Protein AF-A0A6G0Y000-F1 (afdb_monomer)

pLDDT: mean 82.46, std 17.55, range [25.39, 97.44]

Sequence (423 aa):
MADITKNNTSRRGRPAAVSIEEQLALFISHESLLFQNQNILRKLSDNIWKQLEELLDGKITAATLYFNLLQNRGNLMDKLIENTGRLPKNEEIIEYFSEDDNVLDASISSKSENDESENNIEFTIKLKFDDYRKLKPTVRNYKRGKYMKSYTTLKQHYWTSLFYERIWLEKKLPCNYVFKKCVIGNENTKHYFTFIGQCKDCLSKINGWSDDKPSEEDEIWRINICAEPPKKSKLLHTSKRQCKGAEREEVCKLLVHDLPSNWQREKVDKICNFGDKIPPHVYENHVLRQAKNEFKSKILGITEKCPISSLDILKQTSQNGSIHTICFNEFFVHYWSPFQIAVYKSANKLGHTKLAIDGTGSLVQQIKRAHSISHHIFLYEIVLYGYGVQVSVAQMLSEKQDMATIQYWLQKWLMTGVTFPKE

Solvent-accessible surface area (backbone atoms only — not comparable to full-atom values): 25045 Å² total; per-residue (Å²): 142,80,88,82,80,80,85,77,78,80,74,89,68,84,78,67,86,64,50,74,66,58,52,43,54,52,47,63,78,43,45,84,71,50,38,44,92,83,40,28,73,58,60,84,88,42,66,64,37,53,52,56,17,55,77,51,41,35,60,53,52,32,65,56,54,49,49,35,41,74,69,34,51,91,48,39,40,59,53,45,30,74,74,67,75,58,74,69,56,88,74,92,76,84,81,79,84,76,94,80,76,97,78,80,91,72,81,81,72,89,73,87,71,92,70,84,77,74,78,59,49,71,51,71,39,78,40,48,39,70,57,53,67,73,30,49,76,39,80,45,77,46,75,37,82,81,32,74,49,75,46,40,19,60,36,82,55,52,48,68,64,56,51,50,51,44,49,36,75,76,66,62,63,63,65,40,63,50,73,78,48,58,40,47,43,56,98,88,42,91,34,32,29,40,36,36,30,30,17,76,71,51,59,30,42,34,39,36,37,19,63,66,77,76,46,84,88,66,44,52,35,62,34,43,34,46,26,49,59,75,74,51,60,70,83,72,44,75,60,65,56,82,84,51,51,53,61,34,54,55,52,24,64,59,36,72,86,48,53,48,67,54,56,45,49,56,54,44,66,73,77,45,61,94,91,55,79,85,53,30,87,60,69,54,56,69,61,44,48,50,45,30,47,58,49,48,29,62,75,71,65,55,78,63,83,51,67,66,62,40,48,54,52,35,30,76,52,92,35,51,77,23,47,78,46,78,43,83,79,76,37,32,37,37,36,39,44,68,62,29,50,52,51,50,55,55,45,53,73,71,71,63,45,36,64,48,77,52,75,45,65,85,81,50,80,61,50,78,52,100,90,50,67,52,58,71,32,27,42,33,39,34,32,39,40,44,96,94,44,78,48,74,42,37,38,33,43,23,44,65,86,50,70,68,61,53,49,50,52,53,49,58,52,42,74,72,72,52,74,82,77,86,77

Structure (mmCIF, N/CA/C/O backbone):
data_AF-A0A6G0Y000-F1
#
_entry.id   AF-A0A6G0Y000-F1
#
loop_
_atom_site.group_PDB
_atom_site.id
_atom_site.type_symbol
_atom_site.label_atom_id
_atom_site.label_alt_id
_atom_site.label_comp_id
_atom_site.label_asym_id
_atom_site.label_entity_id
_atom_site.label_seq_id
_atom_site.pdbx_PDB_ins_code
_atom_site.Cartn_x
_atom_site.Cartn_y
_atom_site.Cartn_z
_atom_site.occupancy
_atom_site.B_iso_or_equiv
_atom_site.auth_seq_id
_atom_site.auth_comp_id
_atom_site.auth_asym_id
_atom_site.auth_atom_id
_atom_site.pdbx_PDB_model_num
ATOM 1 N N . MET A 1 1 ? 36.237 15.427 -67.878 1.00 37.81 1 MET A N 1
ATOM 2 C CA . MET A 1 1 ? 35.005 15.626 -67.090 1.00 37.81 1 MET A CA 1
ATOM 3 C C . MET A 1 1 ? 34.318 14.281 -66.980 1.00 37.81 1 MET A C 1
ATOM 5 O O . MET A 1 1 ? 33.755 13.824 -67.961 1.00 37.81 1 MET A O 1
ATOM 9 N N . ALA A 1 2 ? 34.476 13.611 -65.844 1.00 26.48 2 ALA A N 1
ATOM 10 C CA . ALA A 1 2 ? 33.789 12.364 -65.540 1.00 26.48 2 ALA A CA 1
ATOM 11 C C . ALA A 1 2 ? 33.270 12.488 -64.105 1.00 26.48 2 ALA A C 1
ATOM 13 O O . ALA A 1 2 ? 34.055 12.628 -63.167 1.00 26.48 2 ALA A O 1
ATOM 14 N N . ASP A 1 3 ? 31.946 12.548 -64.000 1.00 28.84 3 ASP A N 1
ATOM 15 C CA . ASP A 1 3 ? 31.171 12.626 -62.769 1.00 28.84 3 ASP A CA 1
ATOM 16 C C . ASP A 1 3 ? 31.350 11.342 -61.956 1.00 28.84 3 ASP A C 1
ATOM 18 O O . ASP A 1 3 ? 31.022 10.248 -62.416 1.00 28.84 3 ASP A O 1
ATOM 22 N N . ILE A 1 4 ? 31.854 11.477 -60.730 1.00 32.06 4 ILE A N 1
ATOM 23 C CA . ILE A 1 4 ? 31.863 10.398 -59.743 1.00 32.06 4 ILE A CA 1
ATOM 24 C C . ILE A 1 4 ? 30.605 10.566 -58.895 1.00 32.06 4 ILE A C 1
ATOM 26 O O . ILE A 1 4 ? 30.543 11.353 -57.948 1.00 32.06 4 ILE A O 1
ATOM 30 N N . THR A 1 5 ? 29.580 9.808 -59.268 1.00 31.88 5 THR A N 1
ATOM 31 C CA . THR A 1 5 ? 28.335 9.629 -58.526 1.00 31.88 5 THR A CA 1
ATOM 32 C C . THR A 1 5 ? 28.608 9.130 -57.107 1.00 31.88 5 THR A C 1
ATOM 34 O O . THR A 1 5 ? 29.123 8.030 -56.897 1.00 31.88 5 THR A O 1
ATOM 37 N N . LYS A 1 6 ? 28.218 9.940 -56.116 1.00 33.34 6 LYS A N 1
ATOM 38 C CA . LYS A 1 6 ? 28.154 9.567 -54.699 1.00 33.34 6 LYS A CA 1
ATOM 39 C C . LYS A 1 6 ? 27.089 8.486 -54.495 1.00 33.34 6 LYS A C 1
ATOM 41 O O . LYS A 1 6 ? 25.894 8.767 -54.563 1.00 33.34 6 LYS A O 1
ATOM 46 N N . ASN A 1 7 ? 27.526 7.272 -54.171 1.00 27.69 7 ASN A N 1
ATOM 47 C CA . ASN A 1 7 ? 26.671 6.229 -53.609 1.00 27.69 7 ASN A CA 1
ATOM 48 C C . ASN A 1 7 ? 26.192 6.656 -52.215 1.00 27.69 7 ASN A C 1
ATOM 50 O O . ASN A 1 7 ? 26.910 6.540 -51.225 1.00 27.69 7 ASN A O 1
ATOM 54 N N . ASN A 1 8 ? 24.967 7.171 -52.148 1.00 32.09 8 ASN A N 1
ATOM 55 C CA . ASN A 1 8 ? 24.309 7.561 -50.911 1.00 32.09 8 ASN A CA 1
ATOM 56 C C . ASN A 1 8 ? 23.508 6.361 -50.382 1.00 32.09 8 ASN A C 1
ATOM 58 O O . ASN A 1 8 ? 22.324 6.195 -50.674 1.00 32.09 8 ASN A O 1
ATOM 62 N N . THR A 1 9 ? 24.161 5.473 -49.629 1.00 35.16 9 THR A N 1
ATOM 63 C CA . THR A 1 9 ? 23.462 4.400 -48.913 1.00 35.16 9 THR A CA 1
ATOM 64 C C . THR A 1 9 ? 22.648 5.010 -47.774 1.00 35.16 9 THR A C 1
ATOM 66 O O . THR A 1 9 ? 23.191 5.410 -46.743 1.00 35.16 9 THR A O 1
ATOM 69 N N . SER A 1 10 ? 21.335 5.079 -47.979 1.00 38.44 10 SER A N 1
ATOM 70 C CA . SER A 1 10 ? 20.312 5.379 -46.977 1.00 38.44 10 SER A CA 1
ATOM 71 C C . SER A 1 10 ? 20.523 4.550 -45.699 1.00 38.44 10 SER A C 1
ATOM 73 O O . SER A 1 10 ? 20.252 3.348 -45.662 1.00 38.44 10 SER A O 1
ATOM 75 N N . ARG A 1 11 ? 21.026 5.180 -44.629 1.00 40.81 11 ARG A N 1
ATOM 76 C CA . ARG A 1 11 ? 21.058 4.575 -43.290 1.00 40.81 11 ARG A CA 1
ATOM 77 C C . ARG A 1 11 ? 19.662 4.693 -42.675 1.00 40.81 11 ARG A C 1
ATOM 79 O O . ARG A 1 11 ? 19.268 5.764 -42.223 1.00 40.81 11 ARG A O 1
ATOM 86 N N . ARG A 1 12 ? 18.913 3.585 -42.642 1.00 40.16 12 ARG A N 1
ATOM 87 C CA . ARG A 1 12 ? 17.691 3.460 -41.832 1.00 40.16 12 ARG A CA 1
ATOM 88 C C . ARG A 1 12 ? 18.060 3.560 -40.348 1.00 40.16 12 ARG A C 1
ATOM 90 O O . ARG A 1 12 ? 18.757 2.696 -39.828 1.00 40.16 12 ARG A O 1
ATOM 97 N N . GLY A 1 13 ? 17.585 4.603 -39.675 1.00 52.94 13 GLY A N 1
ATOM 98 C CA . GLY A 1 13 ? 17.733 4.782 -38.230 1.00 52.94 13 GLY A CA 1
ATOM 99 C C . GLY A 1 13 ? 17.781 6.253 -37.825 1.00 52.94 13 GLY A C 1
ATOM 100 O O . GLY A 1 13 ? 18.165 7.115 -38.612 1.00 52.94 13 GLY A O 1
ATOM 101 N N . ARG A 1 14 ? 17.389 6.553 -36.582 1.00 52.00 14 ARG A N 1
ATOM 102 C CA . ARG A 1 14 ? 17.568 7.894 -36.011 1.00 52.00 14 ARG A CA 1
ATOM 103 C C . ARG A 1 14 ? 19.074 8.207 -35.962 1.00 52.00 14 ARG A C 1
ATOM 105 O O . ARG A 1 14 ? 19.809 7.388 -35.405 1.00 52.00 14 ARG A O 1
ATOM 112 N N . PRO A 1 15 ? 19.542 9.354 -36.489 1.00 67.00 15 PRO A N 1
ATOM 113 C CA . PRO A 1 15 ? 20.948 9.728 -36.387 1.00 67.00 15 PRO A CA 1
ATOM 114 C C . PRO A 1 15 ? 21.358 9.825 -34.912 1.00 67.00 15 PRO A C 1
ATOM 116 O O . PRO A 1 15 ? 20.586 10.295 -34.069 1.00 67.00 15 PRO A O 1
ATOM 119 N N . ALA A 1 16 ? 22.557 9.334 -34.595 1.00 73.94 16 ALA A N 1
ATOM 120 C CA . ALA A 1 16 ? 23.100 9.404 -33.244 1.00 73.94 16 ALA A CA 1
ATOM 121 C C . ALA A 1 16 ? 23.258 10.871 -32.813 1.00 73.94 16 ALA A C 1
ATOM 123 O O . ALA A 1 16 ? 23.615 11.723 -33.622 1.00 73.94 16 ALA A O 1
ATOM 124 N N . ALA A 1 17 ? 22.991 11.165 -31.537 1.00 77.38 17 ALA A N 1
ATOM 125 C CA . ALA A 1 17 ? 23.086 12.528 -31.001 1.00 77.38 17 ALA A CA 1
ATOM 126 C C . ALA A 1 17 ? 24.527 13.075 -30.968 1.00 77.38 17 ALA A C 1
ATOM 128 O O . ALA A 1 17 ? 24.708 14.286 -30.894 1.00 77.38 17 ALA A O 1
ATOM 129 N N . VAL A 1 18 ? 25.514 12.176 -31.004 1.00 82.25 18 VAL A N 1
ATOM 130 C CA . VAL A 1 18 ? 26.953 12.446 -31.099 1.00 82.25 18 VAL A CA 1
ATOM 131 C C . VAL A 1 18 ? 27.488 11.512 -32.180 1.00 82.25 18 VAL A C 1
ATOM 133 O O . VAL A 1 18 ? 27.213 10.305 -32.131 1.00 82.25 18 VAL A O 1
ATOM 136 N N . SER A 1 19 ? 28.200 12.042 -33.174 1.00 86.06 19 SER A N 1
ATOM 137 C CA . SER A 1 19 ? 28.747 11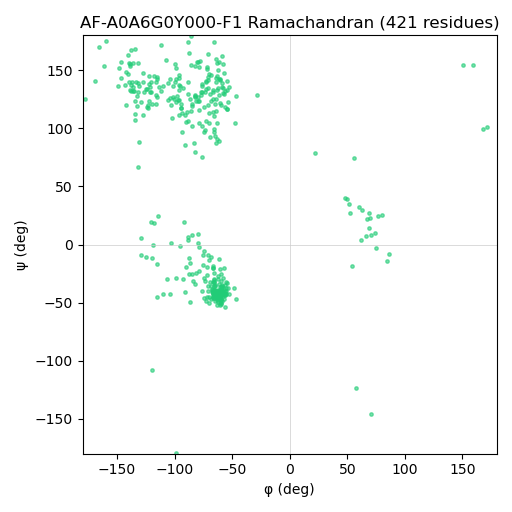.208 -34.251 1.00 86.06 19 SER A CA 1
ATOM 138 C C . SER A 1 19 ? 29.905 10.334 -33.742 1.00 86.06 19 SER A C 1
ATOM 140 O O . SER A 1 19 ? 30.449 10.550 -32.658 1.00 86.06 19 SER A O 1
ATOM 142 N N . ILE A 1 20 ? 30.278 9.303 -34.506 1.00 83.56 20 ILE A N 1
ATOM 143 C CA . ILE A 1 20 ? 31.459 8.476 -34.188 1.00 83.56 20 ILE A CA 1
ATOM 144 C C . ILE A 1 20 ? 32.737 9.328 -34.283 1.00 83.56 20 ILE A C 1
ATOM 146 O O . ILE A 1 20 ? 33.647 9.162 -33.483 1.00 83.56 20 ILE A O 1
ATOM 150 N N . GLU A 1 21 ? 32.784 10.275 -35.219 1.00 84.44 21 GLU A N 1
ATOM 151 C CA . GLU A 1 21 ? 33.908 11.201 -35.408 1.00 84.44 21 GLU A CA 1
ATOM 152 C C . GLU A 1 21 ? 34.057 12.169 -34.227 1.00 84.44 21 GLU A C 1
ATOM 154 O O . GLU A 1 21 ? 35.166 12.393 -33.753 1.00 84.44 21 GLU A O 1
ATOM 159 N N . GLU A 1 22 ? 32.943 12.685 -33.701 1.00 85.69 22 GLU A N 1
ATOM 160 C CA . GLU A 1 22 ? 32.921 13.563 -32.525 1.00 85.69 22 GLU A CA 1
ATOM 161 C C . GLU A 1 22 ? 33.373 12.813 -31.259 1.00 85.69 22 GLU A C 1
ATOM 163 O O . GLU A 1 22 ? 34.151 13.344 -30.469 1.00 85.69 22 GLU A O 1
ATOM 168 N N . GLN A 1 23 ? 32.971 11.543 -31.101 1.00 87.19 23 GLN A N 1
ATOM 169 C CA . GLN A 1 23 ? 33.477 10.672 -30.028 1.00 87.19 23 GLN A CA 1
ATOM 170 C C . GLN A 1 23 ? 34.981 10.406 -30.164 1.00 87.19 23 GLN A C 1
ATOM 172 O O . GLN A 1 23 ? 35.706 10.481 -29.175 1.00 87.19 23 GLN A O 1
ATOM 177 N N . LEU A 1 24 ? 35.460 10.125 -31.378 1.00 85.19 24 LEU A N 1
ATOM 178 C CA . LEU A 1 24 ? 36.878 9.881 -31.635 1.00 85.19 24 LEU A CA 1
ATOM 179 C C . LEU A 1 24 ? 37.732 11.118 -31.323 1.00 85.19 24 LEU A C 1
ATOM 181 O O . LEU A 1 24 ? 38.742 10.999 -30.636 1.00 85.19 24 LEU A O 1
ATOM 185 N N . ALA A 1 25 ? 37.310 12.306 -31.764 1.00 86.56 25 ALA A N 1
ATOM 186 C CA . ALA A 1 25 ? 38.003 13.562 -31.470 1.00 86.56 25 ALA A CA 1
ATOM 187 C C . ALA A 1 25 ? 38.083 13.839 -29.956 1.00 86.56 25 ALA A C 1
ATOM 189 O O . ALA A 1 25 ? 39.111 14.296 -29.445 1.00 86.56 25 ALA A O 1
ATOM 190 N N . LEU A 1 26 ? 37.018 13.511 -29.218 1.00 88.25 26 LEU A N 1
ATOM 191 C CA . LEU A 1 26 ? 37.002 13.619 -27.763 1.00 88.25 26 LEU A CA 1
ATOM 192 C C . LEU A 1 26 ? 37.997 12.650 -27.103 1.00 88.25 26 LEU A C 1
ATOM 194 O O . LEU A 1 26 ? 38.728 13.050 -26.199 1.00 88.25 26 LEU A O 1
ATOM 198 N N . PHE A 1 27 ? 38.063 11.398 -27.565 1.00 88.00 27 PHE A N 1
ATOM 199 C CA . PHE A 1 27 ? 39.012 10.422 -27.025 1.00 88.00 27 PHE A CA 1
ATOM 200 C C . PHE A 1 27 ? 40.467 10.773 -27.337 1.00 88.00 27 PHE A C 1
ATOM 202 O O . PHE A 1 27 ? 41.308 10.651 -26.452 1.00 88.00 27 PHE A O 1
ATOM 209 N N . ILE A 1 28 ? 40.758 11.273 -28.542 1.00 84.69 28 ILE A N 1
ATOM 210 C CA . ILE A 1 28 ? 42.104 11.732 -28.919 1.00 84.69 28 ILE A CA 1
ATOM 211 C C . ILE A 1 28 ? 42.539 12.909 -28.033 1.00 84.69 28 ILE A C 1
ATOM 213 O O . ILE A 1 28 ? 43.645 12.914 -27.503 1.00 84.69 28 ILE A O 1
ATOM 217 N N . SER A 1 29 ? 41.659 13.892 -27.812 1.00 85.25 29 SER A N 1
ATOM 218 C CA . SER A 1 29 ? 41.984 15.073 -26.993 1.00 85.25 29 SER A CA 1
ATOM 219 C C . SER A 1 29 ? 42.203 14.773 -25.503 1.00 85.25 29 SER A C 1
ATOM 221 O O . SER A 1 29 ? 42.856 15.560 -24.822 1.00 85.25 29 SER A O 1
ATOM 223 N N . HIS A 1 30 ? 41.700 13.642 -24.997 1.00 86.62 30 HIS A N 1
ATOM 224 C CA . HIS A 1 30 ? 41.788 13.249 -23.583 1.00 86.62 30 HIS A CA 1
ATOM 225 C C . HIS A 1 30 ? 42.512 11.908 -23.380 1.00 86.62 30 HIS A C 1
ATOM 227 O O . HIS A 1 30 ? 42.387 11.276 -22.329 1.00 86.62 30 HIS A O 1
ATOM 233 N N . GLU A 1 31 ? 43.291 11.472 -24.370 1.00 82.06 31 GLU A N 1
ATOM 234 C CA . GLU A 1 31 ? 43.917 10.148 -24.417 1.00 82.06 31 GLU A CA 1
ATOM 235 C C . GLU A 1 31 ? 44.772 9.841 -23.177 1.00 82.06 31 GLU A C 1
ATOM 237 O O . GLU A 1 31 ? 44.701 8.748 -22.611 1.00 82.06 31 GLU A O 1
ATOM 242 N N . SER A 1 32 ? 45.552 10.819 -22.709 1.00 78.19 32 SER A N 1
ATOM 243 C CA . SER A 1 32 ? 46.440 10.675 -21.548 1.00 78.19 32 SER A CA 1
ATOM 244 C C . SER A 1 32 ? 45.701 10.332 -20.251 1.00 78.19 32 SER A C 1
ATOM 246 O O . SER A 1 32 ? 46.307 9.783 -19.332 1.00 78.19 32 SER A O 1
ATOM 248 N N . LEU A 1 33 ? 44.401 10.621 -20.184 1.00 81.81 33 LEU A N 1
ATOM 249 C CA . LEU A 1 33 ? 43.551 10.352 -19.031 1.00 81.81 33 LEU A CA 1
ATOM 250 C C . LEU A 1 33 ? 42.853 8.991 -19.144 1.00 81.81 33 LEU A C 1
ATOM 252 O O . LEU A 1 33 ? 42.624 8.349 -18.122 1.00 81.81 33 LEU A O 1
ATOM 256 N N . LEU A 1 34 ? 42.568 8.518 -20.363 1.00 81.12 34 LEU A N 1
ATOM 257 C CA . LEU A 1 34 ? 41.811 7.285 -20.626 1.00 81.12 34 LEU A CA 1
ATOM 258 C C . LEU A 1 34 ? 42.519 6.002 -20.173 1.00 81.12 34 LEU A C 1
ATOM 260 O O . LEU A 1 34 ? 41.853 5.006 -19.881 1.00 81.12 34 LEU A O 1
ATOM 264 N N . PHE A 1 35 ? 43.848 6.022 -20.082 1.00 82.06 35 PHE A N 1
ATOM 265 C CA . PHE A 1 35 ? 44.653 4.854 -19.734 1.00 82.06 35 PHE A CA 1
ATOM 266 C C . PHE A 1 35 ? 45.387 5.045 -18.398 1.00 82.06 35 PHE A C 1
ATOM 268 O O . PHE A 1 35 ? 45.848 6.136 -18.066 1.00 82.06 35 PHE A O 1
ATOM 275 N N . GLN A 1 36 ? 45.484 3.974 -17.610 1.00 76.69 36 GLN A N 1
ATOM 276 C CA . GLN A 1 36 ? 46.325 3.888 -16.413 1.00 76.69 36 GLN A CA 1
ATOM 277 C C . GLN A 1 36 ? 47.741 3.402 -16.777 1.00 76.69 36 GLN A C 1
ATOM 279 O O . GLN A 1 36 ? 48.016 3.049 -17.929 1.00 76.69 36 GLN A O 1
ATOM 284 N N . ASN A 1 37 ? 48.648 3.388 -15.789 1.00 62.94 37 ASN A N 1
ATOM 285 C CA . ASN A 1 37 ? 50.014 2.879 -15.943 1.00 62.94 37 ASN A CA 1
ATOM 286 C C . ASN A 1 37 ? 49.990 1.520 -16.667 1.00 62.94 37 ASN A C 1
ATOM 288 O O . ASN A 1 37 ? 49.276 0.619 -16.240 1.00 62.94 37 ASN A O 1
ATOM 292 N N . GLN A 1 38 ? 50.784 1.385 -17.739 1.00 62.22 38 GLN A N 1
ATOM 293 C CA . GLN A 1 38 ? 50.858 0.210 -18.631 1.00 62.22 38 GLN A CA 1
ATOM 294 C C . GLN A 1 38 ? 49.755 0.067 -19.714 1.00 62.22 38 GLN A C 1
ATOM 296 O O . GLN A 1 38 ? 49.540 -1.039 -20.204 1.00 62.22 38 GLN A O 1
ATOM 301 N N . ASN A 1 39 ? 49.118 1.162 -20.157 1.00 71.00 39 ASN A N 1
ATOM 302 C CA . ASN A 1 39 ? 48.123 1.188 -21.256 1.00 71.00 39 ASN A CA 1
ATOM 303 C C . ASN A 1 39 ? 46.841 0.376 -20.985 1.00 71.00 39 ASN A C 1
ATOM 305 O O . ASN A 1 39 ? 46.206 -0.135 -21.909 1.00 71.00 39 ASN A O 1
ATOM 309 N N . ILE A 1 40 ? 46.440 0.263 -19.719 1.00 78.19 40 ILE A N 1
ATOM 310 C CA . ILE A 1 40 ? 45.183 -0.388 -19.328 1.00 78.19 40 ILE A CA 1
ATOM 311 C C . ILE A 1 40 ? 44.067 0.659 -19.337 1.00 78.19 40 ILE A C 1
ATOM 313 O O . ILE A 1 40 ? 44.222 1.731 -18.747 1.00 78.19 40 ILE A O 1
ATOM 317 N N . LEU A 1 41 ? 42.944 0.371 -20.000 1.00 82.75 41 LEU A N 1
ATOM 318 C CA . LEU A 1 41 ? 41.794 1.279 -20.045 1.00 82.75 41 LEU A CA 1
ATOM 319 C C . LEU A 1 41 ? 41.207 1.476 -18.636 1.00 82.75 41 LEU A C 1
ATOM 321 O O . LEU A 1 41 ? 40.970 0.512 -17.907 1.00 82.75 41 LEU A O 1
ATOM 325 N N . ARG A 1 42 ? 40.938 2.729 -18.254 1.00 83.44 42 ARG A N 1
ATOM 326 C CA . ARG A 1 42 ? 40.316 3.064 -16.962 1.00 83.44 42 ARG A CA 1
ATOM 327 C C . ARG A 1 42 ? 38.950 2.391 -16.815 1.00 83.44 42 ARG A C 1
ATOM 329 O O . ARG A 1 42 ? 38.128 2.462 -17.726 1.00 83.44 42 ARG A O 1
ATOM 336 N N . LYS A 1 43 ? 38.676 1.810 -15.642 1.00 86.50 43 LYS A N 1
ATOM 337 C CA . LYS A 1 43 ? 37.379 1.186 -15.313 1.00 86.50 43 LYS A CA 1
ATOM 338 C C . LYS A 1 43 ? 36.218 2.176 -15.451 1.00 86.50 43 LYS A C 1
ATOM 340 O O . LYS A 1 43 ? 36.405 3.381 -15.281 1.00 86.50 43 LYS A O 1
ATOM 345 N N . LEU A 1 44 ? 35.008 1.656 -15.674 1.00 84.25 44 LEU A N 1
ATOM 346 C CA . LEU A 1 44 ? 33.780 2.453 -15.792 1.00 84.25 44 LEU A CA 1
ATOM 347 C C . LEU A 1 44 ? 33.538 3.385 -14.589 1.00 84.25 44 LEU A C 1
ATOM 349 O O . LEU A 1 44 ? 33.000 4.477 -14.750 1.00 84.25 44 LEU A O 1
ATOM 353 N N . SER A 1 45 ? 33.947 2.967 -13.388 1.00 83.44 45 SER A N 1
ATOM 354 C CA . SER A 1 45 ? 33.786 3.733 -12.148 1.00 83.44 45 SER A CA 1
ATOM 355 C C . SER A 1 45 ? 34.687 4.971 -12.045 1.00 83.44 45 SER A C 1
ATOM 357 O O . SER A 1 45 ? 34.539 5.746 -11.102 1.00 83.44 45 SER A O 1
ATOM 359 N N . ASP A 1 46 ? 35.648 5.149 -12.956 1.00 86.69 46 ASP A N 1
ATOM 360 C CA . ASP A 1 46 ? 36.555 6.295 -12.935 1.00 86.69 46 ASP A CA 1
ATOM 361 C C . ASP A 1 46 ? 35.834 7.592 -13.353 1.00 86.69 46 ASP A C 1
ATOM 363 O O . ASP A 1 46 ? 35.012 7.613 -14.274 1.00 86.69 46 ASP A O 1
ATOM 367 N N . ASN A 1 47 ? 36.155 8.699 -12.680 1.00 86.88 47 ASN A N 1
ATOM 368 C CA . ASN A 1 47 ? 35.485 9.985 -12.865 1.00 86.88 47 ASN A CA 1
ATOM 369 C C . ASN A 1 47 ? 35.729 10.600 -14.255 1.00 86.88 47 ASN A C 1
ATOM 371 O O . ASN A 1 47 ? 34.955 11.448 -14.697 1.00 86.88 47 ASN A O 1
ATOM 375 N N . ILE A 1 48 ? 36.764 10.150 -14.971 1.00 88.00 48 ILE A N 1
ATOM 376 C CA . ILE A 1 48 ? 37.048 10.591 -16.344 1.00 88.00 48 ILE A CA 1
ATOM 377 C C . ILE A 1 48 ? 35.840 10.374 -17.260 1.00 88.00 48 ILE A C 1
ATOM 379 O O . ILE A 1 48 ? 35.496 11.261 -18.035 1.00 88.00 48 ILE A O 1
ATOM 383 N N . TRP A 1 49 ? 35.118 9.258 -17.132 1.00 87.06 49 TRP A N 1
ATOM 384 C CA . TRP A 1 49 ? 33.951 8.994 -17.980 1.00 87.06 49 TRP A CA 1
ATOM 385 C C . TRP A 1 49 ? 32.803 9.981 -17.737 1.00 87.06 49 TRP A C 1
ATOM 387 O O . TRP A 1 49 ? 32.102 10.344 -18.682 1.00 87.06 49 TRP A O 1
ATOM 397 N N . LYS A 1 50 ? 32.642 10.465 -16.497 1.00 86.38 50 LYS A N 1
ATOM 398 C CA . LYS A 1 50 ? 31.685 11.533 -16.168 1.00 86.38 50 LYS A CA 1
ATOM 399 C C . LYS A 1 50 ? 32.134 12.886 -16.719 1.00 86.38 50 LYS A C 1
ATOM 401 O O . LYS A 1 50 ? 31.313 13.604 -17.277 1.00 86.38 50 LYS A O 1
ATOM 406 N N . GLN A 1 51 ? 33.427 13.198 -16.646 1.00 85.38 51 GLN A N 1
ATOM 407 C CA . GLN A 1 51 ? 33.986 14.422 -17.236 1.00 85.38 51 GLN A CA 1
ATOM 408 C C . GLN A 1 51 ? 33.787 14.456 -18.761 1.00 85.38 51 GLN A C 1
ATOM 410 O O . GLN A 1 51 ? 33.367 15.470 -19.313 1.00 85.38 51 GLN A O 1
ATOM 415 N N . LEU A 1 52 ? 34.010 13.330 -19.448 1.00 86.88 52 LEU A N 1
ATOM 416 C CA . LEU A 1 52 ? 33.766 13.214 -20.890 1.00 86.88 52 LEU A CA 1
ATOM 417 C C . LEU A 1 52 ? 32.276 13.343 -21.248 1.00 86.88 52 LEU A C 1
ATOM 419 O O . LEU A 1 52 ? 31.932 13.934 -22.271 1.00 86.88 52 LEU A O 1
ATOM 423 N N . GLU A 1 53 ? 31.380 12.825 -20.405 1.00 87.31 53 GLU A N 1
ATOM 424 C CA . GLU A 1 53 ? 29.936 13.028 -20.558 1.00 87.31 53 GLU A CA 1
ATOM 425 C C . GLU A 1 53 ? 29.538 14.511 -20.429 1.00 87.31 53 GLU A C 1
ATOM 427 O O . GLU A 1 53 ? 28.716 14.996 -21.216 1.00 87.31 53 GLU A O 1
ATOM 432 N N . GLU A 1 54 ? 30.121 15.238 -19.472 1.00 85.94 54 GLU A N 1
ATOM 433 C CA . GLU A 1 54 ? 29.884 16.674 -19.275 1.00 85.94 54 GLU A CA 1
ATOM 434 C C . GLU A 1 54 ? 30.348 17.504 -20.479 1.00 85.94 54 GLU A C 1
ATOM 436 O O . GLU A 1 54 ? 29.619 18.395 -20.919 1.00 85.94 54 GLU A O 1
ATOM 441 N N . LEU A 1 55 ? 31.501 17.167 -21.069 1.00 86.50 55 LEU A N 1
ATOM 442 C CA . LEU A 1 55 ? 32.020 17.823 -22.278 1.00 86.50 55 LEU A CA 1
ATOM 443 C C . LEU A 1 55 ? 31.108 17.649 -23.498 1.00 86.50 55 LEU A C 1
ATOM 445 O O . LEU A 1 55 ? 31.068 18.512 -24.371 1.00 86.50 55 LEU A O 1
ATOM 449 N N . LEU A 1 56 ? 30.333 16.564 -23.543 1.00 85.62 56 LEU A N 1
ATOM 450 C CA . LEU A 1 56 ? 29.330 16.324 -24.581 1.00 85.62 56 LEU A CA 1
ATOM 451 C C . LEU A 1 56 ? 27.940 16.854 -24.200 1.00 85.62 56 LEU A C 1
ATOM 453 O O . LEU A 1 56 ? 26.938 16.416 -24.773 1.00 85.62 56 LEU A O 1
ATOM 457 N N . ASP A 1 57 ? 27.858 17.773 -23.229 1.00 81.19 57 ASP A N 1
ATOM 458 C CA . ASP A 1 57 ? 26.622 18.373 -22.7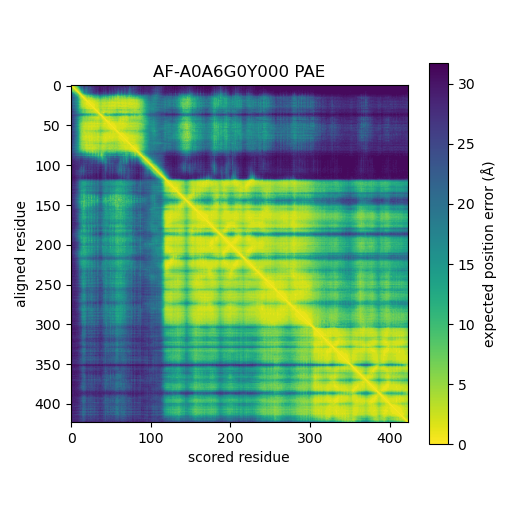07 1.00 81.19 57 ASP A CA 1
ATOM 459 C C . ASP A 1 57 ? 25.573 17.321 -22.277 1.00 81.19 57 ASP A C 1
ATOM 461 O O . ASP A 1 57 ? 24.359 17.563 -22.306 1.00 81.19 57 ASP A O 1
ATOM 465 N N . GLY A 1 58 ? 26.019 16.119 -21.894 1.00 77.56 58 GLY A N 1
ATOM 466 C CA . GLY A 1 58 ? 25.134 15.012 -21.553 1.00 77.56 58 GLY A CA 1
ATOM 467 C C . GLY A 1 58 ? 24.362 14.443 -22.747 1.00 77.56 58 GLY A C 1
ATOM 468 O O . GLY A 1 58 ? 23.294 13.871 -22.548 1.00 77.56 58 GLY A O 1
ATOM 469 N N . LYS A 1 59 ? 24.859 14.537 -23.989 1.00 82.00 59 LYS A N 1
ATOM 470 C CA . LYS A 1 59 ? 24.245 13.882 -25.169 1.00 82.00 59 LYS A CA 1
ATOM 471 C C . LYS A 1 59 ? 24.458 12.360 -25.198 1.00 82.00 59 LYS A C 1
ATOM 473 O O . LYS A 1 59 ? 23.570 11.621 -25.622 1.00 82.00 59 LYS A O 1
ATOM 478 N N . ILE A 1 60 ? 25.576 11.868 -24.658 1.00 84.44 60 ILE A N 1
ATOM 479 C CA . ILE A 1 60 ? 25.905 10.434 -24.480 1.00 84.44 60 ILE A CA 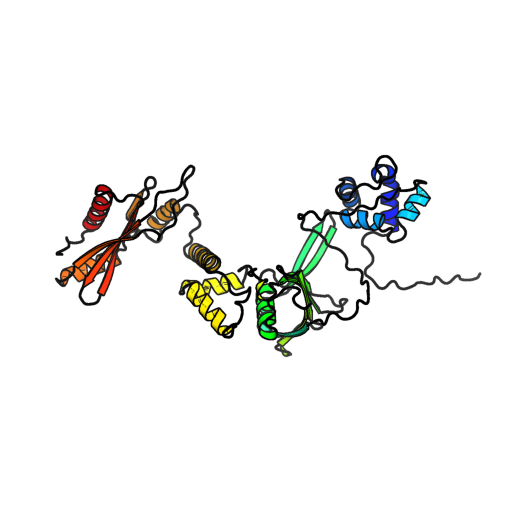1
ATOM 480 C C . ILE A 1 60 ? 26.307 10.150 -23.016 1.00 84.44 60 ILE A C 1
ATOM 482 O O . ILE A 1 60 ? 26.785 11.062 -22.352 1.00 84.44 60 ILE A O 1
ATOM 486 N N . THR A 1 61 ? 26.009 8.959 -22.475 1.00 84.31 61 THR A N 1
ATOM 487 C CA . THR A 1 61 ? 26.336 8.641 -21.063 1.00 84.31 61 THR A CA 1
ATOM 488 C C . THR A 1 61 ? 27.787 8.198 -20.924 1.00 84.31 61 THR A C 1
ATOM 490 O O . THR A 1 61 ? 28.319 7.578 -21.848 1.00 84.31 61 THR A O 1
ATOM 493 N N . ALA A 1 62 ? 28.367 8.401 -19.741 1.00 85.81 62 ALA A N 1
ATOM 494 C CA . ALA A 1 62 ? 29.657 7.849 -19.328 1.00 85.81 62 ALA A CA 1
ATOM 495 C C . ALA A 1 62 ? 29.774 6.345 -19.643 1.00 85.81 62 ALA A C 1
ATOM 497 O O . ALA A 1 62 ? 30.730 5.908 -20.281 1.00 85.81 62 ALA A O 1
ATOM 498 N N . ALA A 1 63 ? 28.743 5.564 -19.299 1.00 86.00 63 ALA A N 1
ATOM 499 C CA . ALA A 1 63 ? 28.700 4.132 -19.586 1.00 86.00 63 ALA A CA 1
ATOM 500 C C . ALA A 1 63 ? 28.692 3.821 -21.086 1.00 86.00 63 ALA A C 1
ATOM 502 O O . ALA A 1 63 ? 29.394 2.924 -21.539 1.00 86.00 63 ALA A O 1
ATOM 503 N N . THR A 1 64 ? 27.926 4.572 -21.882 1.00 84.88 64 THR A N 1
ATOM 504 C CA . THR A 1 64 ? 27.905 4.363 -23.337 1.00 84.88 64 THR A CA 1
ATOM 505 C C . THR A 1 64 ? 29.244 4.736 -23.976 1.00 84.88 64 THR A C 1
ATOM 507 O O . THR A 1 64 ? 29.682 4.016 -24.865 1.00 84.88 64 THR A O 1
ATOM 510 N N . LEU A 1 65 ? 29.913 5.802 -23.520 1.00 86.44 65 LEU A N 1
ATOM 511 C CA . LEU A 1 65 ? 31.262 6.162 -23.977 1.00 86.44 65 LEU A CA 1
ATOM 512 C C . LEU A 1 65 ? 32.272 5.050 -23.673 1.00 86.44 65 LEU A C 1
ATOM 514 O O . LEU A 1 65 ? 32.971 4.606 -24.583 1.00 86.44 65 LEU A O 1
ATOM 518 N N . TYR A 1 66 ? 32.281 4.561 -22.429 1.00 87.94 66 TYR A N 1
ATOM 519 C CA . TYR A 1 66 ? 33.139 3.459 -21.998 1.00 87.94 66 TYR A CA 1
ATOM 520 C C . TYR A 1 66 ? 32.925 2.208 -22.856 1.00 87.94 66 TYR A C 1
ATOM 522 O O . TYR A 1 66 ? 33.866 1.702 -23.462 1.00 87.94 66 TYR A O 1
ATOM 530 N N . PHE A 1 67 ? 31.678 1.740 -22.980 1.00 85.94 67 PHE A N 1
ATOM 531 C CA . PHE A 1 67 ? 31.379 0.530 -23.745 1.00 85.94 67 PHE A CA 1
ATOM 532 C C . PHE A 1 67 ? 31.582 0.699 -25.252 1.00 85.94 67 PHE A C 1
ATOM 534 O O . PHE A 1 67 ? 31.960 -0.266 -25.910 1.00 85.94 67 PHE A O 1
ATOM 541 N N . ASN A 1 68 ? 31.350 1.889 -25.818 1.00 87.38 68 ASN A N 1
ATOM 542 C CA . ASN A 1 68 ? 31.631 2.139 -27.232 1.00 87.38 68 ASN A CA 1
ATOM 543 C C . ASN A 1 68 ? 33.126 1.984 -27.532 1.00 87.38 68 ASN A C 1
ATOM 545 O O . ASN A 1 68 ? 33.464 1.377 -28.547 1.00 87.38 68 ASN A O 1
ATOM 549 N N . LEU A 1 69 ? 33.998 2.489 -26.652 1.00 84.88 69 LEU A N 1
ATOM 550 C CA . LEU A 1 69 ? 35.443 2.341 -26.798 1.00 84.88 69 LEU A CA 1
ATOM 551 C C . LEU A 1 69 ? 35.894 0.902 -26.502 1.00 84.88 69 LEU A C 1
ATOM 553 O O . LEU A 1 69 ? 36.568 0.299 -27.330 1.00 84.88 69 LEU A O 1
ATOM 557 N N . LEU A 1 70 ? 35.454 0.316 -25.381 1.00 85.31 70 LEU A N 1
ATOM 558 C CA . LEU A 1 70 ? 35.818 -1.046 -24.966 1.00 85.31 70 LEU A CA 1
ATOM 559 C C . LEU A 1 70 ? 35.408 -2.108 -25.998 1.00 85.31 70 LEU A C 1
ATOM 561 O O . LEU A 1 70 ? 36.184 -3.004 -26.307 1.00 85.31 70 LEU A O 1
ATOM 565 N N . GLN A 1 71 ? 34.195 -2.007 -26.551 1.00 84.31 71 GLN A N 1
ATOM 566 C CA . GLN A 1 71 ? 33.692 -2.931 -27.579 1.00 84.31 71 GLN A CA 1
ATOM 567 C C . GLN A 1 71 ? 34.120 -2.533 -28.998 1.00 84.31 71 GLN A C 1
ATOM 569 O O . GLN A 1 71 ? 33.600 -3.092 -29.964 1.00 84.31 71 GLN A O 1
ATOM 574 N N . ASN A 1 72 ? 35.003 -1.538 -29.137 1.00 84.19 72 ASN A N 1
ATOM 575 C CA . ASN A 1 72 ? 35.498 -1.030 -30.413 1.00 84.19 72 ASN A CA 1
ATOM 576 C C . ASN A 1 72 ? 34.379 -0.704 -31.431 1.00 84.19 72 ASN A C 1
ATOM 578 O O . ASN A 1 72 ? 34.469 -0.974 -32.631 1.00 84.19 72 ASN A O 1
ATOM 582 N N . ARG A 1 73 ? 33.266 -0.131 -30.962 1.00 79.94 73 ARG A N 1
ATOM 583 C CA . ARG A 1 73 ? 32.116 0.166 -31.826 1.00 79.94 73 ARG A CA 1
ATOM 584 C C . ARG A 1 73 ? 32.485 1.242 -32.838 1.00 79.94 73 ARG A C 1
ATOM 586 O O . ARG A 1 73 ? 32.895 2.331 -32.461 1.00 79.94 73 ARG A O 1
ATOM 593 N N . GLY A 1 74 ? 32.290 0.965 -34.127 1.00 80.75 74 GLY A N 1
ATOM 594 C CA . GLY A 1 74 ? 32.655 1.912 -35.187 1.00 80.75 74 GLY A CA 1
ATOM 595 C C . GLY A 1 74 ? 34.167 2.094 -35.362 1.00 80.75 74 GLY A C 1
ATOM 596 O O . GLY A 1 74 ? 34.586 3.128 -35.888 1.00 80.75 74 GLY A O 1
ATOM 597 N N . ASN A 1 75 ? 34.954 1.105 -34.925 1.00 84.56 75 ASN A N 1
ATOM 598 C CA . ASN A 1 75 ? 36.418 1.078 -34.958 1.00 84.56 75 ASN A CA 1
ATOM 599 C C . ASN A 1 75 ? 37.045 2.227 -34.151 1.00 84.56 75 ASN A C 1
ATOM 601 O O . ASN A 1 75 ? 38.065 2.788 -34.541 1.00 84.56 75 ASN A O 1
ATOM 605 N N . LEU A 1 76 ? 36.387 2.646 -33.064 1.00 83.75 76 LEU A N 1
ATOM 606 C CA . LEU A 1 76 ? 36.841 3.758 -32.226 1.00 83.75 76 LEU A CA 1
ATOM 607 C C . LEU A 1 76 ? 38.175 3.463 -31.538 1.00 83.75 76 LEU A C 1
ATOM 609 O O . LEU A 1 76 ? 39.022 4.347 -31.487 1.00 83.75 76 LEU A O 1
ATOM 613 N N . MET A 1 77 ? 38.360 2.242 -31.031 1.00 81.19 77 MET A N 1
ATOM 614 C CA . MET A 1 77 ? 39.598 1.839 -30.368 1.00 81.19 77 MET A CA 1
ATOM 615 C C . MET A 1 77 ? 40.725 1.713 -31.391 1.00 81.19 77 MET A C 1
ATOM 617 O O . MET A 1 77 ? 41.787 2.283 -31.179 1.00 81.19 77 MET A O 1
ATOM 621 N N . ASP A 1 78 ? 40.470 1.073 -32.535 1.00 82.12 78 ASP A N 1
ATOM 622 C CA . ASP A 1 78 ? 41.476 0.930 -33.598 1.00 82.12 78 ASP A CA 1
ATOM 623 C C . ASP A 1 78 ? 41.936 2.293 -34.118 1.00 82.12 78 ASP A C 1
ATOM 625 O O . ASP A 1 78 ? 43.129 2.562 -34.197 1.00 82.12 78 ASP A O 1
ATOM 629 N N . LYS A 1 79 ? 40.992 3.204 -34.386 1.00 83.69 79 LYS A N 1
ATOM 630 C CA . LYS A 1 79 ? 41.314 4.565 -34.831 1.00 83.69 79 LYS A CA 1
ATOM 631 C C . LYS A 1 79 ? 42.015 5.384 -33.755 1.00 83.69 79 LYS A C 1
ATOM 633 O O . LYS A 1 79 ? 42.822 6.245 -34.092 1.00 83.69 79 LYS A O 1
ATOM 638 N N . LEU A 1 80 ? 41.707 5.160 -32.478 1.00 81.88 80 LEU A N 1
ATOM 639 C CA . LEU A 1 80 ? 42.427 5.805 -31.382 1.00 81.88 80 LEU A CA 1
ATOM 640 C C . LEU A 1 80 ? 43.882 5.316 -31.356 1.00 81.88 80 LEU A C 1
ATOM 642 O O . LEU A 1 80 ? 44.787 6.140 -31.334 1.00 81.88 80 LEU A O 1
ATOM 646 N N . ILE A 1 81 ? 44.104 4.003 -31.475 1.00 80.06 81 ILE A N 1
ATOM 647 C CA . ILE A 1 81 ? 45.439 3.388 -31.535 1.00 80.06 81 ILE A CA 1
ATOM 648 C C . ILE A 1 81 ? 46.227 3.884 -32.755 1.00 80.06 81 ILE A C 1
ATOM 650 O O . ILE A 1 81 ? 47.394 4.237 -32.617 1.00 80.06 81 ILE A O 1
ATOM 654 N N . GLU A 1 82 ? 45.606 3.955 -33.936 1.00 81.19 82 GLU A N 1
ATOM 655 C CA . GLU A 1 82 ? 46.237 4.481 -35.158 1.00 81.19 82 GLU A CA 1
ATOM 656 C C . GLU A 1 82 ? 46.680 5.942 -35.003 1.00 81.19 82 GLU A C 1
ATOM 658 O O . GLU A 1 82 ? 47.729 6.324 -35.519 1.00 81.19 82 GLU A O 1
ATOM 663 N N . ASN A 1 83 ? 45.907 6.759 -34.280 1.00 76.94 83 ASN A N 1
ATOM 664 C CA . ASN A 1 83 ? 46.228 8.171 -34.072 1.00 76.94 83 ASN A CA 1
ATOM 665 C C . ASN A 1 83 ? 47.254 8.408 -32.957 1.00 76.94 83 ASN A C 1
ATOM 667 O O . ASN A 1 83 ? 47.923 9.440 -32.975 1.00 76.94 83 ASN A O 1
ATOM 671 N N . THR A 1 84 ? 47.381 7.495 -31.990 1.00 72.19 84 THR A N 1
ATOM 672 C CA . THR A 1 84 ? 48.182 7.745 -30.781 1.00 72.19 84 THR A CA 1
ATOM 673 C C . THR A 1 84 ? 49.354 6.784 -30.578 1.00 72.19 84 THR A C 1
ATOM 675 O O . THR A 1 84 ? 50.233 7.033 -29.753 1.00 72.19 84 THR A O 1
ATOM 678 N N . GLY A 1 85 ? 49.413 5.691 -31.343 1.00 66.06 85 GLY A N 1
ATOM 679 C CA . GLY A 1 85 ? 50.502 4.711 -31.322 1.00 66.06 85 GLY A CA 1
ATOM 680 C C . GLY A 1 85 ? 50.564 3.839 -30.062 1.00 66.06 85 GLY A C 1
ATOM 681 O O . GLY A 1 85 ? 51.535 3.102 -29.879 1.00 66.06 85 GLY A O 1
ATOM 682 N N . ARG A 1 86 ? 49.562 3.899 -29.171 1.00 65.19 86 ARG A N 1
ATOM 683 C CA . ARG A 1 86 ? 49.526 3.115 -27.925 1.00 65.19 86 ARG A CA 1
ATOM 684 C C . ARG A 1 86 ? 48.756 1.811 -28.094 1.00 65.19 86 ARG A C 1
ATOM 686 O O . ARG A 1 86 ? 47.563 1.825 -28.356 1.00 65.19 86 ARG A O 1
ATOM 693 N N . LEU A 1 87 ? 49.419 0.679 -27.853 1.00 60.16 87 LEU A N 1
ATOM 694 C CA . LEU A 1 87 ? 48.775 -0.638 -27.829 1.00 60.16 87 LEU A CA 1
ATOM 695 C C . LEU A 1 87 ? 48.161 -0.914 -26.441 1.00 60.16 87 LEU A C 1
ATOM 697 O O . LEU A 1 87 ? 48.911 -0.915 -25.454 1.00 60.16 87 LEU A O 1
ATOM 701 N N . PRO A 1 88 ? 46.840 -1.153 -26.335 1.00 60.12 88 PRO A N 1
ATOM 702 C CA . PRO A 1 88 ? 46.205 -1.557 -25.086 1.00 60.12 88 PRO A CA 1
ATOM 703 C C . PRO A 1 88 ? 46.554 -3.014 -24.746 1.00 60.12 88 PRO A C 1
ATOM 705 O O . PRO A 1 88 ? 46.571 -3.881 -25.620 1.00 60.12 88 PRO A O 1
ATOM 708 N N . LYS A 1 89 ? 46.810 -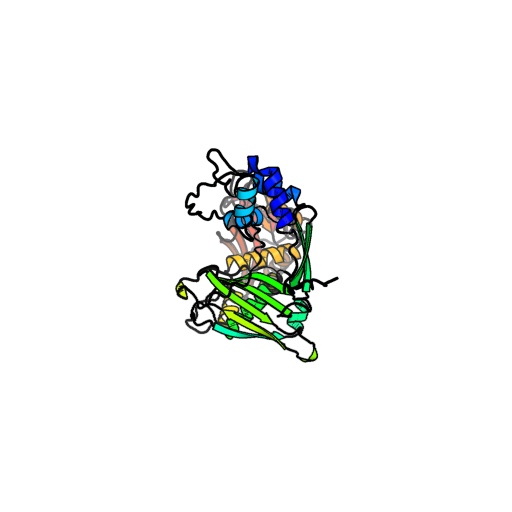3.299 -23.463 1.00 56.75 89 LYS A N 1
ATOM 709 C CA . LYS A 1 89 ? 46.866 -4.675 -22.942 1.00 56.75 89 LYS A CA 1
ATOM 710 C C . LYS A 1 89 ? 45.495 -5.027 -22.366 1.00 56.75 89 LYS A C 1
ATOM 712 O O . LYS A 1 89 ? 45.047 -4.374 -21.427 1.00 56.75 89 LYS A O 1
ATOM 717 N N . ASN A 1 90 ? 44.829 -6.032 -22.933 1.00 49.81 90 ASN A N 1
ATOM 718 C CA . ASN A 1 90 ? 43.553 -6.520 -22.411 1.00 49.81 90 ASN A CA 1
ATOM 719 C C . ASN A 1 90 ? 43.796 -7.444 -21.210 1.00 49.81 90 ASN A C 1
ATOM 721 O O . ASN A 1 90 ? 44.470 -8.461 -21.351 1.00 49.81 90 ASN A O 1
ATOM 725 N N . GLU A 1 91 ? 43.201 -7.127 -20.062 1.00 43.03 91 GLU A N 1
ATOM 726 C CA . GLU A 1 91 ? 42.858 -8.135 -19.056 1.00 43.03 91 GLU A CA 1
ATOM 727 C C . GLU A 1 91 ? 41.392 -8.532 -19.254 1.00 43.03 91 GLU A C 1
ATOM 729 O O . GLU A 1 91 ? 40.529 -7.676 -19.472 1.00 43.03 91 GLU A O 1
ATOM 734 N N . GLU A 1 92 ? 41.103 -9.831 -19.179 1.00 39.56 92 GLU A N 1
ATOM 735 C CA . GLU A 1 92 ? 39.737 -10.335 -19.057 1.00 39.56 92 GLU A CA 1
ATOM 736 C C . GLU A 1 92 ? 39.167 -9.890 -17.703 1.00 39.56 92 GLU A C 1
ATOM 738 O O . GLU A 1 92 ? 39.418 -10.499 -16.664 1.00 39.56 92 GLU A O 1
ATOM 743 N N . ILE A 1 93 ? 38.411 -8.793 -17.696 1.00 39.09 93 ILE A N 1
ATOM 744 C CA . ILE A 1 93 ? 37.701 -8.339 -16.500 1.00 39.09 93 ILE A CA 1
ATOM 745 C C . ILE A 1 93 ? 36.314 -8.987 -16.491 1.00 39.09 93 ILE A C 1
ATOM 747 O O . ILE A 1 93 ? 35.412 -8.587 -17.225 1.00 39.09 93 ILE A O 1
ATOM 751 N N . ILE A 1 94 ? 36.147 -9.983 -15.620 1.00 36.50 94 ILE A N 1
ATOM 752 C CA . ILE A 1 94 ? 34.843 -10.488 -15.179 1.00 36.50 94 ILE A CA 1
ATOM 753 C C . ILE A 1 94 ? 34.238 -9.426 -14.247 1.00 36.50 94 ILE A C 1
ATOM 755 O O . ILE A 1 94 ? 34.690 -9.254 -13.115 1.00 36.50 94 ILE A O 1
ATOM 759 N N . GLU A 1 95 ? 33.234 -8.681 -14.717 1.00 30.89 95 GLU A N 1
ATOM 760 C CA . GLU A 1 95 ? 32.513 -7.705 -13.891 1.00 30.89 95 GLU A CA 1
ATOM 761 C C . GLU A 1 95 ? 31.476 -8.393 -12.988 1.00 30.89 95 GLU A C 1
ATOM 763 O O . GLU A 1 95 ? 30.484 -8.966 -13.440 1.00 30.89 95 GLU A O 1
ATOM 768 N N . TYR A 1 96 ? 31.700 -8.282 -11.677 1.00 30.44 96 TYR A N 1
ATOM 769 C CA . TYR A 1 96 ? 30.677 -8.461 -10.652 1.00 30.44 96 TYR A CA 1
ATOM 770 C C . TYR A 1 96 ? 29.710 -7.268 -10.716 1.00 30.44 96 TYR A C 1
ATOM 772 O O . TYR A 1 96 ? 30.118 -6.122 -10.524 1.00 30.44 96 TYR A O 1
ATOM 780 N N . PHE A 1 97 ? 28.428 -7.533 -10.969 1.00 27.77 97 PHE A N 1
ATOM 781 C CA . PHE A 1 97 ? 27.373 -6.523 -10.904 1.00 27.77 97 PHE A CA 1
ATOM 782 C C . PHE A 1 97 ? 27.186 -6.053 -9.455 1.00 27.77 97 PHE A C 1
ATOM 784 O O . PHE A 1 97 ? 26.726 -6.817 -8.608 1.00 27.77 97 PHE A O 1
ATOM 791 N N . SER A 1 98 ? 27.505 -4.789 -9.175 1.00 26.95 98 SER A N 1
ATOM 792 C CA . SER A 1 98 ? 27.053 -4.106 -7.964 1.00 26.95 98 SER A CA 1
ATOM 793 C C . SER A 1 98 ? 25.621 -3.602 -8.157 1.00 26.95 98 SER A C 1
ATOM 795 O O . SER A 1 98 ? 25.331 -2.840 -9.083 1.00 26.95 98 SER A O 1
ATOM 797 N N . GLU A 1 99 ? 24.731 -4.032 -7.267 1.00 34.47 99 GLU A N 1
ATOM 798 C CA . GLU A 1 99 ? 23.392 -3.477 -7.082 1.00 34.47 99 GLU A CA 1
ATOM 799 C C . GLU A 1 99 ? 23.500 -2.073 -6.476 1.00 34.47 99 GLU A C 1
ATOM 801 O O . GLU A 1 99 ? 23.617 -1.942 -5.268 1.00 34.47 99 GLU A O 1
ATOM 806 N N . ASP A 1 100 ? 23.530 -1.040 -7.315 1.00 28.80 100 ASP A N 1
ATOM 807 C CA . ASP A 1 100 ? 22.921 0.276 -7.069 1.00 28.80 100 ASP A CA 1
ATOM 808 C C . ASP A 1 100 ? 23.362 1.242 -8.175 1.00 28.80 100 ASP A C 1
ATOM 810 O O . ASP A 1 100 ? 24.486 1.725 -8.193 1.00 28.80 100 ASP A O 1
ATOM 814 N N . ASP A 1 101 ? 22.480 1.474 -9.147 1.00 25.39 101 ASP A N 1
ATOM 815 C CA . ASP A 1 101 ? 22.095 2.830 -9.543 1.00 25.39 101 ASP A CA 1
ATOM 816 C C . ASP A 1 101 ? 21.037 2.785 -10.652 1.00 25.39 101 ASP A C 1
ATOM 818 O O . ASP A 1 101 ? 21.176 2.188 -11.724 1.00 25.39 101 ASP A O 1
ATOM 822 N N . ASN A 1 102 ? 19.928 3.466 -10.376 1.00 38.53 102 ASN A N 1
ATOM 823 C CA . ASN A 1 102 ? 18.955 3.856 -11.379 1.00 38.53 102 ASN A CA 1
ATOM 824 C C . ASN A 1 102 ? 19.635 4.814 -12.366 1.00 38.53 102 ASN A C 1
ATOM 826 O O . ASN A 1 102 ? 19.808 5.973 -12.024 1.00 38.53 102 ASN A O 1
ATOM 830 N N . VAL A 1 103 ? 19.968 4.345 -13.571 1.00 35.28 103 VAL A N 1
ATOM 831 C CA . VAL A 1 103 ? 19.827 5.011 -14.889 1.00 35.28 103 VAL A CA 1
ATOM 832 C C . VAL A 1 103 ? 20.631 4.186 -15.898 1.00 35.28 103 VAL A C 1
ATOM 834 O O . VAL A 1 103 ? 21.836 4.340 -16.035 1.00 35.28 103 VAL A O 1
ATOM 837 N N . LEU A 1 104 ? 19.951 3.330 -16.661 1.00 27.39 104 LEU A N 1
ATOM 838 C CA . LEU A 1 104 ? 20.490 2.764 -17.901 1.00 27.39 104 LEU A CA 1
ATOM 839 C C . LEU A 1 104 ? 19.443 2.932 -19.009 1.00 27.39 104 LEU A C 1
ATOM 841 O O . LEU A 1 104 ? 18.594 2.070 -19.251 1.00 27.39 104 LEU A O 1
ATOM 845 N N . ASP A 1 105 ? 19.508 4.088 -19.678 1.00 33.62 105 ASP A N 1
ATOM 846 C CA . ASP A 1 105 ? 18.971 4.284 -21.030 1.00 33.62 105 ASP A CA 1
ATOM 847 C C . ASP A 1 105 ? 19.953 3.621 -22.009 1.00 33.62 105 ASP A C 1
ATOM 849 O O . ASP A 1 105 ? 20.778 4.278 -22.639 1.00 33.62 105 ASP A O 1
ATOM 853 N N . ALA A 1 106 ? 19.927 2.288 -22.059 1.00 28.05 106 ALA A N 1
ATOM 854 C CA . ALA A 1 106 ? 20.621 1.523 -23.084 1.00 28.05 106 ALA A CA 1
ATOM 855 C C . ALA A 1 106 ? 19.710 1.417 -24.313 1.00 28.05 106 ALA A C 1
ATOM 857 O O . ALA A 1 106 ? 18.628 0.818 -24.270 1.00 28.05 106 ALA A O 1
ATOM 858 N N . SER A 1 107 ? 20.161 2.036 -25.402 1.00 29.27 107 SER A N 1
ATOM 859 C CA . SER A 1 107 ? 19.657 1.856 -26.756 1.00 29.27 107 SER A CA 1
ATOM 860 C C . SER A 1 107 ? 19.683 0.374 -27.127 1.00 29.27 107 SER A C 1
ATOM 862 O O . SER A 1 107 ? 20.737 -0.253 -27.214 1.00 29.27 107 SER A O 1
ATOM 864 N N . ILE A 1 108 ? 18.501 -0.189 -27.365 1.00 29.64 108 ILE A N 1
ATOM 865 C CA . ILE A 1 108 ? 18.372 -1.513 -27.967 1.00 29.64 108 ILE A CA 1
ATOM 866 C C . ILE A 1 108 ? 18.719 -1.352 -29.447 1.00 29.64 108 ILE A C 1
ATOM 868 O O . ILE A 1 108 ? 17.905 -0.892 -30.245 1.00 29.64 108 ILE A O 1
ATOM 872 N N . SER A 1 109 ? 19.960 -1.693 -29.789 1.00 25.75 109 SER A N 1
ATOM 873 C CA . SER A 1 109 ? 20.278 -2.186 -31.124 1.00 25.75 109 SER A CA 1
ATOM 874 C C . SER A 1 109 ? 19.542 -3.510 -31.296 1.00 25.75 109 SER A C 1
ATOM 876 O O . SER A 1 109 ? 19.670 -4.405 -30.459 1.00 25.75 109 SER A O 1
ATOM 878 N N . SER A 1 110 ? 18.746 -3.618 -32.355 1.00 32.38 110 SER A N 1
ATOM 879 C CA . SER A 1 110 ? 18.162 -4.867 -32.819 1.00 32.38 110 SER A CA 1
ATOM 880 C C . SER A 1 110 ? 19.282 -5.808 -33.257 1.00 32.38 110 SER A C 1
ATOM 882 O O . SER A 1 110 ? 19.669 -5.826 -34.423 1.00 32.38 110 SER A O 1
ATOM 884 N N . LYS A 1 111 ? 19.815 -6.582 -32.314 1.00 25.69 111 LYS A N 1
ATOM 885 C CA . LYS A 1 111 ? 20.480 -7.837 -32.633 1.00 25.69 111 LYS A CA 1
ATOM 886 C C . LYS A 1 111 ? 19.409 -8.914 -32.713 1.00 25.69 111 LYS A C 1
ATOM 888 O O . LYS A 1 111 ? 18.871 -9.357 -31.704 1.00 25.69 111 LYS A O 1
ATOM 893 N N . SER A 1 112 ? 19.071 -9.254 -33.948 1.00 34.84 112 SER A N 1
ATOM 894 C CA . SER A 1 112 ? 18.530 -10.552 -34.317 1.00 34.84 112 SER A CA 1
ATOM 895 C C . SER A 1 112 ? 19.603 -11.595 -34.013 1.00 34.84 112 SER A C 1
ATOM 897 O O . SER A 1 112 ? 20.481 -11.844 -34.837 1.00 34.84 112 SER A O 1
ATOM 899 N N . GLU A 1 113 ? 19.572 -12.140 -32.807 1.00 28.50 113 GLU A N 1
ATOM 900 C CA . GLU A 1 113 ? 20.202 -13.419 -32.511 1.00 28.50 113 GLU A CA 1
ATOM 901 C C . GLU A 1 113 ? 19.046 -14.424 -32.468 1.00 28.50 113 GLU A C 1
ATOM 903 O O . GLU A 1 113 ? 18.137 -14.329 -31.643 1.00 28.50 113 GLU A O 1
ATOM 908 N N . ASN A 1 114 ? 19.012 -15.269 -33.500 1.00 34.91 114 ASN A N 1
ATOM 909 C CA . ASN A 1 114 ? 18.165 -16.447 -33.577 1.00 34.91 114 ASN A 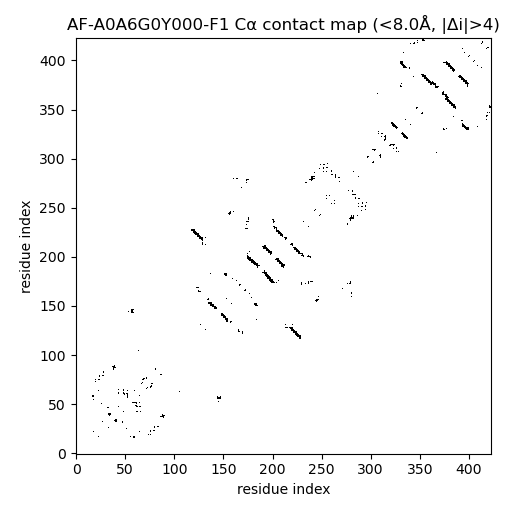CA 1
ATOM 910 C C . ASN A 1 114 ? 18.629 -17.406 -32.478 1.00 34.91 114 ASN A C 1
ATOM 912 O O . ASN A 1 114 ? 19.537 -18.193 -32.720 1.00 34.91 114 ASN A O 1
ATOM 916 N N . ASP A 1 115 ? 18.005 -17.331 -31.308 1.00 32.47 115 ASP A N 1
ATOM 917 C CA . ASP A 1 115 ? 17.974 -18.452 -30.377 1.00 32.47 115 ASP A CA 1
ATOM 918 C C . ASP A 1 115 ? 16.634 -19.166 -30.546 1.00 32.47 115 ASP A C 1
ATOM 920 O O . ASP A 1 115 ? 15.551 -18.575 -30.485 1.00 32.47 115 ASP A O 1
ATOM 924 N N . GLU A 1 116 ? 16.743 -20.452 -30.848 1.00 35.84 116 GLU A N 1
ATOM 925 C CA . GLU A 1 116 ? 15.660 -21.386 -31.096 1.00 35.84 116 GLU A CA 1
ATOM 926 C C . GLU A 1 116 ? 14.667 -21.411 -29.921 1.00 35.84 116 GLU A C 1
ATOM 928 O O . GLU A 1 116 ? 15.001 -21.772 -28.797 1.00 35.84 116 GLU A O 1
ATOM 933 N N . SER A 1 117 ? 13.429 -21.003 -30.212 1.00 42.81 117 SER A N 1
ATOM 934 C CA . SER A 1 117 ? 12.174 -21.341 -29.525 1.00 42.81 117 SER A CA 1
ATOM 935 C C . SER A 1 117 ? 12.262 -21.829 -28.065 1.00 42.81 117 SER A C 1
ATOM 937 O O . SER A 1 117 ? 12.013 -23.000 -27.772 1.00 42.81 117 SER A O 1
ATOM 939 N N . GLU A 1 118 ? 12.434 -20.906 -27.116 1.00 56.50 118 GLU A N 1
ATOM 940 C CA . GLU A 1 118 ? 11.676 -21.022 -25.867 1.00 56.50 118 GLU A CA 1
ATOM 941 C C . GLU A 1 118 ? 10.200 -20.768 -26.219 1.00 56.50 118 GLU A C 1
ATOM 943 O O . GLU A 1 118 ? 9.875 -19.744 -26.822 1.00 56.50 118 GLU A O 1
ATOM 948 N N . ASN A 1 119 ? 9.300 -21.708 -25.904 1.00 78.62 119 ASN A N 1
ATOM 949 C CA . ASN A 1 119 ? 7.863 -21.576 -26.177 1.00 78.62 119 ASN A CA 1
ATOM 950 C C . ASN A 1 119 ? 7.280 -20.371 -25.418 1.00 78.62 119 ASN A C 1
ATOM 952 O O . ASN A 1 119 ? 6.813 -20.494 -24.281 1.00 78.62 119 ASN A O 1
ATOM 956 N N . ASN A 1 120 ? 7.322 -19.199 -26.047 1.00 90.69 120 ASN A N 1
ATOM 957 C CA . ASN A 1 120 ? 6.737 -17.980 -25.520 1.00 90.69 120 ASN A CA 1
ATOM 958 C C . ASN A 1 120 ? 5.218 -18.130 -25.414 1.00 90.69 120 ASN A C 1
ATOM 960 O O . ASN A 1 120 ? 4.549 -18.691 -26.281 1.00 90.69 120 ASN A O 1
ATOM 964 N N . ILE A 1 121 ? 4.664 -17.607 -24.325 1.00 94.31 121 ILE A N 1
ATOM 965 C CA . ILE A 1 121 ? 3.228 -17.609 -24.075 1.00 94.31 121 ILE A CA 1
ATOM 966 C C . ILE A 1 121 ? 2.652 -16.345 -24.704 1.00 94.31 121 ILE A C 1
ATOM 968 O O . ILE A 1 121 ? 2.819 -15.244 -24.171 1.00 94.31 121 ILE A O 1
ATOM 972 N N . GLU A 1 122 ? 1.950 -16.513 -25.820 1.00 95.81 122 GLU A N 1
ATOM 973 C CA . GLU A 1 122 ? 1.296 -15.422 -26.542 1.00 95.81 122 GLU A CA 1
ATOM 974 C C . GLU A 1 122 ? -0.209 -15.377 -26.262 1.00 95.81 122 GLU A C 1
ATOM 976 O O . GLU A 1 122 ? -0.886 -16.408 -26.184 1.00 95.81 122 GLU A O 1
ATOM 981 N N . PHE A 1 123 ? -0.734 -14.171 -26.038 1.00 96.56 123 PHE A N 1
ATOM 982 C CA . PHE A 1 123 ? -2.159 -13.917 -25.809 1.00 96.56 123 PHE A CA 1
ATOM 983 C C . PHE A 1 123 ? -2.496 -12.432 -25.927 1.00 96.56 123 PHE A C 1
ATOM 985 O O . PHE A 1 123 ? -1.610 -11.585 -25.953 1.00 96.56 123 PHE A O 1
ATOM 992 N N . THR A 1 124 ? -3.784 -12.098 -25.946 1.00 96.38 124 THR A N 1
ATOM 993 C CA . THR A 1 124 ? -4.257 -10.713 -26.040 1.00 96.38 124 THR A CA 1
ATOM 994 C C . THR A 1 124 ? -5.102 -10.374 -24.822 1.00 96.38 124 THR A C 1
ATOM 996 O O . THR A 1 124 ? -6.026 -11.110 -24.488 1.00 96.38 124 THR A O 1
ATOM 999 N N . ILE A 1 125 ? -4.827 -9.235 -24.186 1.00 95.94 125 ILE A N 1
ATOM 1000 C CA . ILE A 1 125 ? -5.707 -8.665 -23.159 1.00 95.94 125 ILE A CA 1
ATOM 1001 C C . ILE A 1 125 ? -6.624 -7.609 -23.782 1.00 95.94 125 ILE A C 1
ATOM 1003 O O . ILE A 1 125 ? -6.233 -6.886 -24.702 1.00 95.94 125 ILE A O 1
ATOM 1007 N N . LYS A 1 126 ? -7.850 -7.510 -23.262 1.00 93.75 126 LYS A N 1
ATOM 1008 C CA . LYS A 1 126 ? -8.874 -6.561 -23.723 1.00 93.75 126 LYS A CA 1
ATOM 1009 C C . LYS A 1 126 ? -9.198 -5.554 -22.621 1.00 93.75 126 LYS A C 1
ATOM 1011 O O . LYS A 1 126 ? -9.528 -5.947 -21.499 1.00 93.75 126 LYS A O 1
ATOM 1016 N N . LEU A 1 127 ? -9.128 -4.264 -22.940 1.00 92.31 127 LEU A N 1
ATOM 1017 C CA . LEU A 1 127 ? -9.527 -3.163 -22.058 1.00 92.31 127 LEU A CA 1
ATOM 1018 C C . LEU A 1 127 ? -10.675 -2.382 -22.692 1.00 92.31 127 LEU A C 1
ATOM 1020 O O . LEU A 1 127 ? -10.692 -2.210 -23.904 1.00 92.31 127 LEU A O 1
ATOM 1024 N N . LYS A 1 128 ? -11.614 -1.880 -21.886 1.00 91.88 128 LYS A N 1
ATOM 1025 C CA . LYS A 1 128 ? -12.672 -0.998 -22.398 1.00 91.88 128 LYS A CA 1
ATOM 1026 C C . LYS A 1 128 ? -12.092 0.370 -22.757 1.00 91.88 128 LYS A C 1
ATOM 1028 O O . LYS A 1 128 ? -11.133 0.821 -22.126 1.00 91.88 128 LYS A O 1
ATOM 1033 N N . PHE A 1 129 ? -12.705 1.069 -23.705 1.00 88.06 129 PHE A N 1
ATOM 1034 C CA . PHE A 1 129 ? -12.280 2.416 -24.080 1.00 88.06 129 PHE A CA 1
ATOM 1035 C C . PHE A 1 129 ? -12.335 3.401 -22.897 1.00 88.06 129 PHE A C 1
ATOM 1037 O O . PHE A 1 129 ? -11.427 4.215 -22.711 1.00 88.06 129 PHE A O 1
ATOM 1044 N N . ASP A 1 130 ? -13.326 3.264 -22.014 1.00 87.31 130 ASP A N 1
ATOM 1045 C CA . ASP A 1 130 ? -13.410 4.047 -20.775 1.00 87.31 130 ASP A CA 1
ATOM 1046 C C . ASP A 1 130 ? -12.225 3.823 -19.832 1.00 87.31 130 ASP A C 1
ATOM 1048 O O . ASP A 1 130 ? -11.781 4.753 -19.153 1.00 87.31 130 ASP A O 1
ATOM 1052 N N . ASP A 1 131 ? -11.679 2.606 -19.799 1.00 87.50 131 ASP A N 1
ATOM 1053 C CA . ASP A 1 131 ? -10.472 2.330 -19.027 1.00 87.50 131 ASP A CA 1
ATOM 1054 C C . ASP A 1 131 ? -9.293 3.088 -19.641 1.00 87.50 131 ASP A C 1
ATOM 1056 O O . ASP A 1 131 ? -8.585 3.794 -18.925 1.00 87.50 131 ASP A O 1
ATOM 1060 N N . TYR A 1 132 ? -9.135 3.054 -20.969 1.00 86.75 132 TYR A N 1
ATOM 1061 C CA . TYR A 1 132 ? -8.114 3.836 -21.673 1.00 86.75 132 TYR A CA 1
ATOM 1062 C C . TYR A 1 132 ? -8.249 5.350 -21.421 1.00 86.75 132 TYR A C 1
ATOM 1064 O O . TYR A 1 132 ? -7.246 6.021 -21.153 1.00 86.75 132 TYR A O 1
ATOM 1072 N N . ARG A 1 133 ? -9.475 5.894 -21.394 1.00 85.31 133 ARG A N 1
ATOM 1073 C CA . ARG A 1 133 ? -9.731 7.308 -21.057 1.00 85.31 133 ARG A CA 1
ATOM 1074 C C . ARG A 1 133 ? -9.203 7.704 -19.680 1.00 85.31 133 ARG A C 1
ATOM 1076 O O . ARG A 1 133 ? -8.837 8.865 -19.499 1.00 85.31 133 ARG A O 1
ATOM 1083 N N . LYS A 1 134 ? -9.121 6.779 -18.718 1.00 84.94 134 LYS A N 1
ATOM 1084 C CA . LYS A 1 134 ? -8.528 7.028 -17.389 1.00 84.94 134 LYS A CA 1
ATOM 1085 C C . LYS A 1 134 ? -6.994 6.993 -17.410 1.00 84.94 134 LYS A C 1
ATOM 1087 O O . LYS A 1 134 ? -6.360 7.608 -16.553 1.00 84.94 134 LYS A O 1
ATOM 1092 N N . LEU A 1 135 ? -6.389 6.317 -18.390 1.00 86.88 135 LEU A N 1
ATOM 1093 C CA . LEU A 1 135 ? -4.937 6.114 -18.504 1.00 86.88 135 LEU A CA 1
ATOM 1094 C C . LEU A 1 135 ? -4.192 7.225 -19.263 1.00 86.88 135 LEU A C 1
ATOM 1096 O O . LEU A 1 135 ? -2.986 7.063 -19.472 1.00 86.88 135 LEU A O 1
ATOM 1100 N N . LYS A 1 136 ? -4.888 8.305 -19.673 1.00 79.19 136 LYS A N 1
ATOM 1101 C CA . LYS A 1 136 ? -4.452 9.314 -20.668 1.00 79.19 136 LYS A CA 1
ATOM 1102 C C . LYS A 1 136 ? -2.928 9.493 -20.759 1.00 79.19 136 LYS A C 1
ATOM 1104 O O . LYS A 1 136 ? -2.292 9.750 -19.730 1.00 79.19 136 LYS A O 1
ATOM 1109 N N . PRO A 1 137 ? -2.347 9.428 -21.973 1.00 85.75 137 PRO A N 1
ATOM 1110 C CA . PRO A 1 137 ? -0.924 9.651 -22.170 1.00 85.75 137 PRO A CA 1
ATOM 1111 C C . PRO A 1 137 ? -0.445 10.990 -21.596 1.00 85.75 137 PRO A C 1
ATOM 1113 O O . PRO A 1 137 ? -1.111 12.015 -21.711 1.00 85.75 137 PRO A O 1
ATOM 1116 N N . THR A 1 138 ? 0.741 10.971 -20.999 1.00 84.69 138 THR A N 1
ATOM 1117 C CA . THR A 1 138 ? 1.422 12.125 -20.408 1.00 84.69 138 THR A CA 1
ATOM 1118 C C . THR A 1 138 ? 2.835 12.225 -20.965 1.00 84.69 138 THR A C 1
ATOM 1120 O O . THR A 1 138 ? 3.515 11.210 -21.147 1.00 84.69 138 THR A O 1
ATOM 1123 N N . VAL A 1 139 ? 3.278 13.450 -21.250 1.00 85.62 139 VAL A N 1
ATOM 1124 C CA . VAL A 1 139 ? 4.643 13.710 -21.715 1.00 85.62 139 VAL A CA 1
ATOM 1125 C C . VAL A 1 139 ? 5.570 13.772 -20.509 1.00 85.62 139 VAL A C 1
ATOM 1127 O O . VAL A 1 139 ? 5.318 14.500 -19.550 1.00 85.62 139 VAL A O 1
ATOM 1130 N N . ARG A 1 140 ? 6.653 13.001 -20.558 1.00 80.56 140 ARG A N 1
ATOM 1131 C CA . ARG A 1 140 ? 7.669 12.935 -19.515 1.00 80.56 140 ARG A CA 1
ATOM 1132 C C . ARG A 1 140 ? 8.992 13.439 -20.062 1.00 80.56 140 ARG A C 1
ATOM 1134 O O . ARG A 1 140 ? 9.524 12.865 -21.008 1.00 80.56 140 ARG A O 1
ATOM 1141 N N . ASN A 1 141 ? 9.525 14.483 -19.439 1.00 82.88 141 ASN A N 1
ATOM 1142 C CA . ASN A 1 141 ? 10.789 15.093 -19.832 1.00 82.88 141 ASN A CA 1
ATOM 1143 C C . ASN A 1 141 ?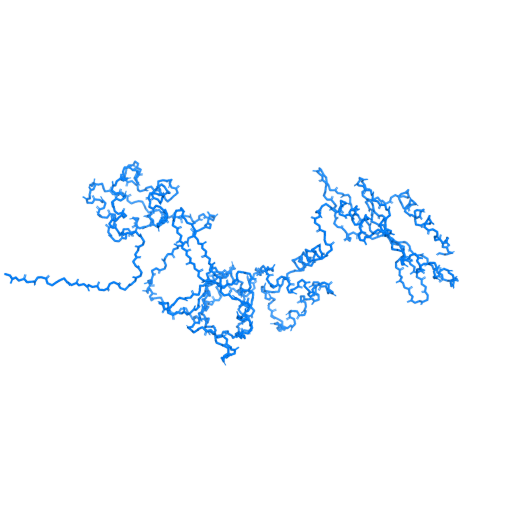 11.915 14.549 -18.952 1.00 82.88 141 ASN A C 1
ATOM 1145 O O . ASN A 1 141 ? 11.854 14.641 -17.728 1.00 82.88 141 ASN A O 1
ATOM 1149 N N . TYR A 1 142 ? 12.941 13.992 -19.580 1.00 78.12 142 TYR A N 1
ATOM 1150 C CA . TYR A 1 142 ? 14.181 13.576 -18.942 1.00 78.12 142 TYR A CA 1
ATOM 1151 C C . TYR A 1 142 ? 15.252 14.598 -19.287 1.00 78.12 142 TYR A C 1
ATOM 1153 O O . TYR A 1 142 ? 15.475 14.889 -20.463 1.00 78.12 142 TYR A O 1
ATOM 1161 N N . LYS A 1 143 ? 15.900 15.145 -18.261 1.00 78.69 143 LYS A N 1
ATOM 1162 C CA . LYS A 1 143 ? 16.986 16.110 -18.407 1.00 78.69 143 LYS A CA 1
ATOM 1163 C C . LYS A 1 143 ? 18.293 15.466 -17.959 1.00 78.69 143 LYS A C 1
ATOM 1165 O O . LYS A 1 143 ? 18.336 14.872 -16.884 1.00 78.69 143 LYS A O 1
ATOM 1170 N N . ARG A 1 144 ? 19.340 15.598 -18.771 1.00 72.94 144 ARG A N 1
ATOM 1171 C CA . ARG A 1 144 ? 20.714 15.201 -18.444 1.00 72.94 144 ARG A CA 1
ATOM 1172 C C . ARG A 1 144 ? 21.645 16.332 -18.868 1.00 72.94 144 ARG A C 1
ATOM 1174 O O . ARG A 1 144 ? 21.791 16.587 -20.056 1.00 72.94 144 ARG A O 1
ATOM 1181 N N . GLY A 1 145 ? 22.190 17.076 -17.907 1.00 73.75 145 GLY A N 1
ATOM 1182 C CA . GLY A 1 145 ? 22.895 18.326 -18.207 1.00 73.75 145 GLY A CA 1
ATOM 1183 C C . GLY A 1 145 ? 21.992 19.316 -18.959 1.00 73.75 145 GLY A C 1
ATOM 1184 O O . GLY A 1 145 ? 20.895 19.644 -18.492 1.00 73.75 145 GLY A O 1
ATOM 1185 N N . LYS A 1 146 ? 22.435 19.769 -20.138 1.00 73.50 146 LYS A N 1
ATOM 1186 C CA . LYS A 1 146 ? 21.631 20.607 -21.048 1.00 73.50 146 LYS A CA 1
ATOM 1187 C C . LYS A 1 146 ? 20.739 19.790 -21.990 1.00 73.50 146 LYS A C 1
ATOM 1189 O O . LYS A 1 146 ? 19.803 20.342 -22.564 1.00 73.50 146 LYS A O 1
ATOM 1194 N N . TYR A 1 147 ? 20.993 18.491 -22.141 1.00 73.12 147 TYR A N 1
ATOM 1195 C CA . TYR A 1 147 ? 20.205 17.615 -22.998 1.00 73.12 147 TYR A CA 1
ATOM 1196 C C . TYR A 1 147 ? 18.828 17.318 -22.389 1.00 73.12 147 TYR A C 1
ATOM 1198 O O . TYR A 1 147 ? 18.702 16.972 -21.211 1.00 73.12 147 TYR A O 1
ATOM 1206 N N . MET A 1 148 ? 17.781 17.423 -23.211 1.00 77.56 148 MET A N 1
ATOM 1207 C CA . MET A 1 148 ? 16.405 17.113 -22.829 1.00 77.56 148 MET A CA 1
ATOM 1208 C C . MET A 1 148 ? 15.793 16.118 -23.814 1.00 77.56 148 MET A C 1
ATOM 1210 O O . MET A 1 148 ? 15.838 16.315 -25.028 1.00 77.56 148 MET A O 1
ATOM 1214 N N . LYS A 1 149 ? 15.181 15.058 -23.286 1.00 79.19 149 LYS A N 1
ATOM 1215 C CA . LYS A 1 149 ? 14.475 14.039 -24.064 1.00 79.19 149 LYS A CA 1
ATOM 1216 C C . LYS A 1 149 ? 13.085 13.834 -23.490 1.00 79.19 149 LYS A C 1
ATOM 1218 O O . LYS A 1 149 ? 12.940 13.507 -22.315 1.00 79.19 149 LYS A O 1
ATOM 1223 N N . SER A 1 150 ? 12.067 14.025 -24.315 1.00 81.62 150 SER A N 1
ATOM 1224 C CA . SER A 1 150 ? 10.680 13.791 -23.938 1.00 81.62 150 SER A CA 1
ATOM 1225 C C . SER A 1 150 ? 10.201 12.431 -24.447 1.00 81.62 150 SER A C 1
ATOM 1227 O O . SER A 1 150 ? 10.565 11.993 -25.539 1.00 81.62 150 SER A O 1
ATOM 1229 N N . TYR A 1 151 ? 9.387 11.752 -23.643 1.00 82.81 151 TYR A N 1
ATOM 1230 C CA . TYR A 1 151 ? 8.685 10.532 -24.032 1.00 82.81 151 TYR A CA 1
ATOM 1231 C C . TYR A 1 151 ? 7.221 10.636 -23.638 1.00 82.81 151 TYR A C 1
ATOM 1233 O O . TYR A 1 151 ? 6.903 11.064 -22.529 1.00 82.81 151 TYR A O 1
ATOM 1241 N N . THR A 1 152 ? 6.334 10.183 -24.512 1.00 88.75 152 THR A N 1
ATOM 1242 C CA . THR A 1 152 ? 4.914 10.053 -24.192 1.00 88.75 152 THR A CA 1
ATOM 1243 C C . THR A 1 152 ? 4.681 8.689 -23.546 1.00 88.75 152 THR A C 1
ATOM 1245 O O . THR A 1 152 ? 5.065 7.663 -24.099 1.00 88.75 152 THR A O 1
ATOM 1248 N N . THR A 1 153 ? 4.089 8.661 -22.353 1.00 89.81 153 THR A N 1
ATOM 1249 C CA . THR A 1 153 ? 3.888 7.436 -21.554 1.00 89.81 153 THR A CA 1
ATOM 1250 C C . THR A 1 153 ? 2.499 7.433 -20.921 1.00 89.81 153 THR A C 1
ATOM 1252 O O . THR A 1 153 ? 1.938 8.503 -20.683 1.00 89.81 153 THR A O 1
ATOM 1255 N N . LEU A 1 154 ? 1.924 6.264 -20.624 1.00 89.88 154 LEU A N 1
ATOM 1256 C CA . LEU A 1 154 ? 0.671 6.209 -19.857 1.00 89.88 154 LEU A CA 1
ATOM 1257 C C . LEU A 1 154 ? 0.862 6.796 -18.452 1.00 89.88 154 LEU A C 1
ATOM 1259 O O . LEU A 1 154 ? 1.943 6.693 -17.863 1.00 89.88 154 LEU A O 1
ATOM 1263 N N . LYS A 1 155 ? -0.207 7.373 -17.891 1.00 85.19 155 LYS A N 1
ATOM 1264 C CA . LYS A 1 155 ? -0.175 8.022 -16.572 1.00 85.19 155 LYS A CA 1
ATOM 1265 C C . LYS A 1 155 ? 0.377 7.082 -15.490 1.00 85.19 155 LYS A C 1
ATOM 1267 O O . LYS A 1 155 ? -0.151 5.991 -15.253 1.00 85.19 155 LYS A O 1
ATOM 1272 N N . GLN A 1 156 ? 1.441 7.509 -14.808 1.00 82.75 156 GLN A N 1
ATOM 1273 C CA . GLN A 1 156 ? 2.085 6.705 -13.766 1.00 82.75 156 GLN A CA 1
ATOM 1274 C C . GLN A 1 156 ? 1.126 6.380 -12.626 1.00 82.75 156 GLN A C 1
ATOM 1276 O O . GLN A 1 156 ? 0.352 7.234 -12.213 1.00 82.75 156 GLN A O 1
ATOM 1281 N N . HIS A 1 157 ? 1.234 5.161 -12.092 1.00 83.50 157 HIS A N 1
ATOM 1282 C CA . HIS A 1 157 ? 0.408 4.642 -10.994 1.00 83.50 157 HIS A CA 1
ATOM 1283 C C . HIS A 1 157 ? -1.074 4.382 -11.327 1.00 83.50 157 HIS A C 1
ATOM 1285 O O . HIS A 1 157 ? -1.866 4.174 -10.410 1.00 83.50 157 HIS A O 1
ATOM 1291 N N . TYR A 1 158 ? -1.444 4.360 -12.613 1.00 87.31 158 TYR A N 1
ATOM 1292 C CA . TYR A 1 158 ? -2.805 4.027 -13.062 1.00 87.31 158 TYR A CA 1
ATOM 1293 C C . TYR A 1 158 ? -2.850 2.731 -13.883 1.00 87.31 158 TYR A C 1
ATOM 1295 O O . TYR A 1 158 ? -3.696 1.877 -13.646 1.00 87.31 158 TYR A O 1
ATOM 1303 N N . TRP A 1 159 ? -1.928 2.544 -14.831 1.00 90.94 159 TRP A N 1
ATOM 1304 C CA . TRP A 1 159 ? -2.034 1.446 -15.804 1.00 90.94 159 TRP A CA 1
ATOM 1305 C C . TRP A 1 159 ? -1.498 0.098 -15.303 1.00 90.94 159 TRP A C 1
ATOM 1307 O O . TRP A 1 159 ? -1.999 -0.951 -15.695 1.00 90.94 159 TRP A O 1
ATOM 1317 N N . THR A 1 160 ? -0.482 0.095 -14.438 1.00 92.31 160 THR A N 1
ATOM 1318 C CA . THR A 1 160 ? 0.259 -1.128 -14.085 1.00 92.31 160 THR A CA 1
ATOM 1319 C C . THR A 1 160 ? -0.606 -2.165 -13.377 1.00 92.31 160 THR A C 1
ATOM 1321 O O . THR A 1 160 ? -0.481 -3.355 -13.653 1.00 92.31 160 THR A O 1
ATOM 1324 N N . SER A 1 161 ? -1.453 -1.742 -12.443 1.00 91.19 161 SER A N 1
ATOM 1325 C CA . SER A 1 161 ? -2.359 -2.637 -11.718 1.00 91.19 161 SER A CA 1
ATOM 1326 C C . SER A 1 161 ? -3.448 -3.194 -12.622 1.00 91.19 161 SER A C 1
ATOM 1328 O O . SER A 1 161 ? -3.627 -4.408 -12.670 1.00 91.19 161 SER A O 1
ATOM 1330 N N . LEU A 1 162 ? -4.075 -2.322 -13.412 1.00 91.88 162 LEU A N 1
ATOM 1331 C CA . LEU A 1 162 ? -5.101 -2.696 -14.378 1.00 91.88 162 LEU A CA 1
ATOM 1332 C C . LEU A 1 162 ? -4.580 -3.735 -15.378 1.00 91.88 162 LEU A C 1
ATOM 1334 O O . LEU A 1 162 ? -5.210 -4.761 -15.604 1.00 91.88 162 LEU A O 1
ATOM 1338 N N . PHE A 1 163 ? -3.394 -3.510 -15.942 1.00 94.00 163 PHE A N 1
ATOM 1339 C CA . PHE A 1 163 ? -2.798 -4.430 -16.910 1.00 94.00 163 PHE A CA 1
ATOM 1340 C C . PHE A 1 163 ? -2.482 -5.779 -16.276 1.00 94.00 163 PHE A C 1
ATOM 1342 O O . PHE A 1 163 ? -2.733 -6.819 -16.877 1.00 94.00 163 PHE A O 1
ATOM 1349 N N . TYR A 1 164 ? -1.958 -5.769 -15.049 1.00 94.06 164 TYR A N 1
ATOM 1350 C CA . TYR A 1 164 ? -1.664 -6.999 -14.329 1.00 94.06 164 TYR A CA 1
ATOM 1351 C C . TYR A 1 164 ? -2.921 -7.829 -14.058 1.00 94.06 164 TYR A C 1
ATOM 1353 O O . TYR A 1 164 ? -2.891 -9.043 -14.231 1.00 94.06 164 TYR A O 1
ATOM 1361 N N . GLU A 1 165 ? -4.019 -7.184 -13.663 1.00 92.38 165 GLU A N 1
ATOM 1362 C CA . GLU A 1 165 ? -5.304 -7.848 -13.447 1.00 92.38 165 GLU A CA 1
ATOM 1363 C C . GLU A 1 165 ? -5.813 -8.504 -14.735 1.00 92.38 165 GLU A C 1
ATOM 1365 O O . GLU A 1 165 ? -6.142 -9.688 -14.725 1.00 92.38 165 GLU A O 1
ATOM 1370 N N . ARG A 1 166 ? -5.780 -7.791 -15.870 1.00 94.12 166 ARG A N 1
ATOM 1371 C CA . ARG A 1 166 ? -6.178 -8.363 -17.168 1.00 94.12 166 ARG A CA 1
ATOM 1372 C C . ARG A 1 166 ? -5.284 -9.534 -17.588 1.00 94.12 166 ARG A C 1
ATOM 1374 O O . ARG A 1 166 ? -5.791 -10.551 -18.041 1.00 94.12 166 ARG A O 1
ATOM 1381 N N . ILE A 1 167 ? -3.971 -9.426 -17.385 1.00 94.88 167 ILE A N 1
ATOM 1382 C CA . ILE A 1 167 ? -3.023 -10.520 -17.651 1.00 94.88 167 ILE A CA 1
ATOM 1383 C C . ILE A 1 167 ? -3.330 -11.742 -16.774 1.00 94.88 167 ILE A C 1
ATOM 1385 O O . ILE A 1 167 ? -3.297 -12.878 -17.251 1.00 94.88 167 ILE A O 1
ATOM 1389 N N . TRP A 1 168 ? -3.631 -11.521 -15.492 1.00 92.62 168 TRP A N 1
ATOM 1390 C CA . TRP A 1 168 ? -3.982 -12.599 -14.574 1.00 92.62 168 TRP A CA 1
ATOM 1391 C C . TRP A 1 168 ? -5.289 -13.285 -14.972 1.00 92.62 168 TRP A C 1
ATOM 1393 O O . TRP A 1 168 ? -5.339 -14.511 -14.968 1.00 92.62 168 TRP A O 1
ATOM 1403 N N . LEU A 1 169 ? -6.320 -12.523 -15.343 1.00 91.19 169 LEU A N 1
ATOM 1404 C CA . LEU A 1 169 ? -7.606 -13.078 -15.768 1.00 91.19 169 LEU A CA 1
ATOM 1405 C C . LEU A 1 169 ? -7.477 -13.946 -17.028 1.00 91.19 169 LEU A C 1
ATOM 1407 O O . LEU A 1 169 ? -8.084 -15.010 -17.083 1.00 91.19 169 LEU A O 1
ATOM 1411 N N . GLU A 1 170 ? -6.650 -13.539 -17.995 1.00 93.62 170 GLU A N 1
ATOM 1412 C CA . GLU A 1 170 ? -6.472 -14.286 -19.249 1.00 93.62 170 GLU A CA 1
ATOM 1413 C C . GLU A 1 170 ? -5.600 -15.545 -19.098 1.00 93.62 170 GLU A C 1
ATOM 1415 O O . GLU A 1 170 ? -5.881 -16.570 -19.718 1.00 93.62 170 GLU A O 1
ATOM 1420 N N . LYS A 1 171 ? -4.513 -15.495 -18.308 1.00 91.88 171 LYS A N 1
ATOM 1421 C CA . LYS A 1 171 ? -3.518 -16.593 -18.266 1.00 91.88 171 LYS A CA 1
ATOM 1422 C C . LYS A 1 171 ? -3.134 -17.123 -16.887 1.00 91.88 171 LYS A C 1
ATOM 1424 O O . LYS A 1 171 ? -2.441 -18.136 -16.822 1.00 91.88 171 LYS A O 1
ATOM 1429 N N . LYS A 1 172 ? -3.543 -16.480 -15.789 1.00 90.81 172 LYS A N 1
ATOM 1430 C CA . LYS A 1 172 ? -3.213 -16.871 -14.399 1.00 90.81 172 LYS A CA 1
ATOM 1431 C C . LYS A 1 172 ? -1.716 -17.167 -14.172 1.00 90.81 172 LYS A C 1
ATOM 1433 O O . LYS A 1 172 ? -1.343 -18.120 -13.480 1.00 90.81 172 LYS A O 1
ATOM 1438 N N . LEU A 1 173 ? -0.834 -16.362 -14.774 1.00 91.56 173 LEU A N 1
ATOM 1439 C CA . LEU A 1 173 ? 0.617 -16.525 -14.635 1.00 91.56 173 LEU A CA 1
ATOM 1440 C C . LEU A 1 173 ? 1.050 -16.243 -13.183 1.00 91.56 173 LEU A C 1
ATOM 1442 O O . LEU A 1 173 ? 0.712 -15.183 -12.658 1.00 91.56 173 LEU A O 1
ATOM 1446 N N . PRO A 1 174 ? 1.854 -17.111 -12.536 1.00 91.00 174 PRO A N 1
ATOM 1447 C CA . PRO A 1 174 ? 2.252 -16.945 -11.130 1.00 91.00 174 PRO A CA 1
ATOM 1448 C C . PRO A 1 174 ? 3.197 -15.754 -10.893 1.00 91.00 174 PRO A C 1
ATOM 1450 O O . PRO A 1 174 ? 3.468 -15.386 -9.752 1.00 91.00 174 PRO A O 1
ATOM 1453 N N . CYS A 1 175 ? 3.720 -15.164 -11.966 1.00 94.06 175 CYS A N 1
ATOM 1454 C CA . CYS A 1 175 ? 4.744 -14.136 -11.949 1.00 94.06 175 CYS A CA 1
ATOM 1455 C C . CYS A 1 175 ? 4.241 -12.801 -11.382 1.00 94.06 175 CYS A C 1
ATOM 1457 O O . CYS A 1 175 ? 3.273 -12.215 -11.871 1.00 94.06 175 CYS A O 1
ATOM 1459 N N . ASN A 1 176 ? 4.971 -12.235 -10.419 1.00 95.06 176 ASN A N 1
ATOM 1460 C CA . ASN A 1 176 ? 4.813 -10.838 -10.017 1.00 95.06 176 ASN A CA 1
ATOM 1461 C C . ASN A 1 176 ? 5.610 -9.910 -10.954 1.00 95.06 176 ASN A C 1
ATOM 1463 O O . ASN A 1 176 ? 6.783 -9.621 -10.709 1.00 95.06 176 ASN A O 1
ATOM 1467 N N . TYR A 1 177 ? 4.994 -9.483 -12.058 1.00 94.69 177 TYR A N 1
ATOM 1468 C CA . TYR A 1 177 ? 5.644 -8.630 -13.057 1.00 94.69 177 TYR A CA 1
ATOM 1469 C C . TYR A 1 177 ? 5.794 -7.176 -12.591 1.00 94.69 177 TYR A C 1
ATOM 1471 O O . TYR A 1 177 ? 4.811 -6.458 -12.390 1.00 94.69 177 TYR A O 1
ATOM 1479 N N . VAL A 1 178 ? 7.037 -6.711 -12.497 1.00 94.06 178 VAL A N 1
ATOM 1480 C CA . VAL A 1 178 ? 7.388 -5.299 -12.333 1.00 94.06 178 VAL A CA 1
ATOM 1481 C C . VAL A 1 178 ? 7.534 -4.680 -13.718 1.00 94.06 178 VAL A C 1
ATOM 1483 O O . VAL A 1 178 ? 8.437 -5.034 -14.476 1.00 94.06 178 VAL A O 1
ATOM 1486 N N . PHE A 1 179 ? 6.640 -3.755 -14.056 1.00 92.94 179 PHE A N 1
ATOM 1487 C CA . PHE A 1 179 ? 6.681 -3.053 -15.335 1.00 92.94 179 PHE A CA 1
ATOM 1488 C C . PHE A 1 179 ? 7.676 -1.889 -15.281 1.00 92.94 179 PHE A C 1
ATOM 1490 O O . PHE A 1 179 ? 7.604 -1.062 -14.373 1.00 92.94 179 PHE A O 1
ATOM 1497 N N . LYS A 1 180 ? 8.609 -1.835 -16.239 1.00 82.94 180 LYS A N 1
ATOM 1498 C CA . LYS A 1 180 ? 9.733 -0.878 -16.246 1.00 82.94 180 LYS A CA 1
ATOM 1499 C C . LYS A 1 180 ? 9.603 0.182 -17.339 1.00 82.94 180 LYS A C 1
ATOM 1501 O O . LYS A 1 180 ? 9.869 1.353 -17.088 1.00 82.94 180 LYS A O 1
ATOM 1506 N N . LYS A 1 181 ? 9.201 -0.216 -18.550 1.00 83.38 181 LYS A N 1
ATOM 1507 C CA . LYS A 1 181 ? 9.106 0.677 -19.716 1.00 83.38 181 LYS A CA 1
ATOM 1508 C C . LYS A 1 181 ? 7.678 0.677 -20.235 1.00 83.38 181 LYS A C 1
ATOM 1510 O O . LYS A 1 181 ? 7.102 -0.389 -20.398 1.00 83.38 181 LYS A O 1
ATOM 1515 N N . CYS A 1 182 ? 7.129 1.861 -20.469 1.00 89.88 182 CYS A N 1
ATOM 1516 C CA . CYS A 1 182 ? 5.832 2.076 -21.099 1.00 89.88 182 CYS A CA 1
ATOM 1517 C C . CYS A 1 182 ? 5.964 3.297 -21.999 1.00 89.88 182 CYS A C 1
ATOM 1519 O O . CYS A 1 182 ? 6.330 4.365 -21.511 1.00 89.88 182 CYS A O 1
ATOM 1521 N N . VAL A 1 183 ? 5.725 3.121 -23.295 1.00 89.94 183 VAL A N 1
ATOM 1522 C CA . VAL A 1 183 ? 5.933 4.162 -24.304 1.00 89.94 183 VAL A CA 1
ATOM 1523 C C . VAL A 1 183 ? 4.752 4.174 -25.260 1.00 89.94 183 VAL A C 1
ATOM 1525 O O . VAL A 1 183 ? 4.300 3.124 -25.716 1.00 89.94 183 VAL A O 1
ATOM 1528 N N . ILE A 1 184 ? 4.279 5.381 -25.553 1.00 89.94 184 ILE A N 1
ATOM 1529 C CA . ILE A 1 184 ? 3.371 5.665 -26.654 1.00 89.94 184 ILE A CA 1
ATOM 1530 C C . ILE A 1 184 ? 4.229 6.095 -27.837 1.00 89.94 184 ILE A C 1
ATOM 1532 O O . ILE A 1 184 ? 4.978 7.074 -27.763 1.00 89.94 184 ILE A O 1
ATOM 1536 N N . GLY A 1 185 ? 4.145 5.294 -28.885 1.00 84.19 185 GLY A N 1
ATOM 1537 C CA . GLY A 1 185 ? 4.789 5.486 -30.160 1.00 84.19 185 GLY A CA 1
ATOM 1538 C C . GLY A 1 185 ? 4.315 6.743 -30.884 1.00 84.19 185 GLY A C 1
ATOM 1539 O O . GLY A 1 185 ? 3.225 7.261 -30.638 1.00 84.19 185 GLY A O 1
ATOM 1540 N N . ASN A 1 186 ? 5.167 7.244 -31.774 1.00 79.25 186 ASN A N 1
ATOM 1541 C CA . ASN A 1 186 ? 4.803 8.266 -32.751 1.00 79.25 186 ASN A CA 1
ATOM 1542 C C . ASN A 1 186 ? 4.517 7.603 -34.110 1.00 79.25 186 ASN A C 1
ATOM 1544 O O . ASN A 1 186 ? 4.635 6.391 -34.256 1.00 79.25 186 ASN A O 1
ATOM 1548 N N . GLU A 1 187 ? 4.185 8.393 -35.127 1.00 73.88 187 GLU A N 1
ATOM 1549 C CA . GLU A 1 187 ? 3.874 7.889 -36.478 1.00 73.88 187 GLU A CA 1
ATOM 1550 C C . GLU A 1 187 ? 5.008 7.052 -37.106 1.00 73.88 187 GLU A C 1
ATOM 1552 O O . GLU A 1 187 ? 4.770 6.242 -37.992 1.00 73.88 187 GLU A O 1
ATOM 1557 N N . ASN A 1 188 ? 6.242 7.194 -36.607 1.00 74.94 188 ASN A N 1
ATOM 1558 C CA . ASN A 1 188 ? 7.424 6.488 -37.105 1.00 74.94 188 ASN A CA 1
ATOM 1559 C C . ASN A 1 188 ? 7.755 5.200 -36.330 1.00 74.94 188 ASN A C 1
ATOM 1561 O O . ASN A 1 188 ? 8.749 4.538 -36.634 1.00 74.94 188 ASN A O 1
ATOM 1565 N N . THR A 1 189 ? 6.989 4.853 -35.294 1.00 81.31 189 THR A N 1
ATOM 1566 C CA . THR A 1 189 ? 7.189 3.607 -34.540 1.00 81.31 189 THR A CA 1
ATOM 1567 C C . THR A 1 189 ? 6.267 2.505 -35.036 1.00 81.31 189 THR A C 1
ATOM 1569 O O . THR A 1 189 ? 5.106 2.756 -35.324 1.00 81.31 189 THR A O 1
ATOM 1572 N N . LYS A 1 190 ? 6.772 1.264 -35.053 1.00 86.31 190 LYS A N 1
ATOM 1573 C CA . LYS A 1 190 ? 6.016 0.072 -35.476 1.00 86.31 190 LYS A CA 1
ATOM 1574 C C . LYS A 1 190 ? 4.713 -0.138 -34.692 1.00 86.31 190 LYS A C 1
ATOM 1576 O O . LYS A 1 190 ? 3.750 -0.633 -35.252 1.00 86.31 190 LYS A O 1
ATOM 1581 N N . HIS A 1 191 ? 4.716 0.201 -33.407 1.00 91.06 191 HIS A N 1
ATOM 1582 C CA . HIS A 1 191 ? 3.597 -0.025 -32.499 1.00 91.06 191 HIS A CA 1
ATOM 1583 C C . HIS A 1 191 ? 3.176 1.301 -31.867 1.00 91.06 191 HIS A C 1
ATOM 1585 O O . HIS A 1 191 ? 4.035 2.029 -31.356 1.00 91.06 191 HIS A O 1
ATOM 1591 N N . TYR A 1 192 ? 1.872 1.585 -31.832 1.00 90.94 192 TYR A N 1
ATOM 1592 C CA . TYR A 1 192 ? 1.318 2.726 -31.101 1.00 90.94 192 TYR A CA 1
ATOM 1593 C C . TYR A 1 192 ? 1.648 2.677 -29.606 1.00 90.94 192 TYR A C 1
ATOM 1595 O O . TYR A 1 192 ? 1.925 3.701 -28.987 1.00 90.94 192 TYR A O 1
ATOM 1603 N N . PHE A 1 193 ? 1.622 1.499 -28.996 1.00 92.94 193 PHE A N 1
ATOM 1604 C CA . PHE A 1 193 ? 1.880 1.344 -27.571 1.00 92.94 193 PHE A CA 1
ATOM 1605 C C . PHE A 1 193 ? 2.770 0.142 -27.322 1.00 92.94 193 PHE A C 1
ATOM 1607 O O . PHE A 1 193 ? 2.580 -0.906 -27.929 1.00 92.94 193 PHE A O 1
ATOM 1614 N N . THR A 1 194 ? 3.720 0.285 -26.397 1.00 94.12 194 THR A N 1
ATOM 1615 C CA . THR A 1 194 ? 4.556 -0.821 -25.929 1.00 94.12 194 THR A CA 1
ATOM 1616 C C . THR A 1 194 ? 4.794 -0.742 -24.429 1.00 94.12 194 THR A C 1
ATOM 1618 O O . THR A 1 194 ? 4.926 0.344 -23.851 1.00 94.12 194 THR A O 1
ATOM 1621 N N . PHE A 1 195 ? 4.906 -1.903 -23.788 1.00 95.12 195 PHE A N 1
ATOM 1622 C CA . PHE A 1 195 ? 5.459 -2.010 -22.450 1.00 95.12 195 PHE A CA 1
ATOM 1623 C C . PHE A 1 195 ? 6.354 -3.235 -22.286 1.00 95.12 195 PHE A C 1
ATOM 1625 O O . PHE A 1 195 ? 6.218 -4.234 -22.988 1.00 95.12 195 PHE A O 1
ATOM 1632 N N . ILE A 1 196 ? 7.254 -3.144 -21.309 1.00 95.19 196 ILE A N 1
ATOM 1633 C CA . ILE A 1 196 ? 8.146 -4.228 -20.901 1.00 95.19 196 ILE A CA 1
ATOM 1634 C C . ILE A 1 196 ? 8.075 -4.376 -19.385 1.00 95.19 196 ILE A C 1
ATOM 1636 O O . ILE A 1 196 ? 8.114 -3.389 -18.635 1.00 95.19 196 ILE A O 1
ATOM 1640 N N . GLY A 1 197 ? 8.007 -5.620 -18.930 1.00 95.50 197 GLY A N 1
ATOM 1641 C CA . GLY A 1 197 ? 8.061 -6.001 -17.532 1.00 95.50 197 GLY A CA 1
ATOM 1642 C C . GLY A 1 197 ? 8.936 -7.222 -17.295 1.00 95.50 197 GLY A C 1
ATOM 1643 O O . GLY A 1 197 ? 9.337 -7.934 -18.212 1.00 95.50 197 GLY A O 1
ATOM 1644 N N . GLN A 1 198 ? 9.235 -7.452 -16.024 1.00 95.94 198 GLN A N 1
ATOM 1645 C CA . GLN A 1 198 ? 10.052 -8.572 -15.581 1.00 95.94 198 GLN A CA 1
ATOM 1646 C C . GLN A 1 198 ? 9.521 -9.099 -14.254 1.00 95.94 198 GLN A C 1
ATOM 1648 O O . GLN A 1 198 ? 9.157 -8.314 -13.377 1.00 95.94 198 GLN A O 1
ATOM 1653 N N . CYS A 1 199 ? 9.454 -10.419 -14.096 1.00 95.75 199 CYS A N 1
ATOM 1654 C CA . CYS A 1 199 ? 9.051 -11.016 -12.833 1.00 95.75 199 CYS A CA 1
ATOM 1655 C C . CYS A 1 199 ? 10.095 -10.742 -11.746 1.00 95.75 199 CYS A C 1
ATOM 1657 O O . CYS A 1 199 ? 11.283 -10.968 -11.960 1.00 95.75 199 CYS A O 1
ATOM 1659 N N . LYS A 1 200 ? 9.649 -10.311 -10.562 1.00 94.50 200 LYS A N 1
ATOM 1660 C CA . LYS A 1 200 ? 10.534 -10.096 -9.411 1.00 94.50 200 LYS A CA 1
ATOM 1661 C C . LYS A 1 200 ? 11.156 -11.395 -8.877 1.00 94.50 200 LYS A C 1
ATOM 1663 O O . LYS A 1 200 ? 12.282 -11.367 -8.404 1.00 94.50 200 LYS A O 1
ATOM 1668 N N . ASP A 1 201 ? 10.439 -12.517 -8.966 1.00 93.88 201 ASP A N 1
ATOM 1669 C CA . ASP A 1 201 ? 10.859 -13.778 -8.337 1.00 93.88 201 ASP A CA 1
ATOM 1670 C C . ASP A 1 201 ? 11.701 -14.665 -9.262 1.00 93.88 201 ASP A C 1
ATOM 1672 O O . ASP A 1 201 ? 12.668 -15.287 -8.820 1.00 93.88 201 ASP A O 1
ATOM 1676 N N . CYS A 1 202 ? 11.328 -14.761 -10.542 1.00 93.12 202 CYS A N 1
ATOM 1677 C CA . CYS A 1 202 ? 11.944 -15.682 -11.505 1.00 93.12 202 CYS A CA 1
ATOM 1678 C C . CYS A 1 202 ? 12.613 -14.990 -12.697 1.00 93.12 202 CYS A C 1
ATOM 1680 O O . CYS A 1 202 ? 13.166 -15.669 -13.554 1.00 93.12 202 CYS A O 1
ATOM 1682 N N . LEU A 1 203 ? 12.564 -13.655 -12.762 1.00 93.81 203 LEU A N 1
ATOM 1683 C CA . LEU A 1 203 ? 13.162 -12.842 -13.824 1.00 93.81 203 LEU A CA 1
ATOM 1684 C C . LEU A 1 203 ? 12.609 -13.078 -15.242 1.00 93.81 203 LEU A C 1
ATOM 1686 O O . LEU A 1 203 ? 13.092 -12.414 -16.161 1.00 93.81 203 LEU A O 1
ATOM 1690 N N . SER A 1 204 ? 11.586 -13.928 -15.422 1.00 94.44 204 SER A N 1
ATOM 1691 C CA . SER A 1 204 ? 10.880 -14.101 -16.701 1.00 94.44 204 SER A CA 1
ATOM 1692 C C . SER A 1 204 ? 10.359 -12.762 -17.217 1.00 94.44 204 SER A C 1
ATOM 1694 O O . SER A 1 204 ? 9.762 -11.980 -16.460 1.00 94.44 204 SER A O 1
ATOM 1696 N N . LYS A 1 205 ? 10.592 -12.487 -18.498 1.00 96.00 205 LYS A N 1
ATOM 1697 C CA . LYS A 1 205 ? 10.188 -11.232 -19.142 1.00 96.00 205 LYS A CA 1
ATOM 1698 C C . LYS A 1 205 ? 8.751 -11.295 -19.650 1.00 96.00 205 LYS A C 1
ATOM 1700 O O . LYS A 1 205 ? 8.209 -12.360 -19.933 1.00 96.00 205 LYS A O 1
ATOM 1705 N N . ILE A 1 206 ? 8.132 -10.125 -19.750 1.00 96.62 206 ILE A N 1
ATOM 1706 C CA . ILE A 1 206 ? 6.836 -9.935 -20.398 1.00 96.62 206 ILE A CA 1
ATOM 1707 C C . ILE A 1 206 ? 6.881 -8.663 -21.230 1.00 96.62 206 ILE A C 1
ATOM 1709 O O . ILE A 1 206 ? 7.300 -7.610 -20.747 1.00 96.62 206 ILE A O 1
ATOM 1713 N N . ASN A 1 207 ? 6.427 -8.764 -22.468 1.00 96.69 207 ASN A N 1
ATOM 1714 C CA . ASN A 1 207 ? 6.315 -7.653 -23.395 1.00 96.69 207 ASN A CA 1
ATOM 1715 C C . ASN A 1 207 ? 4.863 -7.542 -23.838 1.00 96.69 207 ASN A C 1
ATOM 1717 O O . ASN A 1 207 ? 4.186 -8.556 -24.004 1.00 96.69 207 ASN A O 1
ATOM 1721 N N . GLY A 1 208 ? 4.390 -6.321 -24.049 1.00 96.06 208 GLY A N 1
ATOM 1722 C CA . GLY A 1 208 ? 3.092 -6.117 -24.670 1.00 96.06 208 GLY A CA 1
ATOM 1723 C C . GLY A 1 208 ? 3.077 -4.927 -25.603 1.00 96.06 208 GLY A C 1
ATOM 1724 O O . GLY A 1 208 ? 3.808 -3.960 -25.383 1.00 96.06 208 GLY A O 1
ATOM 1725 N N . TRP A 1 209 ? 2.261 -5.009 -26.648 1.00 95.75 209 TRP A N 1
ATOM 1726 C CA . TRP A 1 209 ? 2.139 -3.970 -27.658 1.00 95.75 209 TRP A CA 1
ATOM 1727 C C . TRP A 1 209 ? 0.725 -3.859 -28.232 1.00 95.75 209 TRP A C 1
ATOM 1729 O O . TRP A 1 209 ? -0.063 -4.800 -28.189 1.00 95.75 209 TRP A O 1
ATOM 1739 N N . SER A 1 210 ? 0.414 -2.682 -28.765 1.00 94.19 210 SER A N 1
ATOM 1740 C CA . SER A 1 210 ? -0.772 -2.408 -29.580 1.00 94.19 210 SER A CA 1
ATOM 1741 C C . SER A 1 210 ? -0.311 -1.652 -30.811 1.00 94.19 210 SER A C 1
ATOM 1743 O O . SER A 1 210 ? 0.444 -0.685 -30.676 1.00 94.19 210 SER A O 1
ATOM 1745 N N . ASP A 1 211 ? -0.749 -2.096 -31.982 1.00 90.50 211 ASP A N 1
ATOM 1746 C CA . ASP A 1 211 ? -0.416 -1.460 -33.256 1.00 90.50 211 ASP A CA 1
ATOM 1747 C C . ASP A 1 211 ? -1.206 -0.165 -33.420 1.00 90.50 211 ASP A C 1
ATOM 1749 O O . ASP A 1 211 ? -0.617 0.886 -33.665 1.00 90.50 211 ASP A O 1
ATOM 1753 N N . ASP A 1 212 ? -2.503 -0.227 -33.124 1.00 87.06 212 ASP A N 1
ATOM 1754 C CA . ASP A 1 212 ? -3.419 0.889 -33.308 1.00 87.06 212 ASP A CA 1
ATOM 1755 C C . ASP A 1 212 ? -3.682 1.661 -32.015 1.00 87.06 212 ASP A C 1
ATOM 1757 O O . ASP A 1 212 ? -3.631 1.130 -30.893 1.00 87.06 212 ASP A O 1
ATOM 1761 N N . LYS A 1 213 ? -3.990 2.948 -32.189 1.00 88.19 213 LYS A N 1
ATOM 1762 C CA . LYS A 1 213 ? -4.527 3.795 -31.128 1.00 88.19 213 LYS A CA 1
ATOM 1763 C C . LYS A 1 213 ? -5.985 3.399 -30.879 1.00 88.19 213 LYS A C 1
ATOM 1765 O O . LYS A 1 213 ? -6.751 3.361 -31.836 1.00 88.19 213 LYS A O 1
ATOM 1770 N N . PRO A 1 214 ? -6.402 3.180 -29.622 1.00 87.00 214 PRO A N 1
ATOM 1771 C CA . PRO A 1 214 ? -7.793 2.856 -29.336 1.00 87.00 214 PRO A CA 1
ATOM 1772 C C . PRO A 1 214 ? -8.727 4.000 -29.746 1.00 87.00 214 PRO A C 1
ATOM 1774 O O . PRO A 1 214 ? -8.447 5.169 -29.448 1.00 87.00 214 PRO A O 1
ATOM 1777 N N . SER A 1 215 ? -9.830 3.644 -30.406 1.00 84.50 215 SER A N 1
ATOM 1778 C CA . SER A 1 215 ? -10.890 4.549 -30.855 1.00 84.50 215 SER A CA 1
ATOM 1779 C C . SER A 1 215 ? -12.164 4.378 -30.014 1.00 84.50 215 SER A C 1
ATOM 1781 O O . SER A 1 215 ? -12.350 3.349 -29.360 1.00 84.50 215 SER A O 1
ATOM 1783 N N . GLU A 1 216 ? -13.028 5.400 -30.003 1.00 82.25 216 GLU A N 1
ATOM 1784 C CA . GLU A 1 216 ? -14.351 5.312 -29.359 1.00 82.25 216 GLU A CA 1
ATOM 1785 C C . GLU A 1 216 ? -15.260 4.300 -30.070 1.00 82.25 216 GLU A C 1
ATOM 1787 O O . GLU A 1 216 ? -16.054 3.641 -29.408 1.00 82.25 216 GLU A O 1
ATOM 1792 N N . GLU A 1 217 ? -15.092 4.133 -31.384 1.00 82.50 217 GLU A N 1
ATOM 1793 C CA . GLU A 1 217 ? -15.888 3.227 -32.221 1.00 82.50 217 GLU A CA 1
ATOM 1794 C C . GLU A 1 217 ? -15.583 1.750 -31.943 1.00 82.50 217 GLU A C 1
ATOM 1796 O O . GLU A 1 217 ? -16.484 0.918 -31.948 1.00 82.50 217 GLU A O 1
ATOM 1801 N N . ASP A 1 218 ? -14.322 1.419 -31.652 1.00 77.50 218 ASP A N 1
ATOM 1802 C CA . ASP A 1 218 ? -13.905 0.034 -31.414 1.00 77.50 218 ASP A CA 1
ATOM 1803 C C . ASP A 1 218 ? -14.338 -0.508 -30.045 1.00 77.50 218 ASP A C 1
ATOM 1805 O O . ASP A 1 218 ? -14.274 -1.722 -29.826 1.00 77.50 218 ASP A O 1
ATOM 1809 N N . GLU A 1 219 ? -14.702 0.381 -29.107 1.00 85.12 219 GLU A N 1
ATOM 1810 C CA . GLU A 1 219 ? -15.038 0.159 -27.685 1.00 85.12 219 GLU A CA 1
ATOM 1811 C C . GLU A 1 219 ? -13.990 -0.600 -26.837 1.00 85.12 219 GLU A C 1
ATOM 1813 O O . GLU A 1 219 ? -14.000 -0.533 -25.601 1.00 85.12 219 GLU A O 1
ATOM 1818 N N . ILE A 1 220 ? -13.067 -1.323 -27.472 1.00 89.88 220 ILE A N 1
ATOM 1819 C CA . ILE A 1 220 ? -12.138 -2.273 -26.879 1.00 89.88 220 ILE A CA 1
ATOM 1820 C C . ILE A 1 220 ? -10.736 -2.007 -27.411 1.00 89.88 220 ILE A C 1
ATOM 1822 O O . ILE A 1 220 ? -10.426 -2.205 -28.585 1.00 89.88 220 ILE A O 1
ATOM 1826 N N . TRP A 1 221 ? -9.836 -1.685 -26.493 1.00 91.75 221 TRP A N 1
ATOM 1827 C CA . TRP A 1 221 ? -8.411 -1.652 -26.755 1.00 91.75 221 TRP A CA 1
ATOM 1828 C C . TRP A 1 221 ? -7.802 -3.049 -26.586 1.00 91.75 221 TRP A C 1
ATOM 1830 O O . TRP A 1 221 ? -7.868 -3.641 -25.503 1.00 91.75 221 TRP A O 1
ATOM 1840 N N . ARG A 1 222 ? -7.217 -3.585 -27.662 1.00 93.31 222 ARG A N 1
ATOM 1841 C CA . ARG A 1 222 ? -6.543 -4.892 -27.682 1.00 93.31 222 ARG A CA 1
ATOM 1842 C C . ARG A 1 222 ? -5.041 -4.702 -27.519 1.00 93.31 222 ARG A C 1
ATOM 1844 O O . ARG A 1 222 ? -4.433 -3.937 -28.256 1.00 93.31 222 ARG A O 1
ATOM 1851 N N . ILE A 1 223 ? -4.447 -5.414 -26.568 1.00 95.06 223 ILE A N 1
ATOM 1852 C CA . ILE A 1 223 ? -3.003 -5.381 -26.333 1.00 95.06 223 ILE A CA 1
ATOM 1853 C C . ILE A 1 223 ? -2.478 -6.805 -26.437 1.00 95.06 223 ILE A C 1
ATOM 1855 O O . ILE A 1 223 ? -2.865 -7.675 -25.655 1.00 95.06 223 ILE A O 1
ATOM 1859 N N . ASN A 1 224 ? -1.601 -7.027 -27.406 1.00 96.75 224 ASN A N 1
ATOM 1860 C CA . ASN A 1 224 ? -0.915 -8.292 -27.613 1.00 96.75 224 ASN A CA 1
ATOM 1861 C C . ASN A 1 224 ? 0.185 -8.440 -26.570 1.00 96.75 224 ASN A C 1
ATOM 1863 O O . ASN A 1 224 ? 0.898 -7.481 -26.282 1.00 96.75 224 ASN A O 1
ATOM 1867 N N . ILE A 1 225 ? 0.299 -9.627 -25.991 1.00 97.44 225 ILE A N 1
ATOM 1868 C CA . ILE A 1 225 ? 1.224 -9.969 -24.920 1.00 97.44 225 ILE A CA 1
ATOM 1869 C C . ILE A 1 225 ? 2.057 -11.165 -25.362 1.00 97.44 225 ILE A C 1
ATOM 1871 O O . ILE A 1 225 ? 1.520 -12.170 -25.818 1.00 97.44 225 ILE A O 1
ATOM 1875 N N . CYS A 1 226 ? 3.362 -11.066 -25.144 1.00 96.75 226 CYS A N 1
ATOM 1876 C CA . CYS A 1 226 ? 4.310 -12.162 -25.258 1.00 96.75 226 CYS A CA 1
ATOM 1877 C C . CYS A 1 226 ? 5.049 -12.280 -23.920 1.00 96.75 226 CYS A C 1
ATOM 1879 O O . CYS A 1 226 ? 5.690 -11.323 -23.470 1.00 96.75 226 CYS A O 1
ATOM 1881 N N . ALA A 1 227 ? 4.914 -13.419 -23.246 1.00 95.94 227 ALA A N 1
ATOM 1882 C CA . ALA A 1 227 ? 5.535 -13.675 -21.952 1.00 95.94 227 ALA A CA 1
ATOM 1883 C C . ALA A 1 227 ? 6.446 -14.903 -22.012 1.00 95.94 227 ALA A C 1
ATOM 1885 O O . ALA A 1 227 ? 6.042 -15.952 -22.509 1.00 95.94 227 ALA A O 1
ATOM 1886 N N . GLU A 1 228 ? 7.641 -14.792 -21.433 1.00 95.19 228 GLU A N 1
ATOM 1887 C CA . GLU A 1 228 ? 8.494 -15.956 -21.194 1.00 95.19 228 GLU A CA 1
ATOM 1888 C C . GLU A 1 228 ? 7.797 -16.897 -20.191 1.00 95.19 228 GLU A C 1
ATOM 1890 O O . GLU A 1 228 ? 7.175 -16.417 -19.224 1.00 95.19 228 GLU A O 1
ATOM 1895 N N . PRO A 1 229 ? 7.920 -18.226 -20.355 1.00 92.88 229 PRO A N 1
ATOM 1896 C CA . PRO A 1 229 ? 7.417 -19.168 -19.369 1.00 92.88 229 PRO A CA 1
ATOM 1897 C C . PRO A 1 229 ? 8.045 -18.901 -17.983 1.00 92.88 229 PRO A C 1
ATOM 1899 O O . PRO A 1 229 ? 9.189 -18.436 -17.880 1.00 92.88 229 PRO A O 1
ATOM 1902 N N . PRO A 1 230 ? 7.315 -19.151 -16.877 1.00 91.50 230 PRO A N 1
ATOM 1903 C CA . PRO A 1 230 ? 7.861 -18.969 -15.538 1.00 91.50 230 PRO A CA 1
ATOM 1904 C C . PRO A 1 230 ? 9.092 -19.856 -15.316 1.00 91.50 230 PRO A C 1
ATOM 1906 O O . PRO A 1 230 ? 8.992 -21.078 -15.338 1.00 91.50 230 PRO A O 1
ATOM 1909 N N . LYS A 1 231 ? 10.244 -19.244 -15.016 1.00 90.81 231 LYS A N 1
ATOM 1910 C CA . LYS A 1 231 ? 11.514 -19.965 -14.779 1.00 90.81 231 LYS A CA 1
ATOM 1911 C C . LYS A 1 231 ? 11.582 -20.678 -13.422 1.00 90.81 231 LYS A C 1
ATOM 1913 O O . LYS A 1 231 ? 12.547 -21.368 -13.120 1.00 90.81 231 LYS A O 1
ATOM 1918 N N . LYS A 1 232 ? 10.573 -20.486 -12.567 1.00 89.50 232 LYS A N 1
ATOM 1919 C CA . LYS A 1 232 ? 10.445 -21.118 -11.245 1.00 89.50 232 LYS A CA 1
ATOM 1920 C C . LYS A 1 232 ? 9.046 -21.698 -11.075 1.00 89.50 232 LYS A C 1
ATOM 1922 O O . LYS A 1 232 ? 8.086 -21.216 -11.675 1.00 89.50 232 LYS A O 1
ATOM 1927 N N . SER A 1 233 ? 8.911 -22.688 -10.194 1.00 87.56 233 SER A N 1
ATOM 1928 C CA . SER A 1 233 ? 7.607 -23.266 -9.863 1.00 87.56 233 SER A CA 1
ATOM 1929 C C . SER A 1 233 ? 6.657 -22.226 -9.251 1.00 87.56 233 SER A C 1
ATOM 1931 O O . SER A 1 233 ? 7.076 -21.219 -8.665 1.00 87.56 233 SER A O 1
ATOM 1933 N N . LYS A 1 234 ? 5.343 -22.478 -9.346 1.00 86.31 234 LYS A N 1
ATOM 1934 C CA . LYS A 1 234 ? 4.312 -21.594 -8.773 1.00 86.31 234 LYS A CA 1
ATOM 1935 C C . LYS A 1 234 ? 4.549 -21.328 -7.283 1.00 86.31 234 LYS A C 1
ATOM 1937 O O . LYS A 1 234 ? 4.342 -20.204 -6.836 1.00 86.31 234 LYS A O 1
ATOM 1942 N N . LEU A 1 235 ? 5.020 -22.320 -6.523 1.00 85.88 235 LEU A N 1
ATOM 1943 C CA . LEU A 1 235 ? 5.237 -22.217 -5.074 1.00 85.88 235 LEU A CA 1
ATOM 1944 C C . LEU A 1 235 ? 6.327 -21.201 -4.706 1.00 85.88 235 LEU A C 1
ATOM 1946 O O . LEU A 1 235 ? 6.131 -20.442 -3.760 1.00 85.88 235 LEU A O 1
ATOM 1950 N N . LEU A 1 236 ? 7.386 -21.088 -5.512 1.00 89.50 236 LEU A N 1
ATOM 1951 C CA . LEU A 1 236 ? 8.528 -20.197 -5.258 1.00 89.50 236 LEU A CA 1
ATOM 1952 C C . LEU A 1 236 ? 8.252 -18.705 -5.532 1.00 89.50 236 LEU A C 1
ATOM 1954 O O . LEU A 1 236 ? 9.064 -17.856 -5.181 1.00 89.50 236 LEU A O 1
ATOM 1958 N N . HIS A 1 237 ? 7.111 -18.366 -6.138 1.00 91.50 237 HIS A N 1
ATOM 1959 C CA . HIS A 1 237 ? 6.705 -16.979 -6.399 1.00 91.50 237 HIS A CA 1
ATOM 1960 C C . HIS A 1 237 ? 6.065 -16.331 -5.165 1.00 91.50 237 HIS A C 1
ATOM 1962 O O . HIS A 1 237 ? 4.842 -16.326 -5.023 1.00 91.50 237 HIS A O 1
ATOM 1968 N N . THR A 1 238 ? 6.857 -15.877 -4.203 1.00 90.81 238 THR A N 1
ATOM 1969 C CA . THR A 1 238 ? 6.336 -15.381 -2.915 1.00 90.81 238 THR A CA 1
ATOM 1970 C C . THR A 1 238 ? 6.028 -13.888 -2.920 1.00 90.81 238 THR A C 1
ATOM 1972 O O . THR A 1 238 ? 5.259 -13.424 -2.078 1.00 90.81 238 THR A O 1
ATOM 1975 N N . SER A 1 239 ? 6.584 -13.123 -3.861 1.00 93.19 239 SER A N 1
ATOM 1976 C CA . SER A 1 239 ? 6.455 -11.672 -3.826 1.00 93.19 239 SER A CA 1
ATOM 1977 C C . SER A 1 239 ? 5.040 -11.182 -4.157 1.00 93.19 239 SER A C 1
ATOM 1979 O O . SER A 1 239 ? 4.350 -11.682 -5.049 1.00 93.19 239 SER A O 1
ATOM 1981 N N . LYS A 1 240 ? 4.615 -10.133 -3.447 1.00 93.12 240 LYS A N 1
ATOM 1982 C CA . LYS A 1 240 ? 3.353 -9.421 -3.685 1.00 93.12 240 LYS A CA 1
ATOM 1983 C C . LYS A 1 240 ? 3.571 -8.137 -4.481 1.00 93.12 240 LYS A C 1
ATOM 1985 O O . LYS A 1 240 ? 4.655 -7.543 -4.471 1.00 93.12 240 LYS A O 1
ATOM 1990 N N . ARG A 1 241 ? 2.528 -7.690 -5.180 1.00 92.38 241 ARG A N 1
ATOM 1991 C CA . ARG A 1 241 ? 2.502 -6.368 -5.813 1.00 92.38 241 ARG A CA 1
ATOM 1992 C C . ARG A 1 241 ? 2.371 -5.287 -4.754 1.00 92.38 241 ARG A C 1
ATOM 1994 O O . ARG A 1 241 ? 1.781 -5.484 -3.695 1.00 92.38 241 ARG A O 1
ATOM 2001 N N . GLN A 1 242 ? 2.906 -4.117 -5.068 1.00 91.00 242 GLN A N 1
ATOM 2002 C CA . GLN A 1 242 ? 2.744 -2.947 -4.220 1.00 91.00 242 GLN A CA 1
ATOM 2003 C C . GLN A 1 242 ? 1.356 -2.338 -4.443 1.00 91.00 242 GLN A C 1
ATOM 2005 O O . GLN A 1 242 ? 1.037 -1.948 -5.563 1.00 91.00 242 GLN A O 1
ATOM 2010 N N . CYS A 1 243 ? 0.570 -2.201 -3.374 1.00 91.25 243 CYS A N 1
ATOM 2011 C CA . CYS A 1 243 ? -0.697 -1.470 -3.392 1.00 91.25 243 CYS A CA 1
ATOM 2012 C C . CYS A 1 243 ? -0.418 0.042 -3.427 1.00 91.25 243 CYS A C 1
ATOM 2014 O O . CYS A 1 243 ? -0.124 0.647 -2.390 1.00 91.25 243 CYS A O 1
ATOM 2016 N N . LYS A 1 244 ? -0.445 0.642 -4.622 1.00 89.69 244 LYS A N 1
ATOM 2017 C CA . LYS A 1 244 ? -0.079 2.047 -4.874 1.00 89.69 244 LYS A CA 1
ATOM 2018 C C . LYS A 1 244 ? -1.022 2.694 -5.890 1.00 89.69 244 LYS A C 1
ATOM 2020 O O . LYS A 1 244 ? -1.683 2.001 -6.655 1.00 89.69 244 LYS A O 1
ATOM 2025 N N . GLY A 1 245 ? -1.019 4.026 -5.941 1.00 88.12 245 GLY A N 1
ATOM 2026 C CA . GLY A 1 245 ? -1.694 4.767 -7.006 1.00 88.12 245 GLY A CA 1
ATOM 2027 C C . GLY A 1 245 ? -3.213 4.719 -6.949 1.00 88.12 245 GLY A C 1
ATOM 2028 O O . GLY A 1 245 ? -3.793 4.654 -5.868 1.00 88.12 245 GLY A O 1
ATOM 2029 N N . ALA A 1 246 ? -3.825 4.720 -8.134 1.00 88.88 246 ALA A N 1
ATOM 2030 C CA . ALA A 1 246 ? -5.276 4.703 -8.298 1.00 88.88 246 ALA A CA 1
ATOM 2031 C C . ALA A 1 246 ? -5.919 3.475 -7.637 1.00 88.88 246 ALA A C 1
ATOM 2033 O O . ALA A 1 246 ? -6.901 3.610 -6.915 1.00 88.88 246 ALA A O 1
ATOM 2034 N N . GLU A 1 247 ? -5.307 2.297 -7.786 1.00 91.06 247 GLU A N 1
ATOM 2035 C CA . GLU A 1 247 ? -5.813 1.075 -7.154 1.00 91.06 247 GLU A CA 1
ATOM 2036 C C . GLU A 1 247 ? -5.812 1.189 -5.624 1.00 91.06 247 GLU A C 1
ATOM 2038 O O . GLU A 1 247 ? -6.765 0.766 -4.976 1.00 91.06 247 GLU A O 1
ATOM 2043 N N . ARG A 1 248 ? -4.778 1.798 -5.019 1.00 93.19 248 ARG A N 1
ATOM 2044 C CA . ARG A 1 248 ? -4.756 2.011 -3.561 1.00 93.19 248 ARG A CA 1
ATOM 2045 C C . ARG A 1 248 ? -5.932 2.877 -3.126 1.00 93.19 248 ARG A C 1
ATOM 2047 O O . ARG A 1 248 ? -6.571 2.553 -2.135 1.00 93.19 248 ARG A O 1
ATOM 2054 N N . GLU A 1 249 ? -6.231 3.947 -3.856 1.00 91.12 249 GLU A N 1
ATOM 2055 C CA . GLU A 1 249 ? -7.366 4.821 -3.543 1.00 91.12 249 GLU A CA 1
ATOM 2056 C C . GLU A 1 249 ? -8.711 4.094 -3.664 1.00 91.12 249 GLU A C 1
ATOM 2058 O O . GLU A 1 249 ? -9.566 4.249 -2.792 1.00 91.12 249 GLU A O 1
ATOM 2063 N N . GLU A 1 250 ? -8.896 3.280 -4.704 1.00 91.12 250 GLU A N 1
ATOM 2064 C CA . GLU A 1 250 ? -10.104 2.468 -4.897 1.00 91.12 250 GLU A CA 1
ATOM 2065 C C . GLU A 1 250 ? -10.279 1.439 -3.777 1.00 91.12 250 GLU A C 1
ATOM 2067 O O . GLU A 1 250 ? -11.339 1.369 -3.153 1.00 91.12 250 GLU A O 1
ATOM 2072 N N . VAL A 1 251 ? -9.215 0.702 -3.450 1.00 92.94 251 VAL A N 1
ATOM 2073 C CA . VAL A 1 251 ? -9.215 -0.263 -2.344 1.00 92.94 251 VAL A CA 1
ATOM 2074 C C . VAL A 1 251 ? -9.498 0.433 -1.013 1.00 92.94 251 VAL A C 1
ATOM 2076 O O . VAL A 1 251 ? -10.303 -0.058 -0.227 1.00 92.94 251 VAL A O 1
ATOM 2079 N N . CYS A 1 252 ? -8.904 1.600 -0.757 1.00 93.12 252 CYS A N 1
ATOM 2080 C CA . CYS A 1 252 ? -9.150 2.350 0.472 1.00 93.12 252 CYS A CA 1
ATOM 2081 C C . CYS A 1 252 ? -10.607 2.785 0.628 1.00 93.12 252 CYS A C 1
ATOM 2083 O O . CYS A 1 252 ? -11.130 2.696 1.738 1.00 93.12 252 CYS A O 1
ATOM 2085 N N . LYS A 1 253 ? -11.262 3.225 -0.456 1.00 91.44 253 LYS A N 1
ATOM 2086 C CA . LYS A 1 253 ? -12.685 3.602 -0.438 1.00 91.44 253 LYS A CA 1
ATOM 2087 C C . LYS A 1 253 ? -13.565 2.431 -0.004 1.00 91.44 253 LYS A C 1
ATOM 2089 O O . LYS A 1 253 ? -14.428 2.617 0.847 1.00 91.44 253 LYS A O 1
ATOM 2094 N N . LEU A 1 254 ? -13.296 1.231 -0.522 1.00 91.75 254 LEU A N 1
ATOM 2095 C CA . LEU A 1 254 ? -13.994 0.008 -0.113 1.00 91.75 254 LEU A CA 1
ATOM 2096 C C . LEU A 1 254 ? -13.715 -0.327 1.361 1.00 91.75 254 LEU A C 1
ATOM 2098 O O . LEU A 1 254 ? -14.627 -0.596 2.138 1.00 91.75 254 LEU A O 1
ATOM 2102 N N . LEU A 1 255 ? -12.452 -0.227 1.779 1.00 93.81 255 LEU A N 1
ATOM 2103 C CA . LEU A 1 255 ? -12.026 -0.565 3.136 1.00 93.81 255 LEU A CA 1
ATOM 2104 C C . LEU A 1 255 ? -12.514 0.399 4.219 1.00 93.81 255 LEU A C 1
ATOM 2106 O O . LEU A 1 255 ? -12.393 0.062 5.397 1.00 93.81 255 LEU A O 1
ATOM 2110 N N . VAL A 1 256 ? -13.039 1.587 3.901 1.00 88.94 256 VAL A N 1
ATOM 2111 C CA . VAL A 1 256 ? -13.557 2.503 4.938 1.00 88.94 256 VAL A CA 1
ATOM 2112 C C . VAL A 1 256 ? -14.624 1.820 5.783 1.00 88.94 256 VAL A C 1
ATOM 2114 O O . VAL A 1 256 ? -14.562 1.902 7.017 1.00 88.94 256 VAL A O 1
ATOM 2117 N N . HIS A 1 257 ? -15.522 1.097 5.116 1.00 85.81 257 HIS A N 1
ATOM 2118 C CA . HIS A 1 257 ? -16.695 0.456 5.704 1.00 85.81 257 HIS A CA 1
ATOM 2119 C C . HIS A 1 257 ? -16.537 -1.057 5.896 1.00 85.81 257 HIS A C 1
ATOM 2121 O O . HIS A 1 257 ? -17.449 -1.689 6.412 1.00 85.81 257 HIS A O 1
ATOM 2127 N N . ASP A 1 258 ? -15.381 -1.627 5.546 1.00 90.38 258 ASP A N 1
ATOM 2128 C CA . ASP A 1 258 ? -15.148 -3.073 5.600 1.00 90.38 258 ASP A CA 1
ATOM 2129 C C . ASP A 1 258 ? -13.795 -3.440 6.244 1.00 90.38 258 ASP A C 1
ATOM 2131 O O . ASP A 1 258 ? -12.936 -2.587 6.509 1.00 90.38 258 ASP A O 1
ATOM 2135 N N . LEU A 1 259 ? -13.600 -4.717 6.561 1.00 90.75 259 LEU A N 1
ATOM 2136 C CA . LEU A 1 259 ? -12.370 -5.254 7.126 1.00 90.75 259 LEU A CA 1
ATOM 2137 C C . LEU A 1 259 ? -11.392 -5.682 6.020 1.00 90.75 259 LEU A C 1
ATOM 2139 O O . LEU A 1 259 ? -11.790 -6.336 5.060 1.00 90.75 259 LEU A O 1
ATOM 2143 N N . PRO A 1 260 ? -10.079 -5.429 6.187 1.00 93.69 260 PRO A N 1
ATOM 2144 C CA . PRO A 1 260 ? -9.044 -5.941 5.286 1.00 93.69 260 PRO A CA 1
ATOM 2145 C C . PRO A 1 260 ? -9.136 -7.440 4.971 1.00 93.69 260 PRO A C 1
ATOM 2147 O O . PRO A 1 260 ? -8.903 -7.845 3.836 1.00 93.69 260 PRO A O 1
ATOM 2150 N N . SER A 1 261 ? -9.517 -8.251 5.961 1.00 94.12 261 SER A N 1
ATOM 2151 C CA . SER A 1 261 ? -9.690 -9.697 5.812 1.00 94.12 261 SER A CA 1
ATOM 2152 C C . SER A 1 261 ? -10.880 -10.071 4.931 1.00 94.12 261 SER A C 1
ATOM 2154 O O . SER A 1 261 ? -10.795 -11.052 4.196 1.00 94.12 261 SER A O 1
ATOM 2156 N N . ASN A 1 262 ? -11.971 -9.302 4.997 1.00 94.25 262 ASN A N 1
ATOM 2157 C CA . ASN A 1 262 ? -13.162 -9.524 4.180 1.00 94.25 262 ASN A CA 1
ATOM 2158 C C . ASN A 1 262 ? -12.858 -9.178 2.727 1.00 94.25 262 ASN A C 1
ATOM 2160 O O . ASN A 1 262 ? -13.002 -10.033 1.861 1.00 94.25 262 ASN A O 1
ATOM 2164 N N . TRP A 1 263 ? -12.282 -7.996 2.488 1.00 94.75 263 TRP A N 1
ATOM 2165 C CA . TRP A 1 263 ? -11.813 -7.598 1.161 1.00 94.75 263 TRP A CA 1
ATOM 2166 C C . TRP A 1 263 ? -10.869 -8.636 0.542 1.00 94.75 263 TRP A C 1
ATOM 2168 O O . TRP A 1 263 ? -10.983 -8.963 -0.639 1.00 94.75 263 TRP A O 1
ATOM 2178 N N . GLN A 1 264 ? -9.935 -9.180 1.333 1.00 94.56 264 GLN A N 1
ATOM 2179 C CA . GLN A 1 264 ? -9.008 -10.203 0.853 1.00 94.56 264 GLN A CA 1
ATOM 2180 C C . GLN A 1 264 ? -9.749 -11.477 0.438 1.00 94.56 264 GLN A C 1
ATOM 2182 O O . GLN A 1 264 ? -9.472 -12.006 -0.637 1.00 94.56 264 GLN A O 1
ATOM 2187 N N . ARG A 1 265 ? -10.690 -11.943 1.267 1.00 92.94 265 ARG A N 1
ATOM 2188 C CA . ARG A 1 265 ? -11.517 -13.122 0.991 1.00 92.94 265 ARG A CA 1
ATOM 2189 C C . ARG A 1 265 ? -12.344 -12.926 -0.274 1.00 92.94 265 ARG A C 1
ATOM 2191 O O . ARG A 1 265 ? -12.197 -13.703 -1.204 1.00 92.94 265 ARG A O 1
ATOM 2198 N N . GLU A 1 266 ? -13.085 -11.826 -0.365 1.00 93.44 266 GLU A N 1
ATOM 2199 C CA . GLU A 1 266 ? -13.892 -11.508 -1.543 1.00 93.44 266 GLU A CA 1
ATOM 2200 C C . GLU A 1 266 ? -13.056 -11.406 -2.818 1.00 93.44 266 GLU A C 1
ATOM 2202 O O . GLU A 1 266 ? -13.486 -11.843 -3.884 1.00 93.44 266 GLU A O 1
ATOM 2207 N N . LYS A 1 267 ? -11.860 -10.806 -2.740 1.00 92.88 267 LYS A N 1
ATOM 2208 C CA . LYS A 1 267 ? -10.988 -10.695 -3.911 1.00 92.88 267 LYS A CA 1
ATOM 2209 C C . LYS A 1 267 ? -10.467 -12.061 -4.341 1.00 92.88 267 LYS A C 1
ATOM 2211 O O . LYS A 1 267 ? -10.424 -12.306 -5.539 1.00 92.88 267 LYS A O 1
ATOM 2216 N N . VAL A 1 268 ? -10.094 -12.929 -3.398 1.00 93.44 268 VAL A N 1
ATOM 2217 C CA . VAL A 1 268 ? -9.686 -14.314 -3.688 1.00 93.44 268 VAL A CA 1
ATOM 2218 C C . VAL A 1 268 ? -10.845 -15.090 -4.306 1.00 93.44 268 VAL A C 1
ATOM 2220 O O . VAL A 1 268 ? -10.661 -15.645 -5.383 1.00 93.44 268 VAL A O 1
ATOM 2223 N N . ASP A 1 269 ? -12.035 -15.042 -3.710 1.00 92.81 269 ASP A N 1
ATOM 2224 C CA . ASP A 1 269 ? -13.220 -15.762 -4.194 1.00 92.81 269 ASP A CA 1
ATOM 2225 C C . ASP A 1 269 ? -13.608 -15.351 -5.626 1.00 92.81 269 ASP A C 1
ATOM 2227 O O . ASP A 1 269 ? -14.086 -16.169 -6.408 1.00 92.81 269 ASP A O 1
ATOM 2231 N N . LYS A 1 270 ? -13.359 -14.090 -6.006 1.00 91.69 270 LYS A N 1
ATOM 2232 C CA . LYS A 1 270 ? -13.635 -13.575 -7.358 1.00 91.69 270 LYS A CA 1
ATOM 2233 C C . LYS A 1 270 ? -12.653 -14.058 -8.431 1.00 91.69 270 LYS A C 1
ATOM 2235 O O . LYS A 1 270 ? -13.028 -14.095 -9.600 1.00 91.69 270 LYS A O 1
ATOM 2240 N N . ILE A 1 271 ? -11.397 -14.353 -8.084 1.00 90.94 271 ILE A N 1
ATOM 2241 C CA . ILE A 1 271 ? -10.312 -14.540 -9.077 1.00 90.94 271 ILE A CA 1
ATOM 2242 C C . ILE A 1 271 ? -9.570 -15.879 -8.968 1.00 90.94 271 ILE A C 1
ATOM 2244 O O . ILE A 1 271 ? -8.765 -16.207 -9.848 1.00 90.94 271 ILE A O 1
ATOM 2248 N N . CYS A 1 272 ? -9.793 -16.634 -7.893 1.00 89.31 272 CYS A N 1
ATOM 2249 C CA . CYS A 1 272 ? -9.133 -17.900 -7.599 1.00 89.31 272 CYS A CA 1
ATOM 2250 C C . CYS A 1 272 ? -10.157 -19.025 -7.484 1.00 89.31 272 CYS A C 1
ATOM 2252 O O . CYS A 1 272 ? -11.198 -18.869 -6.856 1.00 89.31 272 CYS A O 1
ATOM 2254 N N . ASN A 1 273 ? -9.808 -20.188 -8.029 1.00 88.19 273 ASN A N 1
ATOM 2255 C CA . ASN A 1 273 ? -10.520 -21.427 -7.740 1.00 88.19 273 ASN A CA 1
ATOM 2256 C C . ASN A 1 273 ? -9.925 -22.099 -6.495 1.00 88.19 273 ASN A C 1
ATOM 2258 O O . ASN A 1 273 ? -8.807 -21.789 -6.072 1.00 88.19 273 ASN A O 1
ATOM 2262 N N . PHE A 1 274 ? -10.647 -23.063 -5.923 1.00 85.19 274 PHE A N 1
ATOM 2263 C CA . PHE A 1 274 ? -10.126 -23.869 -4.821 1.00 85.19 274 PHE A CA 1
ATOM 2264 C C . PHE A 1 274 ? -8.813 -24.568 -5.222 1.00 85.19 274 PHE A C 1
ATOM 2266 O O . PHE A 1 274 ? -8.733 -25.198 -6.274 1.00 85.19 274 PHE A O 1
ATOM 2273 N N . GLY A 1 275 ? -7.779 -24.433 -4.386 1.00 82.31 275 GLY A N 1
ATOM 2274 C CA . GLY A 1 275 ? -6.434 -24.958 -4.650 1.00 82.31 275 GLY A CA 1
ATOM 2275 C C . GLY A 1 275 ? -5.519 -24.037 -5.473 1.00 82.31 275 GLY A C 1
ATOM 2276 O O . GLY A 1 275 ? -4.321 -24.312 -5.564 1.00 82.31 275 GLY A O 1
ATOM 2277 N N . ASP A 1 276 ? -6.026 -22.926 -6.026 1.00 84.44 276 ASP A N 1
ATOM 2278 C CA . ASP A 1 276 ? -5.182 -21.932 -6.695 1.00 84.44 276 ASP A CA 1
ATOM 2279 C C . ASP A 1 276 ? -4.285 -21.200 -5.682 1.00 84.44 276 ASP A C 1
ATOM 2281 O O . ASP A 1 276 ? -4.665 -20.893 -4.549 1.00 84.44 276 ASP A O 1
ATOM 2285 N N . LYS A 1 277 ? -3.074 -20.839 -6.118 1.00 85.19 277 LYS A N 1
ATOM 2286 C CA . LYS A 1 277 ? -2.210 -19.945 -5.344 1.00 85.19 277 LYS A CA 1
ATOM 2287 C C . LYS A 1 277 ? -2.773 -18.525 -5.368 1.00 85.19 277 LYS A C 1
ATOM 2289 O O . LYS A 1 277 ? -3.060 -17.988 -6.436 1.00 85.19 277 LYS A O 1
ATOM 2294 N N . ILE A 1 278 ? -2.808 -17.884 -4.198 1.00 89.88 278 ILE A N 1
ATOM 2295 C CA . ILE A 1 278 ? -3.243 -16.490 -4.061 1.00 89.88 278 ILE A CA 1
ATOM 2296 C C . ILE A 1 278 ? -2.336 -15.565 -4.896 1.00 89.88 278 ILE A C 1
ATOM 2298 O O . ILE A 1 278 ? -1.129 -15.487 -4.621 1.00 89.88 278 ILE A O 1
ATOM 2302 N N . PRO A 1 279 ? -2.890 -14.802 -5.855 1.00 91.19 279 PRO A N 1
ATOM 2303 C CA . PRO A 1 279 ? -2.103 -13.984 -6.758 1.00 91.19 279 PRO A CA 1
ATOM 2304 C C . PRO A 1 279 ? -1.317 -12.867 -6.060 1.00 91.19 279 PRO A C 1
ATOM 2306 O O . PRO A 1 279 ? -1.698 -12.391 -4.982 1.00 91.19 279 PRO A O 1
ATOM 2309 N N . PRO A 1 280 ? -0.269 -12.340 -6.718 1.00 93.00 280 PRO A N 1
ATOM 2310 C CA . PRO A 1 280 ? 0.485 -11.188 -6.229 1.00 93.00 280 PRO A CA 1
ATOM 2311 C C . PRO A 1 280 ? -0.330 -9.899 -6.036 1.00 93.00 280 PRO A C 1
ATOM 2313 O O . PRO A 1 280 ? 0.057 -9.071 -5.217 1.00 93.00 280 PRO A O 1
ATOM 2316 N N . HIS A 1 281 ? -1.442 -9.713 -6.757 1.00 93.00 281 HIS A N 1
ATOM 2317 C CA . HIS A 1 281 ? -2.315 -8.527 -6.660 1.00 93.00 281 HIS A CA 1
ATOM 2318 C C . HIS A 1 281 ? -3.424 -8.644 -5.589 1.00 93.00 281 HIS A C 1
ATOM 2320 O O . HIS A 1 281 ? -4.278 -7.762 -5.465 1.00 93.00 281 HIS A O 1
ATOM 2326 N N . VAL A 1 282 ? -3.400 -9.719 -4.793 1.00 93.88 282 VAL A N 1
ATOM 2327 C CA . VAL A 1 282 ? -4.125 -9.818 -3.519 1.00 93.88 282 VAL A CA 1
ATOM 2328 C C . VAL A 1 282 ? -3.157 -9.451 -2.402 1.00 93.88 282 VAL A C 1
ATOM 2330 O O . VAL A 1 282 ? -2.184 -10.167 -2.137 1.00 93.88 282 VAL A O 1
ATOM 2333 N N . TYR A 1 283 ? -3.428 -8.307 -1.779 1.00 94.75 283 TYR A N 1
ATOM 2334 C CA . TYR A 1 283 ? -2.570 -7.684 -0.778 1.00 94.75 283 TYR A CA 1
ATOM 2335 C C . TYR A 1 283 ? -2.674 -8.350 0.589 1.00 94.75 283 TYR A C 1
ATOM 2337 O O . TYR A 1 283 ? -3.664 -9.000 0.922 1.00 94.75 283 TYR A O 1
ATOM 2345 N N . GLU A 1 284 ? -1.635 -8.154 1.394 1.00 93.56 284 GLU A N 1
ATOM 2346 C CA . GLU A 1 284 ? -1.612 -8.594 2.782 1.00 93.56 284 GLU A CA 1
ATOM 2347 C C . GLU A 1 284 ? -2.392 -7.646 3.695 1.00 93.56 284 GLU A C 1
ATOM 2349 O O . GLU A 1 284 ? -2.463 -6.435 3.466 1.00 93.56 284 GLU A O 1
ATOM 2354 N N . ASN A 1 285 ? -2.915 -8.195 4.793 1.00 93.81 285 ASN A N 1
ATOM 2355 C CA . ASN A 1 285 ? -3.730 -7.448 5.748 1.00 93.81 285 ASN A CA 1
ATOM 2356 C C . ASN A 1 285 ? -3.017 -6.219 6.317 1.00 93.81 285 ASN A C 1
ATOM 2358 O O . ASN A 1 285 ? -3.655 -5.185 6.488 1.00 93.81 285 ASN A O 1
ATOM 2362 N N . HIS A 1 286 ? -1.715 -6.294 6.599 1.00 93.00 286 HIS A N 1
ATOM 2363 C CA . HIS A 1 286 ? -0.984 -5.153 7.151 1.00 93.00 286 HIS A CA 1
ATOM 2364 C C . HIS A 1 286 ? -0.907 -3.986 6.144 1.00 93.00 286 HIS A C 1
ATOM 2366 O O . HIS A 1 286 ? -1.122 -2.836 6.526 1.00 93.00 286 HIS A O 1
ATOM 2372 N N . VAL A 1 287 ? -0.719 -4.281 4.850 1.00 94.56 287 VAL A N 1
ATOM 2373 C CA . VAL A 1 287 ? -0.710 -3.283 3.764 1.00 94.56 287 VAL A CA 1
ATOM 2374 C C . VAL A 1 287 ? -2.078 -2.620 3.629 1.00 94.56 287 VAL A C 1
ATOM 2376 O O . VAL A 1 287 ? -2.167 -1.398 3.517 1.00 94.56 287 VAL A O 1
ATOM 2379 N N . LEU A 1 288 ? -3.147 -3.419 3.665 1.00 95.44 288 LEU A N 1
ATOM 2380 C CA . LEU A 1 288 ? -4.530 -2.945 3.588 1.00 95.44 288 LEU A CA 1
ATOM 2381 C C . LEU A 1 288 ? -4.922 -2.114 4.821 1.00 95.44 288 LEU A C 1
ATOM 2383 O O . LEU A 1 288 ? -5.545 -1.065 4.681 1.00 95.44 288 LEU A O 1
ATOM 2387 N N . ARG A 1 289 ? -4.516 -2.534 6.030 1.00 92.50 289 ARG A N 1
ATOM 2388 C CA . ARG A 1 289 ? -4.714 -1.774 7.280 1.00 92.50 289 ARG A CA 1
ATOM 2389 C C . ARG A 1 289 ? -4.019 -0.421 7.217 1.00 92.50 289 ARG A C 1
ATOM 2391 O O . ARG A 1 289 ? -4.633 0.586 7.554 1.00 92.50 289 ARG A O 1
ATOM 2398 N N . GLN A 1 290 ? -2.773 -0.393 6.747 1.00 91.81 290 GLN A N 1
ATOM 2399 C CA . GLN A 1 290 ? -2.037 0.852 6.563 1.00 91.81 290 GLN A CA 1
ATOM 2400 C C . GLN A 1 290 ? -2.729 1.761 5.539 1.00 91.81 290 GLN A C 1
ATOM 2402 O O . GLN A 1 290 ? -2.907 2.945 5.803 1.00 91.81 290 GLN A O 1
ATOM 2407 N N . ALA A 1 291 ? -3.173 1.209 4.407 1.00 92.81 291 ALA A N 1
ATOM 2408 C CA . ALA A 1 291 ? -3.889 1.958 3.374 1.00 92.81 291 ALA A CA 1
ATOM 2409 C C . ALA A 1 291 ? -5.182 2.585 3.914 1.00 92.81 291 ALA A C 1
ATOM 2411 O O . ALA A 1 291 ? -5.412 3.786 3.761 1.00 92.81 291 ALA A O 1
ATOM 2412 N N . LYS A 1 292 ? -5.983 1.784 4.625 1.00 93.31 292 LYS A N 1
ATOM 2413 C CA . LYS A 1 292 ? -7.196 2.234 5.313 1.00 93.31 292 LYS A CA 1
ATOM 2414 C C . LYS A 1 292 ? -6.893 3.346 6.318 1.00 93.31 292 LYS A C 1
ATOM 2416 O O . LYS A 1 292 ? -7.632 4.325 6.365 1.00 93.31 292 LYS A O 1
ATOM 2421 N N . ASN A 1 293 ? -5.826 3.205 7.106 1.00 88.81 293 ASN A N 1
ATOM 2422 C CA . ASN A 1 293 ? -5.429 4.208 8.090 1.00 88.81 293 ASN A CA 1
ATOM 2423 C C . ASN A 1 293 ? -5.046 5.534 7.421 1.00 88.81 293 ASN A C 1
ATOM 2425 O O . ASN A 1 293 ? -5.626 6.558 7.749 1.00 88.81 293 ASN A O 1
ATOM 2429 N N . GLU A 1 294 ? -4.154 5.508 6.427 1.00 89.62 294 GLU A N 1
ATOM 2430 C CA . GLU A 1 294 ? -3.741 6.703 5.674 1.00 89.62 294 GLU A CA 1
ATOM 2431 C C . GLU A 1 294 ? -4.939 7.428 5.046 1.00 89.62 294 GLU A C 1
ATOM 2433 O O . GLU A 1 294 ? -5.038 8.655 5.103 1.00 89.62 294 GLU A O 1
ATOM 2438 N N . PHE A 1 295 ? -5.883 6.669 4.482 1.00 91.62 295 PHE A N 1
ATOM 2439 C CA . PHE A 1 295 ? -7.097 7.230 3.902 1.00 91.62 295 PHE A CA 1
ATOM 2440 C C . PHE A 1 295 ? -8.002 7.868 4.962 1.00 91.62 295 PHE A C 1
ATOM 2442 O O . PHE A 1 295 ? -8.464 8.991 4.771 1.00 91.62 295 PHE A O 1
ATOM 2449 N N . LYS A 1 296 ? -8.210 7.202 6.106 1.00 88.06 296 LYS A N 1
ATOM 2450 C CA . LYS A 1 296 ? -8.981 7.762 7.226 1.00 88.06 296 LYS A CA 1
ATOM 2451 C C . LYS A 1 296 ? -8.323 9.006 7.811 1.00 88.06 296 LYS A C 1
ATOM 2453 O O . LYS A 1 296 ? -9.020 9.993 8.014 1.00 88.06 296 LYS A O 1
ATOM 2458 N N . SER A 1 297 ? -7.009 8.994 8.028 1.00 86.44 297 SER A N 1
ATOM 2459 C CA . SER A 1 297 ? -6.262 10.164 8.495 1.00 86.44 297 SER A CA 1
ATOM 2460 C C . SER A 1 297 ? -6.466 11.354 7.563 1.00 86.44 297 SER A C 1
ATOM 2462 O O . SER A 1 297 ? -6.750 12.448 8.036 1.00 86.44 297 SER A O 1
ATOM 2464 N N . LYS A 1 298 ? -6.427 11.133 6.242 1.00 87.88 298 LYS A N 1
ATOM 2465 C CA . LYS A 1 298 ? -6.692 12.181 5.249 1.00 87.88 298 LYS A CA 1
ATOM 2466 C C . LYS A 1 298 ? -8.114 12.746 5.347 1.00 87.88 298 LYS A C 1
ATOM 2468 O O . LYS A 1 298 ? -8.269 13.959 5.292 1.00 87.88 298 LYS A O 1
ATOM 2473 N N . ILE A 1 299 ? -9.135 11.896 5.497 1.00 86.81 299 ILE A N 1
ATOM 2474 C CA . ILE A 1 299 ? -10.539 12.338 5.639 1.00 86.81 299 ILE A CA 1
ATOM 2475 C C . ILE A 1 299 ? -10.749 13.112 6.941 1.00 86.81 299 ILE A C 1
ATOM 2477 O O . ILE A 1 299 ? -11.425 14.133 6.950 1.00 86.81 299 ILE A O 1
ATOM 2481 N N . LEU A 1 300 ? -10.171 12.620 8.036 1.00 81.88 300 LEU A N 1
ATOM 2482 C CA . LEU A 1 300 ? -10.304 13.210 9.367 1.00 81.88 300 LEU A CA 1
ATOM 2483 C C . LEU A 1 300 ? -9.405 14.440 9.571 1.00 81.88 300 LEU A C 1
ATOM 2485 O O . LEU A 1 300 ? -9.436 15.034 10.644 1.00 81.88 300 LEU A O 1
ATOM 2489 N N . GLY A 1 301 ? -8.584 14.808 8.580 1.00 80.75 301 GLY A N 1
ATOM 2490 C CA . GLY A 1 301 ? -7.637 15.918 8.691 1.00 80.75 301 GLY A CA 1
ATOM 2491 C C . GLY A 1 301 ? -6.508 15.672 9.698 1.00 80.75 301 GLY A C 1
ATOM 2492 O O . GLY A 1 301 ? -5.906 16.624 10.184 1.00 80.75 301 GLY A O 1
ATOM 2493 N N . ILE A 1 302 ? -6.210 14.411 10.024 1.00 80.19 302 ILE A N 1
ATOM 2494 C CA . ILE A 1 302 ? -5.125 14.049 10.941 1.00 80.19 302 ILE A CA 1
ATOM 2495 C C . ILE A 1 302 ? -3.801 14.187 10.189 1.00 80.19 302 ILE A C 1
ATOM 2497 O O . ILE A 1 302 ? -3.435 13.335 9.376 1.00 80.19 302 ILE A O 1
ATOM 2501 N N . THR A 1 303 ? -3.094 15.278 10.459 1.00 79.12 303 THR A N 1
ATOM 2502 C CA . THR A 1 303 ? -1.772 15.585 9.896 1.00 79.12 303 THR A CA 1
ATOM 2503 C C . THR A 1 303 ? -0.639 15.232 10.852 1.00 79.12 303 THR A C 1
ATOM 2505 O O . THR A 1 303 ? 0.458 14.882 10.413 1.00 79.12 303 THR A O 1
ATOM 2508 N N . GLU A 1 304 ? -0.915 15.292 12.153 1.00 78.44 304 GLU A N 1
ATOM 2509 C CA . GLU A 1 304 ? 0.057 15.039 13.204 1.00 78.44 304 GLU A CA 1
ATOM 2510 C C . GLU A 1 304 ? 0.304 13.532 13.371 1.00 78.44 304 GLU A C 1
ATOM 2512 O O . GLU A 1 304 ? -0.619 12.712 13.427 1.00 78.44 304 GLU A O 1
ATOM 2517 N N . LYS A 1 305 ? 1.586 13.155 13.408 1.00 79.62 305 LYS A N 1
ATOM 2518 C CA . LYS A 1 305 ? 2.011 11.754 13.535 1.00 79.62 305 LYS A CA 1
ATOM 2519 C C . LYS A 1 305 ? 2.119 11.334 14.992 1.00 79.62 305 LYS A C 1
ATOM 2521 O O . LYS A 1 305 ? 2.016 10.142 15.273 1.00 79.62 305 LYS A O 1
ATOM 2526 N N . CYS A 1 306 ? 2.340 12.285 15.900 1.00 86.25 306 CYS A N 1
ATOM 2527 C CA . CYS A 1 306 ? 2.331 12.036 17.332 1.00 86.25 306 CYS A CA 1
ATOM 2528 C C . CYS A 1 306 ? 0.893 11.752 17.808 1.00 86.25 306 CYS A C 1
ATOM 2530 O O . CYS A 1 306 ? 0.069 12.668 17.806 1.00 86.25 306 CYS A O 1
ATOM 2532 N N . PRO A 1 307 ? 0.565 10.526 18.272 1.00 86.94 307 PRO A N 1
ATOM 2533 C CA . PRO A 1 307 ? -0.807 10.182 18.652 1.00 86.94 307 PRO A CA 1
ATOM 2534 C C . PRO A 1 307 ? -1.371 11.071 19.766 1.00 86.94 307 PRO A C 1
ATOM 2536 O O . PRO A 1 307 ? -2.553 11.394 19.749 1.00 86.94 307 PRO A O 1
ATOM 2539 N N . ILE A 1 308 ? -0.529 11.495 20.714 1.00 89.94 308 ILE A N 1
ATOM 2540 C CA . ILE A 1 308 ? -0.952 12.316 21.857 1.00 89.94 308 ILE A CA 1
ATOM 2541 C C . ILE A 1 308 ? -1.285 13.740 21.404 1.00 89.94 308 ILE A C 1
ATOM 2543 O O . ILE A 1 308 ? -2.337 14.266 21.758 1.00 89.94 308 ILE A O 1
ATOM 2547 N N . SER A 1 309 ? -0.433 14.339 20.571 1.00 89.62 309 SER A N 1
ATOM 2548 C CA . SER A 1 309 ? -0.690 15.657 19.983 1.00 89.62 309 SER A CA 1
ATOM 2549 C C . SER A 1 309 ? -1.938 15.633 19.096 1.00 89.62 309 SER A C 1
ATOM 2551 O O . SER A 1 309 ? -2.767 16.536 19.172 1.00 89.62 309 SER A O 1
ATOM 2553 N N . SER A 1 310 ? -2.139 14.558 18.326 1.00 88.94 310 SER A N 1
ATOM 2554 C CA . SER A 1 310 ? -3.366 14.357 17.549 1.00 88.94 310 SER A CA 1
ATOM 2555 C C . SER A 1 310 ? -4.613 14.283 18.433 1.00 88.94 310 SER A C 1
ATOM 2557 O O . SER A 1 310 ? -5.639 14.857 18.076 1.00 88.94 310 SER A O 1
ATOM 2559 N N . LEU A 1 311 ? -4.545 13.623 19.596 1.00 90.88 311 LEU A N 1
ATOM 2560 C CA . LEU A 1 311 ? -5.660 13.582 20.551 1.00 90.88 311 LEU A CA 1
ATOM 2561 C C . LEU A 1 311 ? -5.982 14.964 21.130 1.00 90.88 311 LEU A C 1
ATOM 2563 O O . LEU A 1 311 ? -7.160 15.283 21.278 1.00 90.88 311 LEU A O 1
ATOM 2567 N N . ASP A 1 312 ? -4.972 15.784 21.429 1.00 91.69 312 ASP A N 1
ATOM 2568 C CA . ASP A 1 312 ? -5.186 17.147 21.931 1.00 91.69 312 ASP A CA 1
ATOM 2569 C C . ASP A 1 312 ? -5.857 18.041 20.877 1.00 91.69 312 ASP A C 1
ATOM 2571 O O . ASP A 1 312 ? -6.864 18.694 21.157 1.00 91.69 312 ASP A O 1
ATOM 2575 N N . ILE A 1 313 ? -5.401 17.965 19.621 1.00 90.06 313 ILE A N 1
ATOM 2576 C CA . ILE A 1 313 ? -6.050 18.655 18.497 1.00 90.06 313 ILE A CA 1
ATOM 2577 C C . ILE A 1 313 ? -7.501 18.182 18.344 1.00 90.06 313 ILE A C 1
ATOM 2579 O O . ILE A 1 313 ? -8.409 19.004 18.218 1.00 90.06 313 ILE A O 1
ATOM 2583 N N . LEU A 1 314 ? -7.758 16.868 18.376 1.00 89.44 314 LEU A N 1
ATOM 2584 C CA . LEU A 1 314 ? -9.114 16.319 18.254 1.00 89.44 314 LEU A CA 1
ATOM 2585 C C . LEU A 1 314 ? -10.024 16.772 19.397 1.00 89.44 314 LEU A C 1
ATOM 2587 O O . LEU A 1 314 ? -11.176 17.132 19.146 1.00 89.44 314 LEU A O 1
ATOM 2591 N N . LYS A 1 315 ? -9.505 16.808 20.628 1.00 92.31 315 LYS A N 1
ATOM 2592 C CA . LYS A 1 315 ? -10.219 17.302 21.809 1.00 92.31 315 LYS A CA 1
ATOM 2593 C C . LYS A 1 315 ? -10.668 18.753 21.640 1.00 92.31 315 LYS A C 1
ATOM 2595 O O . LYS A 1 315 ? -11.747 19.109 22.098 1.00 92.31 315 LYS A O 1
ATOM 2600 N N . GLN A 1 316 ? -9.861 19.581 20.984 1.00 90.38 316 GLN A N 1
ATOM 2601 C CA . GLN A 1 316 ? -10.162 20.998 20.768 1.00 90.38 316 GLN A CA 1
ATOM 2602 C C . GLN A 1 316 ? -10.991 21.256 19.499 1.00 90.38 316 GLN A C 1
ATOM 2604 O O . GLN A 1 316 ? -11.514 22.353 19.318 1.00 90.38 316 GLN A O 1
ATOM 2609 N N . THR A 1 317 ? -11.134 20.254 18.626 1.00 88.19 317 THR A N 1
ATOM 2610 C CA . THR A 1 317 ? -11.794 20.383 17.319 1.00 88.19 317 THR A CA 1
ATOM 2611 C C . THR A 1 317 ? -13.005 19.451 17.202 1.00 88.19 317 THR A C 1
ATOM 2613 O O . THR A 1 317 ? -14.042 19.694 17.814 1.00 88.19 317 THR A O 1
ATOM 2616 N N . SER A 1 318 ? -12.901 18.384 16.406 1.00 86.50 318 SER A N 1
ATOM 2617 C CA . SER A 1 318 ? -14.027 17.534 16.002 1.00 86.50 318 SER A CA 1
ATOM 2618 C C . SER A 1 318 ? -14.584 16.643 17.114 1.00 86.50 318 SER A C 1
ATOM 2620 O O . SER A 1 318 ? -15.712 16.176 16.996 1.00 86.50 318 SER A O 1
ATOM 2622 N N . GLN A 1 319 ? -13.815 16.395 18.178 1.00 88.62 319 GLN A N 1
ATOM 2623 C CA . GLN A 1 319 ? -14.193 15.541 19.311 1.00 88.62 319 GLN A CA 1
ATOM 2624 C C . GLN A 1 319 ? -14.323 16.340 20.616 1.00 88.62 319 GLN A C 1
ATOM 2626 O O . GLN A 1 319 ? -14.197 15.784 21.715 1.00 88.62 319 GLN A O 1
ATOM 2631 N N . ASN A 1 320 ? -14.584 17.646 20.507 1.00 89.88 320 ASN A N 1
ATOM 2632 C CA . ASN A 1 320 ? -14.853 18.496 21.660 1.00 89.88 320 ASN A CA 1
ATOM 2633 C C . ASN A 1 320 ? -16.058 17.968 22.458 1.00 89.88 320 ASN A C 1
ATOM 2635 O O . ASN A 1 320 ? -17.063 17.530 21.898 1.00 89.88 320 ASN A O 1
ATOM 2639 N N . GLY A 1 321 ? -15.912 17.925 23.783 1.00 90.00 321 GLY A N 1
ATOM 2640 C CA . GLY A 1 321 ? -16.883 17.333 24.703 1.00 90.00 321 GLY A CA 1
ATOM 2641 C C . GLY A 1 321 ? -16.909 15.800 24.721 1.00 90.00 321 GLY A C 1
ATOM 2642 O O . GLY A 1 321 ? -17.645 15.238 25.529 1.00 90.00 321 GLY A O 1
ATOM 2643 N N . SER A 1 322 ? -16.117 15.125 23.876 1.00 94.88 322 SER A N 1
ATOM 2644 C CA . SER A 1 322 ? -15.999 13.659 23.870 1.00 94.88 322 SER A CA 1
ATOM 2645 C C . SER A 1 322 ? -14.678 13.149 24.450 1.00 94.88 322 SER A C 1
ATOM 2647 O O . SER A 1 322 ? -14.637 12.067 25.028 1.00 94.88 322 SER A O 1
ATOM 2649 N N . ILE A 1 323 ? -13.598 13.926 24.330 1.00 95.75 323 ILE A N 1
ATOM 2650 C CA . ILE A 1 323 ? -12.300 13.631 24.951 1.00 95.75 323 ILE A CA 1
ATOM 2651 C C . ILE A 1 323 ? -12.135 14.534 26.175 1.00 95.75 323 ILE A C 1
ATOM 2653 O O . ILE A 1 323 ? -12.116 15.758 26.061 1.00 95.75 323 ILE A O 1
ATOM 2657 N N . HIS A 1 324 ? -11.985 13.946 27.360 1.00 94.56 324 HIS A N 1
ATOM 2658 C CA . HIS A 1 324 ? -12.071 14.693 28.622 1.00 94.56 324 HIS A CA 1
ATOM 2659 C C . HIS A 1 324 ? -10.707 14.944 29.246 1.00 94.56 324 HIS A C 1
ATOM 2661 O O . HIS A 1 324 ? -10.409 16.043 29.714 1.00 94.56 324 HIS A O 1
ATOM 2667 N N . THR A 1 325 ? -9.838 13.939 29.246 1.00 94.94 325 THR A N 1
ATOM 2668 C CA . THR A 1 325 ? -8.514 14.008 29.878 1.00 94.94 325 THR A CA 1
ATOM 2669 C C . THR A 1 325 ? -7.491 13.327 28.991 1.00 94.94 325 THR A C 1
ATOM 2671 O O . THR A 1 325 ? -7.804 12.296 28.412 1.00 94.94 325 THR A O 1
ATOM 2674 N N . ILE A 1 326 ? -6.299 13.912 28.887 1.00 95.19 326 ILE A N 1
ATOM 2675 C CA . ILE A 1 326 ? -5.150 13.350 28.177 1.00 95.19 326 ILE A CA 1
ATOM 2676 C C . ILE A 1 326 ? -3.946 13.537 29.100 1.00 95.19 326 ILE A C 1
ATOM 2678 O O . ILE A 1 326 ? -3.666 14.662 29.512 1.00 95.19 326 ILE A O 1
ATOM 2682 N N . CYS A 1 327 ? -3.256 12.451 29.430 1.00 92.75 327 CYS A N 1
ATOM 2683 C CA . CYS A 1 327 ? -1.974 12.479 30.120 1.00 92.75 327 CYS A CA 1
ATOM 2684 C C . CYS A 1 327 ? -0.871 12.029 29.162 1.00 92.75 327 CYS A C 1
ATOM 2686 O O . CYS A 1 327 ? -1.047 11.061 28.424 1.00 92.75 327 CYS A O 1
ATOM 2688 N N . PHE A 1 328 ? 0.259 12.737 29.159 1.00 87.00 328 PHE A N 1
ATOM 2689 C CA . PHE A 1 328 ? 1.379 12.443 28.265 1.00 87.00 328 PHE A CA 1
ATOM 2690 C C . PHE A 1 328 ? 2.340 11.392 28.836 1.00 87.00 328 PHE A C 1
ATOM 2692 O O . PHE A 1 328 ? 2.712 10.451 28.135 1.00 87.00 328 PHE A O 1
ATOM 2699 N N . ASN A 1 329 ? 2.766 11.565 30.093 1.00 84.31 329 ASN A N 1
ATOM 2700 C CA . ASN A 1 329 ? 3.725 10.678 30.746 1.00 84.31 329 ASN A CA 1
ATOM 2701 C C . ASN A 1 329 ? 2.986 9.708 31.665 1.00 84.31 329 ASN A C 1
ATOM 2703 O O . ASN A 1 329 ? 2.226 10.153 32.517 1.00 84.31 329 ASN A O 1
ATOM 2707 N N . GLU A 1 330 ? 3.215 8.411 31.458 1.00 86.56 330 GLU A N 1
ATOM 2708 C CA . GLU A 1 330 ? 2.260 7.360 31.834 1.00 86.56 330 GLU A CA 1
ATOM 2709 C C . GLU A 1 330 ? 0.907 7.645 31.169 1.00 86.56 330 GLU A C 1
ATOM 2711 O O . GLU A 1 330 ? -0.026 8.166 31.779 1.00 86.56 330 GLU A O 1
ATOM 2716 N N . PHE A 1 331 ? 0.853 7.397 29.857 1.00 93.06 331 PHE A N 1
ATOM 2717 C CA . PHE A 1 331 ? -0.270 7.802 29.022 1.00 93.06 331 PHE A CA 1
ATOM 2718 C C . PHE A 1 331 ? -1.587 7.242 29.542 1.00 93.06 331 PHE A C 1
ATOM 2720 O O . PHE A 1 331 ? -1.722 6.038 29.758 1.00 93.06 331 PHE A O 1
ATOM 2727 N N . PHE A 1 332 ? -2.582 8.117 29.634 1.00 94.94 332 PHE A N 1
ATOM 2728 C CA . PHE A 1 332 ? -3.973 7.710 29.659 1.00 94.94 332 PHE A CA 1
ATOM 2729 C C . PHE A 1 332 ? -4.858 8.766 29.003 1.00 94.94 332 PHE A C 1
ATOM 2731 O O . PHE A 1 332 ? -4.546 9.960 29.001 1.00 94.94 332 PHE A O 1
ATOM 2738 N N . VAL A 1 333 ? -5.978 8.329 28.440 1.00 96.38 333 VAL A N 1
ATOM 2739 C CA . VAL A 1 333 ? -7.006 9.207 27.882 1.00 96.38 333 VAL A CA 1
ATOM 2740 C C . VAL A 1 333 ? -8.377 8.733 28.324 1.00 96.38 333 VAL A C 1
ATOM 2742 O O . VAL A 1 333 ? -8.694 7.554 28.211 1.00 96.38 333 VAL A O 1
ATOM 2745 N N . HIS A 1 334 ? -9.191 9.666 28.811 1.00 96.94 334 HIS A N 1
ATOM 2746 C CA . HIS A 1 334 ? -10.590 9.432 29.161 1.00 96.94 334 HIS A CA 1
ATOM 2747 C C . HIS A 1 334 ? -11.475 9.966 28.046 1.00 96.94 334 HIS A C 1
ATOM 2749 O O . HIS A 1 334 ? -11.353 11.144 27.681 1.00 96.94 334 HIS A O 1
ATOM 2755 N N . TYR A 1 335 ? -12.380 9.139 27.533 1.00 96.88 335 TYR A N 1
ATOM 2756 C CA . TYR A 1 335 ? -13.284 9.563 26.475 1.00 96.88 335 TYR A CA 1
ATOM 2757 C C . TYR A 1 335 ? -14.659 8.902 26.579 1.00 96.88 335 TYR A C 1
ATOM 2759 O O . TYR A 1 335 ? -14.795 7.747 26.974 1.00 96.88 335 TYR A O 1
ATOM 2767 N N . TRP A 1 336 ? -15.677 9.689 26.247 1.00 96.44 336 TRP A N 1
ATOM 2768 C CA . TRP A 1 336 ? -17.074 9.296 26.090 1.00 96.44 336 TRP A CA 1
ATOM 2769 C C . TRP A 1 336 ? -17.829 10.449 25.437 1.00 96.44 336 TRP A C 1
ATOM 2771 O O . TRP A 1 336 ? -17.614 11.613 25.771 1.00 96.44 336 TRP A O 1
ATOM 2781 N N . SER A 1 337 ? -18.744 10.136 24.534 1.00 94.81 337 SER A N 1
ATOM 2782 C CA . SER A 1 337 ? -19.570 11.120 23.843 1.00 94.81 337 SER A CA 1
ATOM 2783 C C . SER A 1 337 ? -20.758 11.592 24.694 1.00 94.81 337 SER A C 1
ATOM 2785 O O . SER A 1 337 ? -21.264 10.847 25.542 1.00 94.81 337 SER A O 1
ATOM 2787 N N . PRO A 1 338 ? -21.307 12.789 24.416 1.00 93.06 338 PRO A N 1
ATOM 2788 C CA . PRO A 1 338 ? -22.572 13.229 25.005 1.00 93.06 338 PRO A CA 1
ATOM 2789 C C . PRO A 1 338 ? -23.727 12.244 24.761 1.00 93.06 338 PRO A C 1
ATOM 2791 O O . PRO A 1 338 ? -24.595 12.076 25.618 1.00 93.06 338 PRO A O 1
ATOM 2794 N N . PHE A 1 339 ? -23.715 11.549 23.618 1.00 93.06 339 PHE A N 1
ATOM 2795 C CA . PHE A 1 339 ? -24.700 10.520 23.295 1.00 93.06 339 PHE A CA 1
ATOM 2796 C C . PHE A 1 339 ? -24.617 9.327 24.255 1.00 93.06 339 PHE A C 1
ATOM 2798 O O . PHE A 1 339 ? -25.641 8.905 24.785 1.00 93.06 339 PHE A O 1
ATOM 2805 N N . GLN A 1 340 ? -23.414 8.831 24.555 1.00 93.62 340 GLN A N 1
ATOM 2806 C CA . GLN A 1 340 ? -23.219 7.748 25.528 1.00 93.62 340 GLN A CA 1
ATOM 2807 C C . GLN A 1 340 ? -23.749 8.125 26.921 1.00 93.62 340 GLN A C 1
ATOM 2809 O O . GLN A 1 340 ? -24.418 7.321 27.571 1.00 93.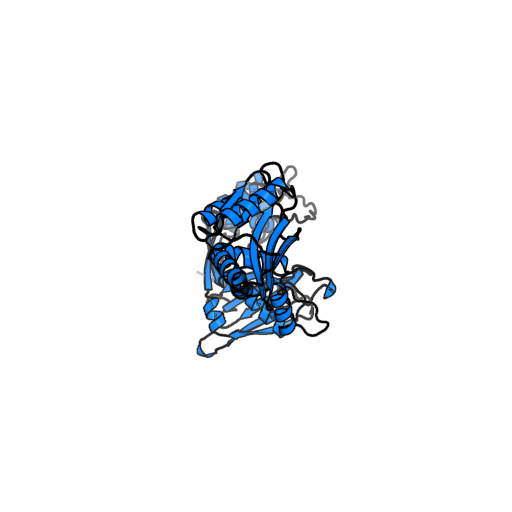62 340 GLN A O 1
ATOM 2814 N N . ILE A 1 341 ? -23.544 9.377 27.345 1.00 93.12 341 ILE A N 1
ATOM 2815 C CA . ILE A 1 341 ? -24.111 9.900 28.596 1.00 93.12 341 ILE A CA 1
ATOM 2816 C C . ILE A 1 341 ? -25.646 9.918 28.555 1.00 93.12 341 ILE A C 1
ATOM 2818 O O . ILE A 1 341 ? -26.297 9.532 29.529 1.00 93.12 341 ILE A O 1
ATOM 2822 N N . ALA A 1 342 ? -26.243 10.342 27.438 1.00 91.31 342 ALA A N 1
ATOM 2823 C CA . ALA A 1 342 ? -27.695 10.354 27.262 1.00 91.31 342 ALA A CA 1
ATOM 2824 C C . ALA A 1 342 ? -28.300 8.939 27.269 1.00 91.31 342 ALA A C 1
ATOM 2826 O O . ALA A 1 342 ? -29.343 8.726 27.897 1.00 91.31 342 ALA A O 1
ATOM 2827 N N . VAL A 1 343 ? -27.625 7.971 26.640 1.00 90.06 343 VAL A N 1
ATOM 2828 C CA . VAL A 1 343 ? -27.996 6.547 26.662 1.00 90.06 343 VAL A CA 1
ATOM 2829 C C . VAL A 1 343 ? -27.994 6.029 28.096 1.00 90.06 343 VAL A C 1
ATOM 2831 O O . VAL A 1 343 ? -29.012 5.510 28.550 1.00 90.06 343 VAL A O 1
ATOM 2834 N N . TYR A 1 344 ? -26.908 6.250 28.842 1.00 90.25 344 TYR A N 1
ATOM 2835 C CA . TYR A 1 344 ? -26.817 5.813 30.235 1.00 90.25 344 TYR A CA 1
ATOM 2836 C C . TYR A 1 344 ? -27.927 6.418 31.108 1.00 90.25 344 TYR A C 1
ATOM 2838 O O . TYR A 1 344 ? -28.631 5.696 31.814 1.00 90.25 344 TYR A O 1
ATOM 2846 N N . LYS A 1 345 ? -28.143 7.739 31.027 1.00 89.06 345 LYS A N 1
ATOM 2847 C CA . LYS A 1 345 ? -29.190 8.432 31.800 1.00 89.06 345 LYS A CA 1
ATOM 2848 C C . LYS A 1 345 ? -30.587 7.903 31.485 1.00 89.06 345 LYS A C 1
ATOM 2850 O O . LYS A 1 345 ? -31.400 7.747 32.393 1.00 89.06 345 LYS A O 1
ATOM 2855 N N . SER A 1 346 ? -30.871 7.646 30.212 1.00 87.94 346 SER A N 1
ATOM 2856 C CA . SER A 1 346 ? -32.163 7.105 29.776 1.00 87.94 346 SER A CA 1
ATOM 2857 C C . SER A 1 346 ? -32.369 5.693 30.303 1.00 87.94 346 SER A C 1
ATOM 2859 O O . SER A 1 346 ? -33.423 5.387 30.851 1.00 87.94 346 SER A O 1
ATOM 2861 N N . ALA A 1 347 ? -31.338 4.861 30.206 1.00 86.25 347 ALA A N 1
ATOM 2862 C CA . ALA A 1 347 ? -31.405 3.489 30.661 1.00 86.25 347 ALA A CA 1
ATOM 2863 C C . ALA A 1 347 ? -31.563 3.411 32.192 1.00 86.25 347 ALA A C 1
ATOM 2865 O O . ALA A 1 347 ? -32.432 2.691 32.678 1.00 86.25 347 ALA A O 1
ATOM 2866 N N . ASN A 1 348 ? -30.835 4.225 32.965 1.00 83.88 348 ASN A N 1
ATOM 2867 C CA . ASN A 1 348 ? -30.958 4.205 34.426 1.00 83.88 348 ASN A CA 1
ATOM 2868 C C . ASN A 1 348 ? -32.338 4.668 34.934 1.00 83.88 348 ASN A C 1
ATOM 2870 O O . ASN A 1 348 ? -32.822 4.180 35.960 1.00 83.88 348 ASN A O 1
ATOM 2874 N N . LYS A 1 349 ? -33.025 5.556 34.197 1.00 84.62 349 LYS A N 1
ATOM 2875 C CA . LYS A 1 349 ? -34.426 5.924 34.487 1.00 84.62 349 LYS A CA 1
ATOM 2876 C C . LYS A 1 349 ? -35.385 4.734 34.371 1.00 84.62 349 LYS A C 1
ATOM 2878 O O . LYS A 1 349 ? -36.371 4.698 35.097 1.00 84.62 349 LYS A O 1
ATOM 2883 N N . LEU A 1 350 ? -35.087 3.762 33.508 1.00 82.62 350 LEU A N 1
ATOM 2884 C CA . LEU A 1 350 ? -35.891 2.548 33.307 1.00 82.62 350 LEU A CA 1
ATOM 2885 C C . LEU A 1 350 ? -35.654 1.473 34.384 1.00 82.62 350 LEU A C 1
ATOM 2887 O O . LEU A 1 350 ? -36.242 0.396 34.329 1.00 82.62 350 LEU A O 1
ATOM 2891 N N . GLY A 1 351 ? -34.800 1.745 35.373 1.00 72.88 351 GLY A N 1
ATOM 2892 C CA . GLY A 1 351 ? -34.771 1.003 36.632 1.00 72.88 351 GLY A CA 1
ATOM 2893 C C . GLY A 1 351 ? -33.957 -0.292 36.663 1.00 72.88 351 GLY A C 1
ATOM 2894 O O . GLY A 1 351 ? -33.645 -0.729 37.766 1.00 72.88 351 GLY A O 1
ATOM 2895 N N . HIS A 1 352 ? -33.551 -0.855 35.520 1.00 66.88 352 HIS A N 1
ATOM 2896 C CA . HIS A 1 352 ? -32.829 -2.138 35.441 1.00 66.88 352 HIS A CA 1
ATOM 2897 C C . HIS A 1 352 ? -31.586 -2.060 34.547 1.00 66.88 352 HIS A C 1
ATOM 2899 O O . HIS A 1 352 ? -31.514 -2.671 33.481 1.00 66.88 352 HIS A O 1
ATOM 2905 N N . THR A 1 353 ? -30.599 -1.284 34.980 1.00 73.88 353 THR A N 1
ATOM 2906 C CA . THR A 1 353 ? -29.325 -1.128 34.275 1.00 73.88 353 THR A CA 1
ATOM 2907 C C . THR A 1 353 ? -28.174 -1.567 35.143 1.00 73.88 353 THR A C 1
ATOM 2909 O O . THR A 1 353 ? -27.965 -0.982 36.205 1.00 73.88 353 THR A O 1
ATOM 2912 N N . LYS A 1 354 ? -27.430 -2.558 34.654 1.00 86.69 354 LYS A N 1
ATOM 2913 C CA . LYS A 1 354 ? -26.210 -3.052 35.280 1.00 86.69 354 LYS A CA 1
ATOM 2914 C C . LYS A 1 354 ? -25.008 -2.540 34.502 1.00 86.69 354 LYS A C 1
ATOM 2916 O O . LYS A 1 354 ? -25.062 -2.446 33.268 1.00 86.69 354 LYS A O 1
ATOM 2921 N N . LEU A 1 355 ? -23.938 -2.206 35.213 1.00 89.94 355 LEU A N 1
ATOM 2922 C CA . LEU A 1 355 ? -22.666 -1.853 34.591 1.00 89.94 355 LEU A CA 1
ATOM 2923 C C . LEU A 1 355 ? -21.658 -2.986 34.749 1.00 89.94 355 LEU A C 1
ATOM 2925 O O . LEU A 1 355 ? -21.546 -3.612 35.796 1.00 89.94 355 LEU A O 1
ATOM 2929 N N . ALA A 1 356 ? -20.907 -3.241 33.687 1.00 91.31 356 ALA A N 1
ATOM 2930 C CA . ALA A 1 356 ? -19.703 -4.052 33.722 1.00 91.31 356 ALA A CA 1
ATOM 2931 C C . ALA A 1 356 ? -18.521 -3.161 33.359 1.00 91.31 356 ALA A C 1
ATOM 2933 O O . ALA A 1 356 ? -18.627 -2.320 32.466 1.00 91.31 356 ALA A O 1
ATOM 2934 N N . ILE A 1 357 ? -17.404 -3.341 34.054 1.00 92.50 357 ILE A N 1
ATOM 2935 C CA . ILE A 1 357 ? -16.153 -2.655 33.748 1.00 92.50 357 ILE A CA 1
ATOM 2936 C C . ILE A 1 357 ? -15.115 -3.732 33.496 1.00 92.50 357 ILE A C 1
ATOM 2938 O O . ILE A 1 357 ? -14.895 -4.577 34.362 1.00 92.50 357 ILE A O 1
ATOM 2942 N N . ASP A 1 358 ? -14.493 -3.697 32.325 1.00 92.50 358 ASP A N 1
ATOM 2943 C CA . ASP A 1 358 ? -13.435 -4.635 31.963 1.00 92.50 358 ASP A CA 1
ATOM 2944 C C . ASP A 1 358 ? -12.271 -3.914 31.277 1.00 92.50 358 ASP A C 1
ATOM 2946 O O . ASP A 1 358 ? -12.434 -2.819 30.730 1.00 92.50 358 ASP A O 1
ATOM 2950 N N . GLY A 1 359 ? -11.086 -4.521 31.351 1.00 92.06 359 GLY A N 1
ATOM 2951 C CA . GLY A 1 359 ? -9.844 -4.020 30.778 1.00 92.06 359 GLY A CA 1
ATOM 2952 C C . GLY A 1 359 ? -9.227 -5.032 29.817 1.00 92.06 359 GLY A C 1
ATOM 2953 O O . GLY A 1 359 ? -8.848 -6.126 30.217 1.00 92.06 359 GLY A O 1
ATOM 2954 N N . THR A 1 360 ? -9.048 -4.654 28.551 1.00 92.94 360 THR A N 1
ATOM 2955 C CA . THR A 1 360 ? -8.433 -5.510 27.526 1.00 92.94 360 THR A CA 1
ATOM 2956 C C . THR A 1 360 ? -7.128 -4.911 27.004 1.00 92.94 360 THR A C 1
ATOM 2958 O O . THR A 1 360 ? -7.066 -3.755 26.580 1.00 92.94 360 THR A O 1
ATOM 2961 N N . GLY A 1 361 ? -6.063 -5.715 27.010 1.00 89.88 361 GLY A N 1
ATOM 2962 C CA . GLY A 1 361 ? -4.766 -5.361 26.429 1.00 89.88 361 GLY A CA 1
ATOM 2963 C C . GLY A 1 361 ? -4.659 -5.662 24.928 1.00 89.88 361 GLY A C 1
ATOM 2964 O O . GLY A 1 361 ? -5.565 -6.205 24.304 1.00 89.88 361 GLY A O 1
ATOM 2965 N N . SER A 1 362 ? -3.504 -5.341 24.339 1.00 82.94 362 SER A N 1
ATOM 2966 C CA . SER A 1 362 ? -3.120 -5.719 22.960 1.00 82.94 362 SER A CA 1
ATOM 2967 C C . SER A 1 362 ? -3.941 -5.103 21.815 1.00 82.94 362 SER A C 1
ATOM 2969 O O . SER A 1 362 ? -3.723 -5.447 20.653 1.00 82.94 362 SER A O 1
ATOM 2971 N N . LEU A 1 363 ? -4.848 -4.166 22.104 1.00 84.94 363 LEU A N 1
ATOM 2972 C CA . LEU A 1 363 ? -5.643 -3.462 21.086 1.00 84.94 363 LEU A CA 1
ATOM 2973 C C . LEU A 1 363 ? -4.925 -2.245 20.491 1.00 84.94 363 LEU A C 1
ATOM 2975 O O . LEU A 1 363 ? -5.214 -1.839 19.364 1.00 84.94 363 LEU A O 1
ATOM 2979 N N . VAL A 1 364 ? -3.990 -1.663 21.242 1.00 87.06 364 VAL A N 1
ATOM 2980 C CA . VAL A 1 364 ? -3.294 -0.422 20.889 1.00 87.06 364 VAL A CA 1
ATOM 2981 C C . VAL A 1 364 ? -1.789 -0.665 20.837 1.00 87.06 364 VAL A C 1
ATOM 2983 O O . VAL A 1 364 ? -1.223 -1.361 21.679 1.00 87.06 364 VAL A O 1
ATOM 2986 N N . GLN A 1 365 ? -1.134 -0.095 19.824 1.00 86.94 365 GLN A N 1
ATOM 2987 C CA . GLN A 1 365 ? 0.323 -0.117 19.728 1.00 86.94 365 GLN A CA 1
ATOM 2988 C C . GLN A 1 365 ? 0.939 0.792 20.788 1.00 86.94 365 GLN A C 1
ATOM 2990 O O . GLN A 1 365 ? 0.422 1.872 21.070 1.00 86.94 365 GLN A O 1
ATOM 2995 N N . GLN A 1 366 ? 2.078 0.376 21.331 1.00 90.81 366 GLN A N 1
ATOM 2996 C CA . GLN A 1 366 ? 2.825 1.205 22.265 1.00 90.81 366 GLN A CA 1
ATOM 2997 C C . GLN A 1 366 ? 3.262 2.520 21.602 1.00 90.81 366 GLN A C 1
ATOM 2999 O O . GLN A 1 366 ? 3.650 2.561 20.429 1.00 90.81 366 GLN A O 1
ATOM 3004 N N . ILE A 1 367 ? 3.206 3.603 22.369 1.00 90.56 367 ILE A N 1
ATOM 3005 C CA . ILE A 1 367 ? 3.561 4.945 21.924 1.00 90.56 367 ILE A CA 1
ATOM 3006 C C . ILE A 1 367 ? 5.083 5.076 21.952 1.00 90.56 367 ILE A C 1
ATOM 3008 O O . ILE A 1 367 ? 5.728 4.840 22.975 1.00 90.56 367 ILE A O 1
ATOM 3012 N N . LYS A 1 368 ? 5.666 5.485 20.822 1.00 88.94 368 LYS A N 1
ATOM 3013 C CA . LYS A 1 368 ? 7.091 5.824 20.740 1.00 88.94 368 LYS A CA 1
ATOM 3014 C C . LYS A 1 368 ? 7.328 7.208 21.341 1.00 88.94 368 LYS A C 1
ATOM 3016 O O . LYS A 1 368 ? 6.671 8.169 20.948 1.00 88.94 368 LYS A O 1
ATOM 3021 N N . ARG A 1 369 ? 8.284 7.303 22.262 1.00 86.50 369 ARG A N 1
ATOM 3022 C CA . ARG A 1 369 ? 8.768 8.543 22.885 1.00 86.50 369 ARG A CA 1
ATOM 3023 C C . ARG A 1 369 ? 10.207 8.812 22.429 1.00 86.50 369 ARG A C 1
ATOM 3025 O O . ARG A 1 369 ? 10.824 7.962 21.793 1.00 86.50 369 ARG A O 1
ATOM 3032 N N . ALA A 1 370 ? 10.751 9.983 22.764 1.00 84.94 370 ALA A N 1
ATOM 3033 C CA . ALA A 1 370 ? 12.095 10.392 22.334 1.00 84.94 370 ALA A CA 1
ATOM 3034 C C . ALA A 1 370 ? 13.199 9.387 22.721 1.00 84.94 370 ALA A C 1
ATOM 3036 O O . ALA A 1 370 ? 14.112 9.145 21.938 1.00 84.94 370 ALA A O 1
ATOM 3037 N N . HIS A 1 371 ? 13.090 8.778 23.906 1.00 87.19 371 HIS A N 1
ATOM 3038 C CA . HIS A 1 371 ? 14.112 7.881 24.459 1.00 87.19 371 HIS A CA 1
ATOM 3039 C C . HIS A 1 371 ? 13.560 6.532 24.936 1.00 87.19 371 HIS A C 1
ATOM 3041 O O . HIS A 1 371 ? 14.283 5.752 25.547 1.00 87.19 371 HIS A O 1
ATOM 3047 N N . SER A 1 372 ? 12.275 6.254 24.711 1.00 88.81 372 SER A N 1
ATOM 3048 C CA . SER A 1 372 ? 11.63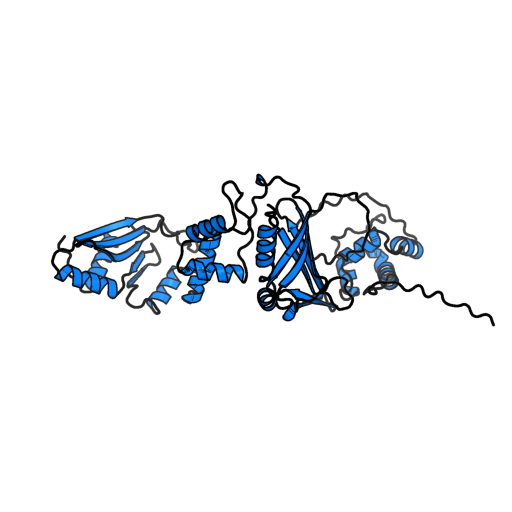6 5.037 25.212 1.00 88.81 372 SER A CA 1
ATOM 3049 C C . SER A 1 372 ? 10.367 4.693 24.441 1.00 88.81 372 SER A C 1
ATOM 3051 O O . SER A 1 372 ? 9.918 5.423 23.556 1.00 88.81 372 SER A O 1
ATOM 3053 N N . ILE A 1 373 ? 9.788 3.549 24.780 1.00 90.88 373 ILE A N 1
ATOM 3054 C CA . ILE A 1 373 ? 8.481 3.102 24.314 1.00 90.88 373 ILE A CA 1
ATOM 3055 C C . ILE A 1 373 ? 7.578 3.029 25.550 1.00 90.88 373 ILE A C 1
ATOM 3057 O O . ILE A 1 373 ? 8.055 2.714 26.640 1.00 90.88 373 ILE A O 1
ATOM 3061 N N . SER A 1 374 ? 6.298 3.362 25.400 1.00 90.75 374 SER A N 1
ATOM 3062 C CA . SER A 1 374 ? 5.322 3.238 26.485 1.00 90.75 374 SER A CA 1
ATOM 3063 C C . SER A 1 374 ? 5.198 1.804 27.003 1.00 90.75 374 SER A C 1
ATOM 3065 O O . SER A 1 374 ? 5.493 0.847 26.286 1.00 90.75 374 SER A O 1
ATOM 3067 N N . HIS A 1 375 ? 4.630 1.631 28.196 1.00 90.38 375 HIS A N 1
ATOM 3068 C CA . HIS A 1 375 ? 4.131 0.317 28.610 1.00 90.38 375 HIS A CA 1
ATOM 3069 C C . HIS A 1 375 ? 2.950 -0.130 27.730 1.00 90.38 375 HIS A C 1
ATOM 3071 O O . HIS A 1 375 ? 2.484 0.607 26.850 1.00 90.38 375 HIS A O 1
ATOM 3077 N N . HIS A 1 376 ? 2.489 -1.366 27.935 1.00 91.94 376 HIS A N 1
ATOM 3078 C CA . HIS A 1 376 ? 1.272 -1.857 27.296 1.00 91.94 376 HIS A CA 1
ATOM 3079 C C . HIS A 1 376 ? 0.086 -0.965 27.664 1.00 91.94 376 HIS A C 1
ATOM 3081 O O . HIS A 1 376 ? -0.137 -0.674 28.835 1.00 91.94 376 HIS A O 1
ATOM 3087 N N . ILE A 1 377 ? -0.664 -0.544 26.647 1.00 94.44 377 ILE A N 1
ATOM 3088 C CA . ILE A 1 377 ? -1.850 0.293 26.812 1.00 94.44 377 ILE A CA 1
ATOM 3089 C C . ILE A 1 377 ? -3.073 -0.619 26.831 1.00 94.44 377 ILE A C 1
ATOM 3091 O O . ILE A 1 377 ? -3.297 -1.389 25.893 1.00 94.44 377 ILE A O 1
ATOM 3095 N N . PHE A 1 378 ? -3.856 -0.511 27.896 1.00 95.00 378 PHE A N 1
ATOM 3096 C CA . PHE A 1 378 ? -5.094 -1.248 28.102 1.00 95.00 378 PHE A CA 1
ATOM 3097 C C . PHE A 1 378 ? -6.281 -0.367 27.746 1.00 95.00 378 PHE A C 1
ATOM 3099 O O . PHE A 1 378 ? -6.289 0.823 28.061 1.00 95.00 378 PHE A O 1
ATOM 3106 N N . LEU A 1 379 ? -7.276 -0.957 27.092 1.00 96.25 379 LEU A N 1
ATOM 3107 C CA . LEU A 1 379 ? -8.593 -0.365 26.921 1.00 96.25 379 LEU A CA 1
ATOM 3108 C C . LEU A 1 379 ? -9.478 -0.809 28.074 1.00 96.25 379 LEU A C 1
ATOM 3110 O O . LEU A 1 379 ? -9.843 -1.977 28.153 1.00 96.25 379 LEU A O 1
ATOM 3114 N N . TYR A 1 380 ? -9.830 0.138 28.927 1.00 96.19 380 TYR A N 1
ATOM 3115 C CA . TYR A 1 380 ? -10.877 0.003 29.919 1.00 96.19 380 TYR A CA 1
ATOM 3116 C C . TYR A 1 380 ? -12.192 0.508 29.345 1.00 96.19 380 TYR A C 1
ATOM 3118 O O . TYR A 1 380 ? -12.248 1.585 28.743 1.00 96.19 380 TYR A O 1
ATOM 3126 N N . GLU A 1 381 ? -13.254 -0.253 29.556 1.00 95.69 381 GLU A N 1
ATOM 3127 C CA . GLU A 1 381 ? -14.574 0.067 29.037 1.00 95.69 381 GLU A CA 1
ATOM 3128 C C . GLU A 1 381 ? -15.647 -0.156 30.099 1.00 95.69 381 GLU A C 1
ATOM 3130 O O . GLU A 1 381 ? -15.676 -1.191 30.760 1.00 95.69 381 GLU A O 1
ATOM 3135 N N . ILE A 1 382 ? -16.533 0.830 30.254 1.00 94.38 382 ILE A N 1
ATOM 3136 C CA . ILE A 1 382 ? -17.772 0.706 31.018 1.00 94.38 382 ILE A CA 1
ATOM 3137 C C . ILE A 1 382 ? -18.867 0.322 30.036 1.00 94.38 382 ILE A C 1
ATOM 3139 O O . ILE A 1 382 ? -19.262 1.117 29.176 1.00 94.38 382 ILE A O 1
ATOM 3143 N N . VAL A 1 383 ? -19.381 -0.888 30.189 1.00 93.69 383 VAL A N 1
ATOM 3144 C CA . VAL A 1 383 ? -20.449 -1.437 29.368 1.00 93.69 383 VAL A CA 1
ATOM 3145 C C . VAL A 1 383 ? -21.735 -1.457 30.171 1.00 93.69 383 VAL A C 1
ATOM 3147 O O . VAL A 1 383 ? -21.826 -2.054 31.241 1.00 93.69 383 VAL A O 1
ATOM 3150 N N . LEU A 1 384 ? -22.751 -0.819 29.614 1.00 90.56 384 LEU A N 1
ATOM 3151 C CA . LEU A 1 384 ? -24.120 -0.952 30.057 1.00 90.56 384 LEU A CA 1
ATOM 3152 C C . LEU A 1 384 ? -24.721 -2.219 29.448 1.00 90.56 384 LEU A C 1
ATOM 3154 O O . LEU A 1 384 ? -24.689 -2.383 28.226 1.00 90.56 384 LEU A O 1
ATOM 3158 N N . TYR A 1 385 ? -25.318 -3.072 30.280 1.00 87.62 385 TYR A N 1
ATOM 3159 C CA . TYR A 1 385 ? -26.051 -4.245 29.813 1.00 87.62 385 TYR A CA 1
ATOM 3160 C C . TYR A 1 385 ? -27.415 -4.390 30.506 1.00 87.62 385 TYR A C 1
ATOM 3162 O O . TYR A 1 385 ? -27.570 -4.131 31.702 1.00 87.62 385 TYR A O 1
ATOM 3170 N N . GLY A 1 386 ? -28.427 -4.773 29.724 1.00 78.44 386 GLY A N 1
ATOM 3171 C CA . GLY A 1 386 ? -29.811 -4.942 30.177 1.00 78.44 386 GLY A CA 1
ATOM 3172 C C . GLY A 1 386 ? -30.809 -4.884 29.017 1.00 78.44 386 GLY A C 1
ATOM 3173 O O . GLY A 1 386 ? -30.518 -4.300 27.978 1.00 78.44 386 GLY A O 1
ATOM 3174 N N . TYR A 1 387 ? -31.982 -5.511 29.170 1.00 72.94 387 TYR A N 1
ATOM 3175 C CA . TYR A 1 387 ? -33.056 -5.524 28.156 1.00 72.94 387 TYR A CA 1
ATOM 3176 C C . TYR A 1 387 ? -32.617 -5.941 26.735 1.00 72.94 387 TYR A C 1
ATOM 3178 O O . TYR A 1 387 ? -33.117 -5.421 25.742 1.00 72.94 387 TYR A O 1
ATOM 3186 N N . GLY A 1 388 ? -31.663 -6.873 26.627 1.00 74.12 388 GLY A N 1
ATOM 3187 C CA . GLY A 1 388 ? -31.143 -7.341 25.334 1.00 74.12 388 GLY A CA 1
ATOM 3188 C C . GLY A 1 388 ? -30.211 -6.353 24.623 1.00 74.12 388 GLY A C 1
ATOM 3189 O O . GLY A 1 388 ? -29.860 -6.577 23.468 1.00 74.12 388 GLY A O 1
ATOM 3190 N N . VAL A 1 389 ? -29.793 -5.278 25.297 1.00 76.06 389 VAL A N 1
ATOM 3191 C CA . VAL A 1 389 ? -28.871 -4.271 24.769 1.00 76.06 389 VAL A CA 1
ATOM 3192 C C . VAL A 1 389 ? -27.561 -4.317 25.554 1.00 76.06 389 VAL A C 1
ATOM 3194 O O . VAL A 1 389 ? -27.565 -4.371 26.784 1.00 76.06 389 VAL A O 1
ATOM 3197 N N . GLN A 1 390 ? -26.443 -4.273 24.829 1.00 88.12 390 GLN A N 1
ATOM 3198 C CA . GLN A 1 390 ? -25.094 -4.137 25.372 1.00 88.12 390 GLN A CA 1
ATOM 3199 C C . GLN A 1 390 ? -24.405 -2.972 24.660 1.00 88.12 390 GLN A C 1
ATOM 3201 O O . GLN A 1 390 ? -24.150 -3.040 23.458 1.00 88.12 390 GLN A O 1
ATOM 3206 N N . VAL A 1 391 ? -24.154 -1.878 25.381 1.00 90.31 391 VAL A N 1
ATOM 3207 C CA . VAL A 1 391 ? -23.610 -0.640 24.804 1.00 90.31 391 VAL A CA 1
ATOM 3208 C C . VAL A 1 391 ? -22.549 -0.060 25.720 1.00 90.31 391 VAL A C 1
ATOM 3210 O O . VAL A 1 391 ? -22.723 0.026 26.931 1.00 90.31 391 VAL A O 1
ATOM 3213 N N . SER A 1 392 ? -21.454 0.392 25.127 1.00 93.12 392 SER A N 1
ATOM 3214 C CA . SER A 1 392 ? -20.405 1.091 25.854 1.00 93.12 392 SER A CA 1
ATOM 3215 C C . SER A 1 392 ? -20.790 2.529 26.187 1.00 93.12 392 SER A C 1
ATOM 3217 O O . SER A 1 392 ? -21.208 3.285 25.306 1.00 93.12 392 SER A O 1
ATOM 3219 N N . VAL A 1 393 ? -20.609 2.931 27.444 1.00 93.62 393 VAL A N 1
ATOM 3220 C CA . VAL A 1 393 ? -21.012 4.252 27.953 1.00 93.62 393 VAL A CA 1
ATOM 3221 C C . VAL A 1 393 ? -19.844 5.131 28.405 1.00 93.62 393 VAL A C 1
ATOM 3223 O O . VAL A 1 393 ? -20.021 6.346 28.503 1.00 93.62 393 VAL A O 1
ATOM 3226 N N . ALA A 1 394 ? -18.660 4.557 28.634 1.00 95.69 394 ALA A N 1
ATOM 3227 C CA . ALA A 1 394 ? -17.425 5.308 28.852 1.00 95.69 394 ALA A CA 1
ATOM 3228 C C . ALA A 1 394 ? -16.181 4.452 28.635 1.00 95.69 394 ALA A C 1
ATOM 3230 O O . ALA A 1 394 ? -16.216 3.241 28.843 1.00 95.69 394 ALA A O 1
ATOM 3231 N N . GLN A 1 395 ? -15.069 5.088 28.269 1.00 96.94 395 GLN A N 1
ATOM 3232 C CA . GLN A 1 395 ? -13.817 4.398 27.986 1.00 96.94 395 GLN A CA 1
ATOM 3233 C C . GLN A 1 395 ? -12.593 5.132 28.542 1.00 96.94 395 GLN A C 1
ATOM 3235 O O . GLN A 1 395 ? -12.581 6.360 28.704 1.00 96.94 395 GLN A O 1
ATOM 3240 N N . MET A 1 396 ? -11.538 4.358 28.786 1.00 96.94 396 MET A N 1
ATOM 3241 C CA . MET A 1 396 ? -10.197 4.847 29.071 1.00 96.94 396 MET A CA 1
ATOM 3242 C C . MET A 1 396 ? -9.161 3.993 28.340 1.00 96.94 396 MET A C 1
ATOM 3244 O O . MET A 1 396 ? -9.187 2.773 28.428 1.00 96.94 396 MET A O 1
ATOM 3248 N N . LEU A 1 397 ? -8.202 4.623 27.664 1.00 96.50 397 LEU A N 1
ATOM 3249 C CA . LEU A 1 397 ? -6.943 3.952 27.323 1.00 96.50 397 LEU A CA 1
ATOM 3250 C C . LEU A 1 397 ? -5.920 4.319 28.387 1.00 96.50 397 LEU A C 1
ATOM 3252 O O . LEU A 1 397 ? -5.822 5.499 28.705 1.00 96.50 397 LEU A O 1
ATOM 3256 N N . SER A 1 398 ? -5.172 3.358 28.923 1.00 95.25 398 SER A N 1
ATOM 3257 C CA . SER A 1 398 ? -4.200 3.632 29.985 1.00 95.25 398 SER A CA 1
ATOM 3258 C C . SER A 1 398 ? -2.993 2.697 29.945 1.00 95.25 398 SER A C 1
ATOM 3260 O O . SER A 1 398 ? -3.138 1.487 29.792 1.00 95.25 398 SER A O 1
ATOM 3262 N N . GLU A 1 399 ? -1.798 3.262 30.118 1.00 94.12 399 GLU A N 1
ATOM 3263 C CA . GLU A 1 399 ? -0.579 2.531 30.490 1.00 94.12 399 GLU A CA 1
ATOM 3264 C C . GLU A 1 399 ? -0.616 2.073 31.955 1.00 94.12 399 GLU A C 1
ATOM 3266 O O . GLU A 1 399 ? 0.035 1.093 32.314 1.00 94.12 399 GLU A O 1
ATOM 3271 N N . LYS A 1 400 ? -1.361 2.789 32.809 1.00 91.88 400 LYS A N 1
ATOM 3272 C CA . LYS A 1 400 ? -1.468 2.513 34.244 1.00 91.88 400 LYS A CA 1
ATOM 3273 C C . LYS A 1 400 ? -2.686 1.660 34.553 1.00 91.88 400 LYS A C 1
ATOM 3275 O O . LYS A 1 400 ? -3.787 1.938 34.081 1.00 91.88 400 LYS A O 1
ATOM 3280 N N . GLN A 1 401 ? -2.481 0.675 35.414 1.00 89.25 401 GLN A N 1
ATOM 3281 C CA . GLN A 1 401 ? -3.525 -0.237 35.885 1.00 89.25 401 GLN A CA 1
ATOM 3282 C C . GLN A 1 401 ? -3.738 -0.127 37.399 1.00 89.25 401 GLN A C 1
ATOM 3284 O O . GLN A 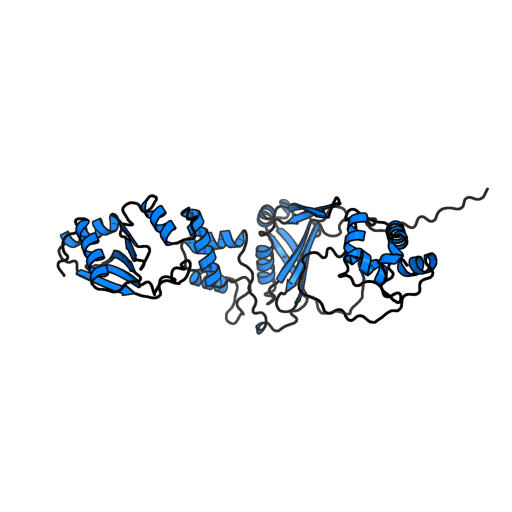1 401 ? -4.260 -1.042 38.030 1.00 89.25 401 GLN A O 1
ATOM 3289 N N . ASP A 1 402 ? -3.284 0.971 38.005 1.00 91.50 402 ASP A N 1
ATOM 3290 C CA . ASP A 1 402 ? -3.445 1.184 39.437 1.00 91.50 402 ASP A CA 1
ATOM 3291 C C . ASP A 1 402 ? -4.854 1.678 39.796 1.00 91.50 402 ASP A C 1
ATOM 3293 O O . ASP A 1 402 ? -5.584 2.268 38.992 1.00 91.50 402 ASP A O 1
ATOM 3297 N N . MET A 1 403 ? -5.228 1.437 41.053 1.00 92.44 403 MET A N 1
ATOM 3298 C CA . MET A 1 403 ? -6.534 1.807 41.592 1.00 92.44 403 MET A CA 1
ATOM 3299 C C . MET A 1 403 ? -6.790 3.317 41.513 1.00 92.44 403 MET A C 1
ATOM 3301 O O . MET A 1 403 ? -7.915 3.727 41.243 1.00 92.44 403 MET A O 1
ATOM 3305 N N . ALA A 1 404 ? -5.763 4.149 41.715 1.00 93.81 404 ALA A N 1
ATOM 3306 C CA . ALA A 1 404 ? -5.909 5.603 41.723 1.00 93.81 404 ALA A CA 1
ATOM 3307 C C . ALA A 1 404 ? -6.297 6.148 40.339 1.00 93.81 404 ALA A C 1
ATOM 3309 O O . ALA A 1 404 ? -7.173 7.005 40.232 1.00 93.81 404 ALA A O 1
ATOM 3310 N N . THR A 1 405 ? -5.696 5.613 39.276 1.00 93.12 405 THR A N 1
ATOM 3311 C CA . THR A 1 405 ? -5.980 5.987 37.886 1.00 93.12 405 THR A CA 1
ATOM 3312 C C . THR A 1 405 ? -7.399 5.579 37.500 1.00 93.12 405 THR A C 1
ATOM 3314 O O . THR A 1 405 ? -8.158 6.395 36.975 1.00 93.12 405 THR A O 1
ATOM 3317 N N . ILE A 1 406 ? -7.796 4.345 37.831 1.00 94.00 406 ILE A N 1
ATOM 3318 C CA . ILE A 1 406 ? -9.154 3.847 37.573 1.00 94.00 406 ILE A CA 1
ATOM 3319 C C . ILE A 1 406 ? -10.182 4.670 38.360 1.00 94.00 406 ILE A C 1
ATOM 3321 O O . ILE A 1 406 ? -11.184 5.113 37.802 1.00 94.00 406 ILE A O 1
ATOM 3325 N N . GLN A 1 407 ? -9.923 4.950 39.638 1.00 94.75 407 GLN A N 1
ATOM 3326 C CA . GLN A 1 407 ? -10.804 5.774 40.462 1.00 94.75 407 GLN A CA 1
ATOM 3327 C C . GLN A 1 407 ? -10.948 7.191 39.896 1.00 94.75 407 GLN A C 1
ATOM 3329 O O . GLN A 1 407 ? -12.061 7.715 39.835 1.00 94.75 407 GLN A O 1
ATOM 3334 N N . TYR A 1 408 ? -9.852 7.804 39.444 1.00 95.44 408 TYR A N 1
ATOM 3335 C CA . TYR A 1 408 ? -9.880 9.128 38.828 1.00 95.44 408 TYR A CA 1
ATOM 3336 C C . TYR A 1 408 ? -10.733 9.152 37.551 1.00 95.44 408 TYR A C 1
ATOM 3338 O O . TYR A 1 408 ? -11.529 10.075 37.355 1.00 95.44 408 TYR A O 1
ATOM 3346 N N . TRP A 1 409 ? -10.626 8.121 36.709 1.00 95.94 409 TRP A N 1
ATOM 3347 C CA . TRP A 1 409 ? -11.477 7.954 35.531 1.00 95.94 409 TRP A CA 1
ATOM 3348 C C . TRP A 1 409 ? -12.965 7.870 35.890 1.00 95.94 409 TRP A C 1
ATOM 3350 O O . TRP A 1 409 ? -13.769 8.643 35.359 1.00 95.94 409 TRP A O 1
ATOM 3360 N N . LEU A 1 410 ? -13.329 7.005 36.841 1.00 94.31 410 LEU A N 1
ATOM 3361 C CA . LEU A 1 410 ? -14.718 6.829 37.279 1.00 94.31 410 LEU A CA 1
ATOM 3362 C C . LEU A 1 410 ? -15.290 8.100 37.913 1.00 94.31 410 LEU A C 1
ATOM 3364 O O . LEU A 1 410 ? -16.420 8.486 37.619 1.00 94.31 410 LEU A O 1
ATOM 3368 N N . GLN A 1 411 ? -14.502 8.800 38.730 1.00 94.56 411 GLN A N 1
ATOM 3369 C CA . GLN A 1 411 ? -14.906 10.080 39.308 1.00 94.56 411 GLN A CA 1
ATOM 3370 C C . GLN A 1 411 ? -15.145 11.134 38.226 1.00 94.56 411 GLN A C 1
ATOM 3372 O O . GLN A 1 411 ? -16.168 11.816 38.256 1.00 94.56 411 GLN A O 1
ATOM 3377 N N . LYS A 1 412 ? -14.252 11.244 37.233 1.00 94.50 412 LYS A N 1
ATOM 3378 C CA . LYS A 1 412 ? -14.446 12.162 36.101 1.00 94.50 412 LYS A CA 1
ATOM 3379 C C . LYS A 1 412 ? -15.721 11.858 35.329 1.00 94.50 412 LYS A C 1
ATOM 3381 O O . LYS A 1 412 ? -16.414 12.794 34.938 1.00 94.50 412 LYS A O 1
ATOM 3386 N N . TRP A 1 413 ? -16.041 10.581 35.139 1.00 94.38 413 TRP A N 1
ATOM 3387 C CA . TRP A 1 413 ? -17.289 10.181 34.506 1.00 94.38 413 TRP A CA 1
ATOM 3388 C C . TRP A 1 413 ? -18.505 10.585 35.353 1.00 94.38 413 TRP A C 1
ATOM 3390 O O . TRP A 1 413 ? -19.383 11.277 34.841 1.00 94.38 413 TRP A O 1
ATOM 3400 N N . LEU A 1 414 ? -18.520 10.290 36.660 1.00 92.25 414 LEU A N 1
ATOM 3401 C CA . LEU A 1 414 ? -19.590 10.697 37.591 1.00 92.25 414 LEU A CA 1
ATOM 3402 C C . LEU A 1 414 ? -19.818 12.218 37.617 1.00 92.25 414 LEU A C 1
ATOM 3404 O O . LEU A 1 414 ? -20.960 12.682 37.602 1.00 92.25 414 LEU A O 1
ATOM 3408 N N . MET A 1 415 ? -18.742 13.007 37.565 1.00 91.44 415 MET A N 1
ATOM 3409 C CA . MET A 1 415 ? -18.804 14.474 37.517 1.00 91.44 415 MET A CA 1
ATOM 3410 C C . MET A 1 415 ? -19.525 15.029 36.278 1.00 91.44 415 MET A C 1
ATOM 3412 O O . MET A 1 415 ? -19.884 16.203 36.262 1.00 91.44 415 MET A O 1
ATOM 3416 N N . THR A 1 416 ? -19.804 14.210 35.258 1.00 89.00 416 THR A N 1
ATOM 3417 C CA . THR A 1 416 ? -20.637 14.605 34.103 1.00 89.00 416 THR A CA 1
ATOM 3418 C C . THR A 1 416 ? -22.148 14.564 34.386 1.00 89.00 416 THR A C 1
ATOM 3420 O O . THR A 1 416 ? -22.986 14.723 33.488 1.00 89.00 416 THR A O 1
ATOM 3423 N N . GLY A 1 417 ? -22.522 14.367 35.654 1.00 85.62 417 GLY A N 1
ATOM 3424 C CA . GLY A 1 417 ? -23.907 14.358 36.115 1.00 85.62 417 GLY A CA 1
ATOM 3425 C C . GLY A 1 417 ? -24.632 13.061 35.776 1.00 85.62 417 GLY A C 1
ATOM 3426 O O . GLY A 1 417 ? -25.855 13.064 35.619 1.00 85.62 417 GLY A O 1
ATOM 3427 N N . VAL A 1 418 ? -23.893 11.966 35.592 1.00 87.06 418 VAL A N 1
ATOM 3428 C CA . VAL A 1 418 ? -24.472 10.623 35.571 1.00 87.06 418 VAL A CA 1
ATOM 3429 C C . VAL A 1 418 ? -24.790 10.202 37.004 1.00 87.06 418 VAL A C 1
ATOM 3431 O O . VAL A 1 418 ? -24.039 10.457 37.939 1.00 87.06 418 VAL A O 1
ATOM 3434 N N . THR A 1 419 ? -25.947 9.587 37.188 1.00 83.88 419 THR A N 1
ATOM 3435 C CA . THR A 1 419 ? -26.365 9.025 38.474 1.00 83.88 419 THR A CA 1
ATOM 3436 C C . THR A 1 419 ? -25.530 7.798 38.815 1.00 83.88 419 THR A C 1
ATOM 3438 O O . THR A 1 419 ? -25.196 7.025 37.911 1.00 83.88 419 THR A O 1
ATOM 3441 N N . PHE A 1 420 ? -25.271 7.582 40.104 1.00 84.69 420 PHE A N 1
ATOM 3442 C CA . PHE A 1 420 ? -24.604 6.368 40.566 1.00 84.69 420 PHE A CA 1
ATOM 3443 C C . PHE A 1 420 ? -25.313 5.109 40.037 1.00 84.69 420 PHE A C 1
ATOM 3445 O O . PHE A 1 420 ? -26.552 5.071 40.028 1.00 84.69 420 PHE A O 1
ATOM 3452 N N . PRO A 1 421 ? -24.548 4.117 39.550 1.00 78.44 421 PRO A N 1
ATOM 3453 C CA . PRO A 1 421 ? -25.111 2.848 39.119 1.00 78.44 421 PRO A CA 1
ATOM 3454 C C . PRO A 1 421 ? -25.762 2.132 40.300 1.00 78.44 421 PRO A C 1
ATOM 3456 O O . PRO A 1 421 ? -25.306 2.249 41.438 1.00 78.44 421 PRO A O 1
ATOM 3459 N N . LYS A 1 422 ? -26.861 1.429 40.020 1.00 74.38 422 LYS A N 1
ATOM 3460 C CA . LYS A 1 422 ? -27.604 0.667 41.031 1.00 74.38 422 LYS A CA 1
ATOM 3461 C C . LYS A 1 422 ? -26.984 -0.706 41.287 1.00 74.38 422 LYS A C 1
ATOM 3463 O O . LYS A 1 422 ? -27.038 -1.171 42.419 1.00 74.38 422 LYS A O 1
ATOM 3468 N N . GLU A 1 423 ? -26.420 -1.315 40.242 1.00 62.12 423 GLU A N 1
ATOM 3469 C CA . GLU A 1 423 ? -25.733 -2.613 40.248 1.00 62.12 423 GLU A CA 1
ATOM 3470 C C . GLU A 1 423 ? -24.512 -2.595 39.327 1.00 62.12 423 GLU A C 1
ATOM 3472 O O . GLU A 1 423 ? -24.628 -2.078 38.183 1.00 62.12 423 GLU A O 1
#

Organism: Aphis craccivora (NCBI:txid307492)

Mean predicted aligned error: 14.55 Å

Radius of gyration: 33.38 Å; Cα contacts (8 Å, |Δi|>4): 585; chains: 1; bounding box: 87×46×109 Å

Foldseek 3Di:
DDDDDDPDPDDPDDDQLADLVNLLVLCLVCVVVQADPPQEGDDLPDCVLVVSCVVSLNSDHSVRSSCCCVVCPVVSVVVSCVVPVDDHDDDPDDDDDDPDDPDDPDDDDPDPDDDPDPPWDKDKFKDFVVLVVVFDWDWDWDDDRPDIDIFTFTDPQRVPLVVVVRVCQVPVALFPWDKDDWGQDDPPDQFRIKTKTAGPQQRKIKIKTHRDDDDPVVRMGMIMMITRHRNDDSVRSPAADQCDHPNLVVLLVVPLPHALVVVLVVVCVVRHDPPDDRHNDRDDRVNSVVSNVVVVCVVVVPPDPQVQVSLVVCCVPVCPQFWDDFDDVQTKTKGFHPVLLVVLQVVVVVPDKDKDKDKAWDPDAWGDDPPDTQATWIKIWIWIDDPPDIDTNIIMIGSDPDPVVVVVSVVSVVVVVRDDDPD

Nearest PDB structures (foldseek):
  2l6m-assembly1_A  TM=4.299E-01  e=4.984E-01  Schizosaccharomyces pombe
  3e99-assembly1_A  TM=2.238E-01  e=6.984E-01  Burkholderia mallei ATCC 23344
  8s9i-assembly1_A  TM=1.526E-01  e=1.713E-01  Tequatrovirus
  6shc-assembly1_A-2  TM=2.446E-01  e=9.251E-01  Homo sapiens
  4pws-assembly1_A  TM=2.432E-01  e=2.150E+00  Mycobacterium tuberculosis

Secondary structure (DSSP, 8-state):
------------SPPPSS-HHHHHHHHHHTHHHHEETTTEEPPTTSHHHHHHHHHTTTSS-HHHHHHHHHTTGGGHHHHHHHHH-PPPPPP-----------------------------EEEEEEEEHHHHHHT--EEEEEEETTEEEEEEEPPTTTHHHHHHHHHHHHH-----EEEEEEEE--TTSS-SEEEEEEETTT--EEEEEESSPP-STT-EEEEEEEEPPPSS-GGG--PPPP--HHHHHHHHHHHTSS-HHHHHHHHHHHH--TTPPPPTTS--HHHHHHHHHHHHHHHTT----SHHHHHHHHHHTTTTTTEEEEETTTTEEEE--HHHHHHHHHHHHTS--EEEEEEE-SSSPPPB-SS-B--PPEEEEEEEEETTEEEEEEEEEES---HHHHHHHHHHHHTTTPPPP--